Protein 5LST (pdb70)

GO terms:
  GO:0005634 nucleus (C, EXP)
  GO:0005737 cytoplasm (C, EXP)
  GO:0043138 3'-5' DNA helicase activity (F, EXP)
  GO:0006281 DNA repair (P, TAS)
  GO:0005515 protein binding (F, IPI)
  GO:0061821 telomeric D-loop binding (F, IDA)
  GO:0032357 oxidized purine DNA binding (F, IDA)
  GO:0061820 telomeric D-loop disassembly (P, IDA)
  GO:0004386 helicase activity (F, TAS)
  GO:0061820 telomeric D-loop disassembly (P, IGI)
  GO:0000781 chromosome, telomeric region (C, IMP)
  GO:0006260 DNA replication (P, IMP)
  GO:0000723 telomere maintenance (P, IMP)
  GO:0005654 nucleoplasm (C, IDA)
  GO:1990814 DNA/DNA annealing activity (F, IDA)
  GO:0000405 bubble DNA binding (F, IDA)
  GO:0016020 membrane (C, HDA)

Sequence (617 aa):
TVLPLYSLGPSGQLAETPAEVFQALEQLGHQAFRPGQERAVMRILSGISTLLVLPTGAGKSLCYQLPALLYSRRSPCLTLVVSPLLSLMDDQVSGLPPCLKAACIHSGMTRKQRESVLQKIRAAQVHVLMLTPEALVGAGGLPPAAQLPPVAFACIDEAHCLSQWSHNFRPCYLRVCKVLRERMGVHCFLGLTATATRRTASDVAQHLAVAEEPDAPVPTNLHLSVSMDRDTDQALLTLLQGKRFQNLDSIIIYCNRREDTERIAALLRTCLHARAPKTTAEAYHAGMCSRERRRVQRAFMQGQLRVVVATVAFGMGLDRPDVRAVLHLGLPPSFESYVQAVGRAGRDGQPAHCHLFLQPQGEDLRELRRHVHADSTDFLAVKRLVQRVFPACTCTCEQLSHQAAPGPRRVCMGHERALPIQLTVQALDMPEEAIETLLCYLELHPHHWLELLATTYTHCRLNCPGGPAQLQALAHRCPPLAVCLAQQLSVEFDMVKLVDSMGWELASVRRALCQLQWDHEPRTGVRRGTGVLVEFSELAFHLRSPGDLTAEEKDQICDFLYGRVQARERQALARLRRTFQAFHSVAFPSCGPCLEQQDEERSTRLKDLLGRYFEEE

Structure (mmCIF, N/CA/C/O backbone):
data_5LST
#
_entry.id   5LST
#
_cell.length_a   131.001
_cell.length_b   131.001
_cell.length_c   96.344
_cell.angle_alpha   90.00
_cell.angle_beta   90.00
_cell.angle_gamma   120.00
#
_symmetry.space_group_name_H-M   'P 31 2 1'
#
loop_
_entity.id
_entity.type
_entity.pdbx_description
1 polymer 'ATP-dependent DNA helicase Q4'
2 non-polymer 'ZINC ION'
#
loop_
_atom_site.group_PDB
_atom_site.id
_atom_site.type_symbol
_atom_site.label_atom_id
_atom_site.label_alt_id
_atom_site.label_comp_id
_atom_site.label_asym_id
_atom_site.label_entity_id
_atom_site.label_seq_id
_atom_site.pdbx_PDB_ins_code
_atom_site.Cartn_x
_atom_site.Cartn_y
_atom_site.Cartn_z
_atom_site.occupancy
_atom_site.B_iso_or_equiv
_atom_site.auth_seq_id
_atom_site.auth_comp_id
_atom_site.auth_asym_id
_atom_site.auth_atom_id
_atom_site.pdbx_PDB_model_num
ATOM 1 N N . THR A 1 26 ? 65.995 -44.810 3.364 1.00 162.43 449 THR A N 1
ATOM 2 C CA . THR A 1 26 ? 65.394 -44.053 2.271 1.00 155.03 449 THR A CA 1
ATOM 3 C C . THR A 1 26 ? 63.994 -44.570 1.943 1.00 156.10 449 THR A C 1
ATOM 4 O O . THR A 1 26 ? 63.788 -45.776 1.800 1.00 141.47 449 THR A O 1
ATOM 6 N N . VAL A 1 27 ? 63.037 -43.651 1.826 1.00 167.93 450 VAL A N 1
ATOM 7 C CA . VAL A 1 27 ? 61.649 -43.979 1.516 1.00 169.14 450 VAL A CA 1
ATOM 8 C C . VAL A 1 27 ? 61.419 -43.761 0.026 1.00 174.73 450 VAL A C 1
ATOM 9 O O . VAL A 1 27 ? 61.680 -42.671 -0.499 1.00 183.35 450 VAL A O 1
ATOM 13 N N . LEU A 1 28 ? 60.935 -44.802 -0.657 1.00 165.50 451 LEU A N 1
ATOM 14 C CA . LEU A 1 28 ? 60.535 -44.697 -2.050 1.00 148.13 451 LEU A CA 1
ATOM 15 C C . LEU A 1 28 ? 59.127 -44.106 -2.147 1.00 143.07 451 LEU A C 1
ATOM 16 O O . LEU A 1 28 ? 58.338 -44.214 -1.204 1.00 145.19 451 LEU A O 1
ATOM 21 N N . PRO A 1 29 ? 58.791 -43.461 -3.267 1.00 132.48 452 PRO A N 1
ATOM 22 C CA . PRO A 1 29 ? 57.452 -42.873 -3.399 1.00 123.60 452 PRO A CA 1
ATOM 23 C C . PRO A 1 29 ? 56.364 -43.929 -3.276 1.00 139.02 452 PRO A C 1
ATOM 24 O O . PRO A 1 29 ? 56.533 -45.079 -3.687 1.00 151.10 452 PRO A O 1
ATOM 28 N N . LEU A 1 30 ? 55.235 -43.526 -2.690 1.00 129.68 453 LEU A N 1
ATOM 29 C CA . LEU A 1 30 ? 54.125 -44.457 -2.511 1.00 120.17 453 LEU A CA 1
ATOM 30 C C . LEU A 1 30 ? 53.478 -44.797 -3.847 1.00 124.54 453 LEU A C 1
ATOM 31 O O . LEU A 1 30 ? 53.224 -45.970 -4.146 1.00 136.15 453 LEU A O 1
ATOM 36 N N . TYR A 1 31 ? 53.199 -43.784 -4.662 1.00 122.05 454 TYR A N 1
ATOM 37 C CA . TYR A 1 31 ? 52.628 -43.972 -5.986 1.00 117.62 454 TYR A CA 1
ATOM 38 C C . TYR A 1 31 ? 53.656 -43.616 -7.050 1.00 112.06 454 TYR A C 1
ATOM 39 O O . TYR A 1 31 ? 54.511 -42.749 -6.852 1.00 108.55 454 TYR A O 1
ATOM 48 N N . SER A 1 32 ? 53.559 -44.297 -8.182 1.00 125.92 455 SER A N 1
ATOM 49 C CA . SER A 1 32 ? 54.441 -44.066 -9.312 1.00 133.66 455 SER A CA 1
ATOM 50 C C . SER A 1 32 ? 53.684 -43.342 -10.415 1.00 128.05 455 SER A C 1
ATOM 51 O O . SER A 1 32 ? 52.487 -43.557 -10.619 1.00 140.59 455 SER A O 1
ATOM 54 N N . LEU A 1 33 ? 54.396 -42.469 -11.116 1.00 118.60 456 LEU A N 1
ATOM 55 C CA . LEU A 1 33 ? 53.813 -41.754 -12.238 1.00 118.44 456 LEU A CA 1
ATOM 56 C C . LEU A 1 33 ? 53.458 -42.725 -13.359 1.00 123.61 456 LEU A C 1
ATOM 57 O O . LEU A 1 33 ? 54.128 -43.739 -13.569 1.00 137.66 456 LEU A O 1
ATOM 62 N 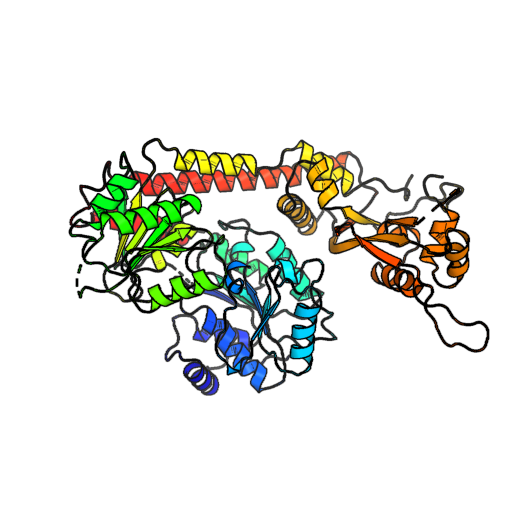N . GLY A 1 34 ? 52.383 -42.407 -14.082 1.00 118.73 457 GLY A N 1
ATOM 63 C CA . GLY A 1 34 ? 52.026 -43.162 -15.247 1.00 123.80 457 GLY A CA 1
ATOM 64 C C . GLY A 1 34 ? 52.943 -42.848 -16.415 1.00 139.98 457 GLY A C 1
ATOM 65 O O . GLY A 1 34 ? 53.915 -42.089 -16.289 1.00 142.55 457 GLY A O 1
ATOM 66 N N . PRO A 1 35 ? 52.645 -43.441 -17.570 1.00 151.73 458 PRO A N 1
ATOM 67 C CA . PRO A 1 35 ? 53.414 -43.113 -18.775 1.00 155.53 458 PRO A CA 1
ATOM 68 C C . PRO A 1 35 ? 53.282 -41.636 -19.113 1.00 169.06 458 PRO A C 1
ATOM 69 O O . PRO A 1 35 ? 52.300 -40.979 -18.758 1.00 175.75 458 PRO A O 1
ATOM 73 N N . SER A 1 36 ? 54.301 -41.112 -19.793 1.00 170.30 459 SER A N 1
ATOM 74 C CA . SER A 1 36 ? 54.426 -39.701 -20.154 1.00 173.40 459 SER A CA 1
ATOM 75 C C . SER A 1 36 ? 54.514 -38.783 -18.938 1.00 158.61 459 SER A C 1
ATOM 76 O O . SER A 1 36 ? 54.424 -37.558 -19.087 1.00 170.89 459 SER A O 1
ATOM 79 N N . GLY A 1 37 ? 54.682 -39.338 -17.739 1.00 137.33 460 GLY A N 1
ATOM 80 C CA . GLY A 1 37 ? 54.936 -38.551 -16.552 1.00 129.55 460 GLY A CA 1
ATOM 81 C C . GLY A 1 37 ? 53.730 -37.898 -15.914 1.00 130.87 460 GLY A C 1
ATOM 82 O O . GLY A 1 37 ? 53.899 -37.148 -14.944 1.00 135.65 460 GLY A O 1
ATOM 83 N N . GLN A 1 38 ? 52.524 -38.147 -16.416 1.00 137.64 461 GLN A N 1
ATOM 84 C CA . GLN A 1 38 ? 51.338 -37.566 -15.804 1.00 131.74 461 GLN A CA 1
ATOM 85 C C . 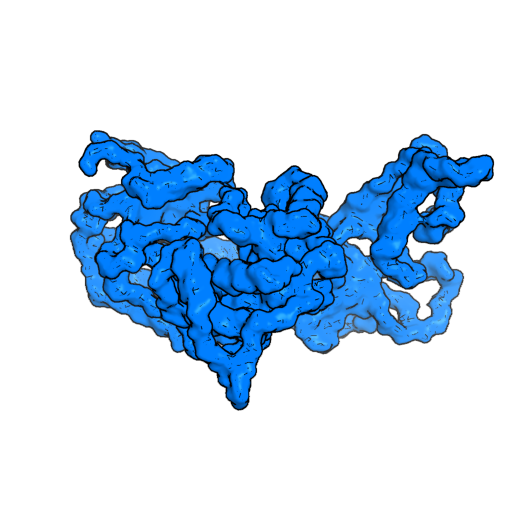GLN A 1 38 ? 51.048 -38.236 -14.464 1.00 117.63 461 GLN A C 1
ATOM 86 O O . GLN A 1 38 ? 51.409 -39.392 -14.230 1.00 111.52 461 GLN A O 1
ATOM 92 N N . LEU A 1 39 ? 50.407 -37.484 -13.570 1.00 117.43 462 LEU A N 1
ATOM 93 C CA . LEU A 1 39 ? 50.017 -38.028 -12.275 1.00 113.70 462 LEU A CA 1
ATOM 94 C C . LEU A 1 39 ? 49.068 -39.208 -12.449 1.00 132.99 462 LEU A C 1
ATOM 95 O O . LEU A 1 39 ? 48.190 -39.198 -13.318 1.00 141.93 462 LEU A O 1
ATOM 100 N N . ALA A 1 40 ? 49.252 -40.230 -11.618 1.00 127.14 463 ALA A N 1
ATOM 101 C CA . ALA A 1 40 ? 48.340 -41.364 -11.616 1.00 120.84 463 ALA A CA 1
ATOM 102 C C . ALA A 1 40 ? 46.974 -40.948 -11.080 1.00 128.20 463 ALA A C 1
ATOM 103 O O . ALA A 1 40 ? 46.863 -40.083 -10.207 1.00 122.06 463 ALA A O 1
ATOM 105 N N . GLU A 1 41 ? 45.927 -41.572 -11.619 1.00 142.30 464 GLU A N 1
ATOM 106 C CA . GLU A 1 41 ? 44.569 -41.261 -11.186 1.00 142.92 464 GLU A CA 1
ATOM 107 C C . GLU A 1 41 ? 44.392 -41.609 -9.713 1.00 136.46 464 GLU A C 1
ATOM 108 O O . GLU A 1 41 ? 44.873 -42.643 -9.242 1.00 140.80 464 GLU A O 1
ATOM 114 N N . THR A 1 42 ? 43.700 -40.736 -8.987 1.00 123.98 465 THR A N 1
ATOM 115 C CA . THR A 1 42 ? 43.573 -40.866 -7.539 1.00 112.01 465 THR A CA 1
ATOM 116 C C . THR A 1 42 ? 42.891 -42.180 -7.170 1.00 117.30 465 THR A C 1
ATOM 117 O O . THR A 1 42 ? 41.720 -42.385 -7.526 1.00 116.66 465 THR A O 1
ATOM 121 N N . PRO A 1 43 ? 43.572 -43.086 -6.469 1.00 126.45 466 PRO A N 1
ATOM 122 C CA . PRO A 1 43 ? 42.971 -44.384 -6.142 1.00 125.92 466 PRO A CA 1
ATOM 123 C C . PRO A 1 43 ? 41.928 -44.259 -5.042 1.00 129.35 466 PRO A C 1
ATOM 124 O O . PRO A 1 43 ? 41.808 -43.240 -4.358 1.00 130.17 466 PRO A O 1
ATOM 128 N N . ALA A 1 44 ? 41.225 -45.354 -4.806 1.00 130.05 467 ALA A N 1
ATOM 129 C CA . ALA A 1 44 ? 40.192 -45.460 -3.781 1.00 126.73 467 ALA A CA 1
ATOM 130 C C . ALA A 1 44 ? 40.726 -45.305 -2.365 1.00 133.22 467 ALA A C 1
ATOM 131 O O . ALA A 1 44 ? 40.065 -44.787 -1.462 1.00 143.60 467 ALA A O 1
ATOM 133 N N . GLU A 1 45 ? 41.954 -45.748 -2.181 1.00 125.94 468 GLU A N 1
ATOM 134 C CA . GLU A 1 45 ? 42.607 -45.732 -0.892 1.00 123.99 468 GLU A CA 1
ATOM 135 C C . GLU A 1 45 ? 42.709 -44.331 -0.319 1.00 129.32 468 GLU A C 1
ATOM 136 O O . GLU A 1 45 ? 42.482 -44.112 0.872 1.00 134.79 468 GLU A O 1
ATOM 142 N N . VAL A 1 46 ? 43.021 -43.366 -1.168 1.00 120.76 469 VAL A N 1
ATOM 143 C CA . VAL A 1 46 ? 43.118 -42.004 -0.715 1.00 111.36 469 VAL A CA 1
ATOM 144 C C . VAL A 1 46 ? 41.786 -41.541 -0.186 1.00 119.13 469 VAL A C 1
ATOM 145 O O . VAL A 1 46 ? 41.727 -40.941 0.859 1.00 123.45 469 VAL A O 1
ATOM 149 N N . PHE A 1 47 ? 40.705 -41.849 -0.883 1.00 120.90 470 PHE A N 1
ATOM 150 C CA . PHE A 1 47 ? 39.387 -41.444 -0.429 1.00 119.91 470 PHE A CA 1
ATOM 151 C C . PHE A 1 47 ? 39.022 -42.090 0.887 1.00 125.70 470 PHE A C 1
ATOM 152 O O . PHE A 1 47 ? 38.433 -41.460 1.759 1.00 125.75 470 PHE A O 1
ATOM 160 N N . GLN A 1 48 ? 39.396 -43.351 1.056 1.00 127.61 471 GLN A N 1
ATOM 161 C CA . GLN A 1 48 ? 39.100 -44.014 2.314 1.00 134.60 471 GLN A CA 1
ATOM 162 C C . GLN A 1 48 ? 39.809 -43.307 3.444 1.00 130.85 471 GLN A C 1
ATOM 163 O O . GLN A 1 48 ? 39.229 -43.026 4.487 1.00 118.70 471 GLN A O 1
ATOM 169 N N . ALA A 1 49 ? 41.073 -42.977 3.216 1.00 139.91 472 ALA A N 1
ATOM 170 C CA . ALA A 1 49 ? 41.869 -42.276 4.205 1.00 135.10 472 ALA A CA 1
ATOM 171 C C . ALA A 1 49 ? 41.291 -40.908 4.503 1.00 130.02 472 ALA A C 1
ATOM 172 O O . ALA A 1 49 ? 41.273 -40.467 5.636 1.00 131.87 472 ALA A O 1
ATOM 174 N N . LEU A 1 50 ? 40.811 -40.233 3.474 1.00 128.35 473 LEU A N 1
ATOM 175 C CA . LEU A 1 50 ? 40.239 -38.925 3.629 1.00 134.17 473 LEU A CA 1
ATOM 176 C C . LEU A 1 50 ? 39.047 -39.007 4.533 1.00 148.72 473 LEU A C 1
ATOM 177 O O . LEU A 1 50 ? 38.904 -38.208 5.440 1.00 155.04 473 LEU A O 1
ATOM 182 N N . GLU A 1 51 ? 38.191 -39.994 4.318 1.00 153.87 474 GLU A N 1
ATOM 183 C CA . GLU A 1 51 ? 37.034 -40.134 5.183 1.00 150.33 474 GLU A CA 1
ATOM 184 C C . GLU A 1 51 ? 37.437 -40.475 6.603 1.00 143.13 474 GLU A C 1
ATOM 185 O O . GLU A 1 51 ? 36.879 -39.970 7.560 1.00 141.90 474 GLU A O 1
ATOM 191 N N . GLN A 1 52 ? 38.447 -41.311 6.732 1.00 138.96 475 GLN A N 1
ATOM 192 C CA . GLN A 1 52 ? 38.894 -41.727 8.032 1.00 138.41 475 GLN A CA 1
ATOM 193 C C . GLN A 1 52 ? 39.346 -40.563 8.888 1.00 127.14 475 GLN A C 1
ATOM 194 O O . GLN A 1 52 ? 39.097 -40.545 10.078 1.00 134.86 475 GLN A O 1
ATOM 200 N N . LEU A 1 53 ? 40.016 -39.590 8.300 1.00 119.12 476 LEU A N 1
ATOM 201 C CA . LEU A 1 53 ? 40.510 -38.462 9.081 1.00 124.36 476 LEU A CA 1
ATOM 202 C C . LEU A 1 53 ? 39.374 -37.566 9.564 1.00 133.25 476 LEU A C 1
ATOM 203 O O . LEU A 1 53 ? 39.523 -36.871 10.577 1.00 134.58 476 LEU A O 1
ATOM 208 N N . GLY A 1 54 ? 38.236 -37.573 8.871 1.00 130.79 477 GLY A N 1
ATOM 209 C CA . GLY A 1 54 ? 37.092 -36.793 9.303 1.00 126.52 477 GLY A CA 1
ATOM 210 C C . GLY A 1 54 ? 36.486 -35.931 8.215 1.00 129.00 477 GLY A C 1
ATOM 211 O O . GLY A 1 54 ? 35.268 -35.741 8.171 1.00 131.93 477 GLY A O 1
ATOM 212 N N . HIS A 1 55 ? 37.328 -35.392 7.338 1.00 130.42 478 HIS A N 1
ATOM 213 C CA . HIS A 1 55 ? 36.838 -34.582 6.232 1.00 137.17 478 HIS A CA 1
ATOM 214 C C . HIS A 1 55 ? 36.118 -35.472 5.230 1.00 147.65 478 HIS A C 1
ATOM 215 O O . HIS A 1 55 ? 36.601 -36.555 4.889 1.00 159.06 478 HIS A O 1
ATOM 222 N N . GLN A 1 56 ? 34.956 -35.023 4.766 1.00 148.10 479 GLN A N 1
ATOM 223 C CA . GLN A 1 56 ? 34.155 -35.799 3.829 1.00 148.08 479 GLN A CA 1
ATOM 224 C C . GLN A 1 56 ? 34.270 -35.311 2.392 1.00 144.56 479 GLN A C 1
ATOM 225 O O . GLN A 1 56 ? 33.577 -35.840 1.517 1.00 143.08 479 GLN A O 1
ATOM 231 N N . ALA A 1 57 ? 35.127 -34.329 2.121 1.00 139.39 480 ALA A N 1
ATOM 232 C CA . ALA A 1 57 ? 35.289 -33.832 0.763 1.00 132.93 480 ALA A CA 1
ATOM 233 C C . ALA A 1 57 ? 36.624 -33.113 0.644 1.00 135.19 480 ALA A C 1
ATOM 234 O O . ALA A 1 57 ? 37.143 -32.566 1.621 1.00 132.99 480 ALA A O 1
ATOM 236 N N . PHE A 1 58 ? 37.172 -33.125 -0.569 1.00 138.39 481 PHE A N 1
ATOM 237 C CA . PHE A 1 58 ? 38.420 -32.437 -0.868 1.00 135.88 481 PHE A CA 1
ATOM 238 C C . PHE A 1 58 ? 38.139 -30.979 -1.204 1.00 139.18 481 PHE A C 1
ATOM 239 O O . PHE A 1 58 ? 37.336 -30.684 -2.096 1.00 146.32 481 PHE A O 1
ATOM 247 N N . ARG A 1 59 ? 38.794 -30.072 -0.487 1.00 139.67 482 ARG A N 1
ATOM 248 C CA . ARG A 1 59 ? 38.743 -28.670 -0.847 1.00 142.26 482 ARG A CA 1
ATOM 249 C C . ARG A 1 59 ? 39.510 -28.453 -2.152 1.00 136.93 482 ARG A C 1
ATOM 250 O O . ARG A 1 59 ? 40.341 -29.280 -2.536 1.00 138.49 482 ARG A O 1
ATOM 258 N N . PRO A 1 60 ? 39.233 -27.360 -2.863 1.00 130.91 483 PRO A N 1
ATOM 259 C CA . PRO A 1 60 ? 39.883 -27.143 -4.165 1.00 129.92 483 PRO A CA 1
ATOM 260 C C . PRO A 1 60 ? 41.401 -27.129 -4.052 1.00 126.50 483 PRO A C 1
ATOM 261 O O . PRO A 1 60 ? 41.978 -26.399 -3.243 1.00 128.43 483 PRO A O 1
ATOM 265 N N . GLY A 1 61 ? 42.046 -27.949 -4.882 1.00 123.31 484 GLY A N 1
ATOM 266 C CA . GLY A 1 61 ? 43.489 -28.033 -4.918 1.00 125.12 484 GLY A CA 1
ATOM 267 C C . GLY A 1 61 ? 44.098 -29.024 -3.952 1.00 118.86 484 GLY A C 1
ATOM 268 O O . GLY A 1 61 ? 45.318 -29.227 -3.989 1.00 104.71 484 GLY A O 1
ATOM 269 N N . GLN A 1 62 ? 43.289 -29.648 -3.092 1.00 120.55 485 GLN A N 1
ATOM 270 C CA . GLN A 1 62 ? 43.818 -30.597 -2.118 1.00 120.03 485 GLN A CA 1
ATOM 271 C C . GLN A 1 62 ? 44.085 -31.962 -2.741 1.00 123.29 485 GLN A C 1
ATOM 272 O O . GLN A 1 62 ? 45.103 -32.595 -2.437 1.00 110.47 485 GLN A O 1
ATOM 278 N N . GLU A 1 63 ? 43.179 -32.436 -3.602 1.00 130.07 486 GLU A N 1
ATOM 279 C CA . GLU A 1 63 ? 43.354 -33.752 -4.208 1.00 117.71 486 GLU A CA 1
ATOM 280 C C . GLU A 1 63 ? 44.626 -33.809 -5.047 1.00 120.98 486 GLU A C 1
ATOM 281 O O . GLU A 1 63 ? 45.406 -34.763 -4.940 1.00 120.65 486 GLU A O 1
ATOM 287 N N . ARG A 1 64 ? 44.862 -32.788 -5.874 1.00 120.36 487 ARG A N 1
ATOM 288 C CA . ARG A 1 64 ? 46.067 -32.766 -6.699 1.00 111.29 487 ARG A CA 1
ATOM 289 C C . ARG A 1 64 ? 47.327 -32.703 -5.843 1.00 116.36 487 ARG A C 1
ATOM 290 O O . ARG A 1 64 ? 48.296 -33.422 -6.107 1.00 119.36 487 ARG A O 1
ATOM 298 N N . ALA A 1 65 ? 47.332 -31.860 -4.808 1.00 120.89 488 ALA A N 1
ATOM 299 C CA . ALA A 1 65 ? 48.539 -31.694 -4.002 1.00 115.34 488 ALA A CA 1
ATOM 300 C C . ALA A 1 65 ? 48.867 -32.958 -3.220 1.00 106.75 488 ALA A C 1
ATOM 301 O O . ALA A 1 65 ? 50.043 -33.316 -3.072 1.00 98.42 488 ALA A O 1
ATOM 303 N N . VAL A 1 66 ? 47.844 -33.643 -2.708 1.00 101.80 489 VAL A N 1
ATOM 304 C CA . VAL A 1 66 ? 48.079 -34.872 -1.959 1.00 99.81 489 VAL A CA 1
ATOM 305 C C . VAL A 1 66 ? 48.651 -35.953 -2.870 1.00 100.40 489 VAL A C 1
ATOM 306 O O . VAL A 1 66 ? 49.567 -36.690 -2.482 1.00 83.18 489 VAL A O 1
ATOM 310 N N . MET A 1 67 ? 48.137 -36.052 -4.100 1.00 106.63 490 MET A N 1
ATOM 311 C CA . MET A 1 67 ? 48.665 -37.025 -5.052 1.00 97.32 490 MET A CA 1
ATOM 312 C C . MET A 1 67 ? 50.096 -36.704 -5.457 1.00 102.20 490 MET A C 1
ATOM 313 O O . MET A 1 67 ? 50.855 -37.615 -5.810 1.00 111.92 490 MET A O 1
ATOM 318 N N . ARG A 1 68 ? 50.479 -35.425 -5.429 1.00 101.29 491 ARG A N 1
ATOM 319 C CA . ARG A 1 68 ? 51.857 -35.059 -5.737 1.00 109.19 491 ARG A CA 1
ATOM 320 C C . ARG A 1 68 ? 52.814 -35.618 -4.691 1.00 99.44 491 ARG A C 1
ATOM 321 O O . ARG A 1 68 ? 53.828 -36.239 -5.030 1.00 90.20 491 ARG A O 1
ATOM 329 N N . ILE A 1 69 ? 52.498 -35.416 -3.411 1.00 98.56 492 ILE A N 1
ATOM 330 C CA . ILE A 1 69 ? 53.371 -35.879 -2.337 1.00 83.37 492 ILE A CA 1
ATOM 331 C C . ILE A 1 69 ? 53.438 -37.400 -2.314 1.00 90.47 492 ILE A C 1
ATOM 332 O O . ILE A 1 69 ? 54.507 -37.984 -2.102 1.00 93.93 492 ILE A O 1
ATOM 337 N N . LEU A 1 70 ? 52.304 -38.069 -2.537 1.00 103.14 493 LEU A N 1
ATOM 338 C CA . LEU A 1 70 ? 52.301 -39.526 -2.607 1.00 99.75 493 LEU A CA 1
ATOM 339 C C . LEU A 1 70 ? 53.111 -40.055 -3.781 1.00 96.85 493 LEU A C 1
ATOM 340 O O . LEU A 1 70 ? 53.393 -41.257 -3.827 1.00 115.91 493 LEU A O 1
ATOM 345 N N . SER A 1 71 ? 53.490 -39.195 -4.722 1.00 96.43 494 SER A N 1
ATOM 346 C CA . SER A 1 71 ? 54.327 -39.575 -5.849 1.00 109.32 494 SER A CA 1
ATOM 347 C C . SER A 1 71 ? 55.758 -39.068 -5.722 1.00 116.36 494 SER A C 1
ATOM 348 O O . SER A 1 71 ? 56.566 -39.298 -6.628 1.00 125.26 494 SER A O 1
ATOM 351 N N . GLY A 1 72 ? 56.092 -38.388 -4.627 1.00 108.51 495 GLY A N 1
ATOM 352 C CA . GLY A 1 72 ? 57.433 -37.871 -4.441 1.00 113.64 495 GLY A CA 1
ATOM 353 C C . GLY A 1 72 ? 57.709 -36.539 -5.102 1.00 109.68 495 GLY A C 1
ATOM 354 O O . GLY A 1 72 ? 58.878 -36.169 -5.258 1.00 106.15 495 GLY A O 1
ATOM 355 N N . ILE A 1 73 ? 56.673 -35.803 -5.491 1.00 103.40 496 ILE A N 1
ATOM 356 C CA . ILE A 1 73 ? 56.818 -34.534 -6.197 1.00 103.57 496 ILE A CA 1
ATOM 357 C C . ILE A 1 73 ? 56.562 -33.402 -5.214 1.00 101.71 496 ILE A C 1
ATOM 358 O O . ILE A 1 73 ? 55.486 -33.330 -4.607 1.00 104.73 496 ILE A O 1
ATOM 363 N N . SER A 1 74 ? 57.538 -32.511 -5.066 1.00 100.94 497 SER A N 1
ATOM 364 C CA . SER A 1 74 ? 57.350 -31.343 -4.217 1.00 94.68 497 SER A CA 1
ATOM 365 C C . SER A 1 74 ? 56.278 -30.432 -4.801 1.00 94.14 497 SER A C 1
ATOM 366 O O . SER A 1 74 ? 56.124 -30.328 -6.021 1.00 94.16 497 SER A O 1
ATOM 369 N N . THR A 1 75 ? 55.525 -29.775 -3.923 1.00 90.21 498 THR A N 1
ATOM 370 C CA . THR A 1 75 ? 54.442 -28.921 -4.381 1.00 96.55 498 THR A CA 1
ATOM 371 C C . THR A 1 75 ? 54.190 -27.815 -3.366 1.00 91.71 498 THR A C 1
ATOM 372 O O . THR A 1 75 ? 54.384 -27.992 -2.161 1.00 87.57 498 THR A O 1
ATOM 376 N N . LEU A 1 76 ? 53.770 -26.665 -3.878 1.00 92.10 499 LEU A N 1
ATOM 377 C CA . LEU A 1 76 ? 53.382 -25.521 -3.068 1.00 82.61 499 LEU A CA 1
ATOM 378 C C . LEU A 1 76 ? 51.879 -25.322 -3.191 1.00 89.35 499 LEU A C 1
ATOM 379 O O . LEU A 1 76 ? 51.340 -25.296 -4.302 1.00 92.17 499 LEU A O 1
ATOM 384 N N . LEU A 1 77 ? 51.208 -25.184 -2.054 1.00 89.23 500 LEU A N 1
ATOM 385 C CA . LEU A 1 77 ? 49.761 -25.035 -2.009 1.00 88.18 500 LEU A CA 1
ATOM 386 C C . LEU A 1 77 ? 49.430 -23.751 -1.264 1.00 91.36 500 LEU A C 1
ATOM 387 O O . LEU A 1 77 ? 49.802 -23.598 -0.094 1.00 86.50 500 LEU A O 1
ATOM 392 N N . VAL A 1 78 ? 48.745 -22.834 -1.941 1.00 99.61 501 VAL A N 1
ATOM 393 C CA . VAL A 1 78 ? 48.335 -21.564 -1.355 1.00 97.59 501 VAL A CA 1
ATOM 394 C C . VAL A 1 78 ? 46.845 -21.640 -1.066 1.00 96.90 501 VAL A C 1
ATOM 395 O O . VAL A 1 78 ? 46.033 -21.790 -1.986 1.00 110.66 501 VAL A O 1
ATOM 399 N N . LEU A 1 79 ? 46.482 -21.544 0.211 1.00 96.50 502 LEU A N 1
ATOM 400 C CA . LEU A 1 79 ? 45.094 -21.664 0.628 1.00 118.04 502 LEU A CA 1
ATOM 401 C C . LEU A 1 79 ? 44.546 -20.307 1.037 1.00 126.16 502 LEU A C 1
ATOM 402 O O . LEU A 1 79 ? 45.225 -19.567 1.761 1.00 135.79 502 LEU A O 1
ATOM 407 N N . PRO A 1 80 ? 43.336 -19.941 0.604 1.00 124.42 503 PRO A N 1
ATOM 408 C CA . PRO A 1 80 ? 42.790 -18.640 1.028 1.00 130.10 503 PRO A CA 1
ATOM 409 C C . PRO A 1 80 ? 42.529 -18.569 2.521 1.00 130.58 503 PRO A C 1
ATOM 410 O O . PRO A 1 80 ? 42.878 -17.567 3.159 1.00 130.23 503 PRO A O 1
ATOM 414 N N . THR A 1 81 ? 41.934 -19.608 3.099 1.00 134.31 504 THR A N 1
ATOM 415 C CA . THR A 1 81 ? 41.711 -19.703 4.533 1.00 131.02 504 THR A CA 1
ATOM 416 C C . THR A 1 81 ? 42.575 -20.813 5.114 1.00 135.96 504 THR A C 1
ATOM 417 O O . THR A 1 81 ? 43.037 -21.709 4.404 1.00 144.44 504 THR A O 1
ATOM 421 N N . GLY A 1 82 ? 42.779 -20.750 6.431 1.00 141.06 505 GLY A N 1
ATOM 422 C CA . GLY A 1 82 ? 43.591 -21.747 7.103 1.00 133.06 505 GLY A CA 1
ATOM 423 C C . GLY A 1 82 ? 42.955 -23.118 7.177 1.00 137.60 505 GLY A C 1
ATOM 424 O O . GLY A 1 82 ? 43.651 -24.096 7.472 1.00 122.48 505 GLY A O 1
ATOM 425 N N . ALA A 1 83 ? 41.653 -23.214 6.918 1.00 168.95 506 ALA A N 1
ATOM 426 C CA . ALA A 1 83 ? 40.971 -24.500 6.967 1.00 169.16 506 ALA A CA 1
ATOM 427 C C . ALA A 1 83 ? 41.475 -25.414 5.859 1.00 153.05 506 ALA A C 1
ATOM 428 O O . ALA A 1 83 ? 41.692 -24.983 4.723 1.00 152.05 506 ALA A O 1
ATOM 430 N N . GLY A 1 84 ? 41.658 -26.687 6.195 1.00 131.61 507 GLY A N 1
ATOM 431 C CA . GLY A 1 84 ? 42.156 -27.656 5.247 1.00 123.44 507 GLY A CA 1
ATOM 432 C C . GLY A 1 84 ? 43.661 -27.724 5.135 1.00 124.49 507 GLY A C 1
ATOM 433 O O . GLY A 1 84 ? 44.171 -28.518 4.336 1.00 135.73 507 GLY A O 1
ATOM 434 N N . LYS A 1 85 ? 44.390 -26.913 5.903 1.00 111.77 508 LYS A N 1
ATOM 435 C CA . LYS A 1 85 ? 45.845 -26.979 5.877 1.00 102.14 508 LYS A CA 1
ATOM 436 C C . LYS A 1 85 ? 46.365 -28.254 6.538 1.00 105.85 508 LYS A C 1
ATOM 437 O O . LYS A 1 85 ? 47.364 -28.820 6.084 1.00 101.95 508 LYS A O 1
ATOM 443 N N . SER A 1 86 ? 45.696 -28.736 7.589 1.00 114.49 509 SER A N 1
ATOM 444 C CA . SER A 1 86 ? 46.187 -29.918 8.296 1.00 112.24 509 SER A CA 1
ATOM 445 C C . SER A 1 86 ? 46.041 -31.181 7.452 1.00 115.58 509 SER A C 1
ATOM 446 O O . SER A 1 86 ? 46.900 -32.070 7.501 1.00 112.84 509 SER A O 1
ATOM 449 N N . LEU A 1 87 ? 44.958 -31.281 6.678 1.00 108.29 510 LEU A N 1
ATOM 450 C CA . LEU A 1 87 ? 44.705 -32.485 5.893 1.00 94.03 510 LEU A CA 1
ATOM 451 C C . LEU A 1 87 ? 45.796 -32.734 4.856 1.00 100.14 510 LEU A C 1
ATOM 452 O O . LEU A 1 87 ? 46.053 -33.887 4.489 1.00 111.03 510 LEU A O 1
ATOM 457 N N . CYS A 1 88 ? 46.460 -31.674 4.388 1.00 96.69 511 CYS A N 1
ATOM 458 C CA . CYS A 1 88 ? 47.402 -31.811 3.282 1.00 89.25 511 CYS A CA 1
ATOM 459 C C . CYS A 1 88 ? 48.613 -32.657 3.653 1.00 92.24 511 CYS A C 1
ATOM 460 O O . CYS A 1 88 ? 49.180 -33.326 2.784 1.00 98.35 511 CYS A O 1
ATOM 463 N N . TYR A 1 89 ? 49.033 -32.640 4.918 1.00 89.82 512 TYR A N 1
ATOM 464 C CA . TYR A 1 89 ? 50.115 -33.514 5.351 1.00 91.30 512 TYR A CA 1
ATOM 465 C C . TYR A 1 89 ? 49.624 -34.736 6.117 1.00 100.78 512 TYR A C 1
ATOM 466 O O . TYR A 1 89 ? 50.365 -35.720 6.215 1.00 103.57 512 TYR A O 1
ATOM 475 N N . GLN A 1 90 ? 48.399 -34.702 6.653 1.00 93.47 513 GLN A N 1
ATOM 476 C CA . GLN A 1 90 ? 47.903 -35.827 7.443 1.00 88.42 513 GLN A CA 1
ATOM 477 C C . GLN A 1 90 ? 47.567 -37.025 6.563 1.00 94.87 513 GLN A C 1
ATOM 478 O O . GLN A 1 90 ? 47.858 -38.170 6.928 1.00 87.82 513 GLN A O 1
ATOM 484 N N . LEU A 1 91 ? 46.938 -36.785 5.410 1.00 107.23 514 LEU A N 1
ATOM 485 C CA . LEU A 1 91 ? 46.586 -37.900 4.533 1.00 104.38 514 LEU A CA 1
ATOM 486 C C . LEU A 1 91 ? 47.823 -38.585 3.964 1.00 93.47 514 LEU A C 1
ATOM 487 O O . LEU A 1 91 ? 47.887 -39.826 4.010 1.00 99.96 514 LEU A O 1
ATOM 492 N N . PRO A 1 92 ? 48.826 -37.877 3.425 1.00 98.93 515 PRO A N 1
ATOM 493 C CA . PRO A 1 92 ? 50.031 -38.591 2.964 1.00 98.77 515 PRO A CA 1
ATOM 494 C C . PRO A 1 92 ? 50.802 -39.266 4.086 1.00 97.70 515 PRO A C 1
ATOM 495 O O . PRO A 1 92 ? 51.333 -40.367 3.887 1.00 103.64 515 PRO A O 1
ATOM 499 N N . ALA A 1 93 ? 50.882 -38.639 5.263 1.00 87.23 516 ALA A N 1
ATOM 500 C CA . ALA A 1 93 ? 51.578 -39.264 6.384 1.00 81.70 516 ALA A CA 1
ATOM 501 C C . ALA A 1 93 ? 50.894 -40.556 6.807 1.00 86.37 516 ALA A C 1
ATOM 502 O O . ALA A 1 93 ? 51.563 -41.545 7.128 1.00 104.14 516 ALA A O 1
ATOM 504 N N . LEU A 1 94 ? 49.558 -40.569 6.816 1.00 90.90 517 LEU A N 1
ATOM 505 C CA . LEU A 1 94 ? 48.840 -41.787 7.175 1.00 97.81 517 LEU A CA 1
ATOM 506 C C . LEU A 1 94 ? 49.127 -42.905 6.179 1.00 101.97 517 LEU A C 1
ATOM 507 O O . LEU A 1 94 ? 49.376 -44.051 6.576 1.00 101.17 517 LEU A O 1
ATOM 512 N N . LEU A 1 95 ? 49.125 -42.584 4.882 1.00 100.95 518 LEU A N 1
ATOM 513 C CA . LEU A 1 95 ? 49.339 -43.604 3.861 1.00 98.87 518 LEU A CA 1
ATOM 514 C C . LEU A 1 95 ? 50.810 -44.000 3.752 1.00 96.80 518 LEU A C 1
ATOM 515 O O . LEU A 1 95 ? 51.117 -45.170 3.501 1.00 103.22 518 LEU A O 1
ATOM 520 N N . TYR A 1 96 ? 51.734 -43.051 3.933 1.00 98.75 519 TYR A N 1
ATOM 521 C CA . TYR A 1 96 ? 53.151 -43.409 3.911 1.00 105.92 519 TYR A CA 1
ATOM 522 C C . TYR A 1 96 ? 53.507 -44.306 5.088 1.00 109.10 519 TYR A C 1
ATOM 523 O O . TYR A 1 96 ? 54.343 -45.210 4.960 1.00 110.23 519 TYR A O 1
ATOM 532 N N . SER A 1 97 ? 52.875 -44.076 6.239 1.00 106.49 520 SER A N 1
ATOM 533 C CA . SER A 1 97 ? 53.153 -44.866 7.429 1.00 116.74 520 SER A CA 1
ATOM 534 C C . SER A 1 97 ? 52.500 -46.247 7.391 1.00 130.83 520 SER A C 1
ATOM 535 O O . SER A 1 97 ? 52.970 -47.159 8.083 1.00 128.47 520 SER A O 1
ATOM 538 N N . ARG A 1 98 ? 51.440 -46.432 6.598 1.00 126.92 521 ARG A N 1
ATOM 539 C CA . ARG A 1 98 ? 50.815 -47.750 6.518 1.00 133.99 521 ARG A CA 1
ATOM 540 C C . ARG A 1 98 ? 51.647 -48.728 5.696 1.00 133.24 521 ARG A C 1
ATOM 541 O O . ARG A 1 98 ? 51.619 -49.933 5.966 1.00 159.49 521 ARG A O 1
ATOM 549 N N . ARG A 1 99 ? 52.390 -48.242 4.699 1.00 116.33 522 ARG A N 1
ATOM 550 C CA . ARG A 1 99 ? 53.178 -49.141 3.859 1.00 128.50 522 ARG A CA 1
ATOM 551 C C . ARG A 1 99 ? 54.432 -49.626 4.577 1.00 118.87 522 ARG A C 1
ATOM 552 O O . ARG A 1 99 ? 54.748 -50.822 4.554 1.00 120.51 522 ARG A O 1
ATOM 560 N N . SER A 1 100 ? 55.161 -48.710 5.208 1.00 112.15 523 SER A N 1
ATOM 561 C CA . SER A 1 100 ? 56.436 -49.010 5.839 1.00 124.91 523 SER A CA 1
ATOM 562 C C . SER A 1 100 ? 56.670 -48.014 6.960 1.00 115.04 523 SER A C 1
ATOM 563 O O . SER A 1 100 ? 56.353 -46.829 6.806 1.00 109.97 523 SER A O 1
ATOM 566 N N . PRO A 1 101 ? 57.244 -48.451 8.082 1.00 119.43 524 PRO A N 1
ATOM 567 C CA . PRO A 1 101 ? 57.495 -47.527 9.197 1.00 124.11 524 PRO A CA 1
ATOM 568 C C . PRO A 1 101 ? 58.421 -46.387 8.805 1.00 122.47 524 PRO A C 1
ATOM 569 O O . PRO A 1 101 ? 59.608 -46.598 8.542 1.00 133.30 524 PRO A O 1
ATOM 573 N N . CYS A 1 102 ? 57.883 -45.173 8.758 1.00 124.59 525 CYS A N 1
ATOM 574 C CA . CYS A 1 102 ? 58.648 -44.004 8.356 1.00 121.81 525 CYS A CA 1
ATOM 575 C C . CYS A 1 102 ? 58.227 -42.835 9.237 1.00 115.54 525 CYS A C 1
ATOM 576 O O . CYS A 1 102 ? 57.505 -43.001 10.225 1.00 122.61 525 CYS A O 1
ATOM 579 N N . LEU A 1 103 ? 58.671 -41.640 8.864 1.00 101.90 526 LEU A N 1
ATOM 580 C CA . LEU A 1 103 ? 58.441 -40.446 9.659 1.00 103.25 526 LEU A CA 1
ATOM 581 C C . LEU A 1 103 ? 58.227 -39.256 8.737 1.00 106.86 526 LEU A C 1
ATOM 582 O O . LEU A 1 103 ? 58.936 -39.103 7.739 1.00 112.97 526 LEU A O 1
ATOM 587 N N . THR A 1 104 ? 57.247 -38.417 9.071 1.00 91.01 527 THR A N 1
ATOM 588 C CA . THR A 1 104 ? 56.983 -37.188 8.333 1.00 96.00 527 THR A CA 1
ATOM 589 C C . THR A 1 104 ? 57.234 -35.989 9.236 1.00 98.32 527 THR A C 1
ATOM 590 O O . THR A 1 104 ? 56.733 -35.937 10.366 1.00 97.99 527 THR A O 1
ATOM 594 N N . LEU A 1 105 ? 58.007 -35.031 8.734 1.00 87.29 528 LEU A N 1
ATOM 595 C CA . LEU A 1 105 ? 58.370 -33.833 9.478 1.00 73.89 528 LEU A CA 1
ATOM 596 C C . LEU A 1 105 ? 57.450 -32.684 9.090 1.00 75.32 528 LEU A C 1
ATOM 597 O O . LEU A 1 105 ? 57.323 -32.360 7.905 1.00 86.31 528 LEU A O 1
ATOM 602 N N . VAL A 1 106 ? 56.807 -32.076 10.085 1.00 71.45 529 VAL A N 1
ATOM 603 C CA . VAL A 1 106 ? 56.021 -30.860 9.891 1.00 79.49 529 VAL A CA 1
ATOM 604 C C . VAL A 1 106 ? 56.714 -29.740 10.654 1.00 75.99 529 VAL A C 1
ATOM 605 O O . VAL A 1 106 ? 56.754 -29.758 11.891 1.00 86.13 529 VAL A O 1
ATOM 609 N N . VAL A 1 107 ? 57.258 -28.765 9.927 1.00 74.58 530 VAL A N 1
ATOM 610 C CA . VAL A 1 107 ? 57.898 -27.594 10.524 1.00 80.98 530 VAL A CA 1
ATOM 611 C C . VAL A 1 107 ? 56.890 -26.457 10.582 1.00 84.96 530 VAL A C 1
ATOM 612 O O . VAL A 1 107 ? 56.324 -26.072 9.552 1.00 92.42 530 VAL A O 1
ATOM 616 N N . SER A 1 108 ? 56.687 -25.899 11.774 1.00 92.78 531 SER A N 1
ATOM 617 C CA . SER A 1 108 ? 55.728 -24.821 11.975 1.00 100.72 531 SER A CA 1
ATOM 618 C C . SER A 1 108 ? 56.170 -23.995 13.177 1.00 99.45 531 SER A C 1
ATOM 619 O O . SER A 1 108 ? 56.901 -24.494 14.040 1.00 103.41 531 SER A O 1
ATOM 622 N N . PRO A 1 109 ? 55.730 -22.738 13.271 1.00 100.97 532 PRO A N 1
ATOM 623 C CA . PRO A 1 109 ? 56.218 -21.850 14.336 1.00 97.44 532 PRO A CA 1
ATOM 624 C C . PRO A 1 109 ? 55.845 -22.341 15.726 1.00 104.33 532 PRO A C 1
ATOM 625 O O . PRO A 1 109 ? 54.975 -23.193 15.918 1.00 103.71 532 PRO A O 1
ATOM 629 N N . LEU A 1 110 ? 56.525 -21.757 16.717 1.00 107.70 533 LEU A N 1
ATOM 630 C CA . LEU A 1 110 ? 56.330 -22.157 18.107 1.00 105.04 533 LEU A CA 1
ATOM 631 C C . LEU A 1 110 ? 54.895 -21.941 18.565 1.00 119.03 533 LEU A C 1
ATOM 632 O O . LEU A 1 110 ? 54.404 -22.676 19.430 1.00 128.52 533 LEU A O 1
ATOM 637 N N . LEU A 1 111 ? 54.204 -20.951 17.996 1.00 131.12 534 LEU A N 1
ATOM 638 C CA . LEU A 1 111 ? 52.836 -20.662 18.418 1.00 135.73 534 LEU A CA 1
ATOM 639 C C . LEU A 1 111 ? 51.898 -21.817 18.085 1.00 128.54 534 LEU A C 1
ATOM 640 O O . LEU A 1 111 ? 50.982 -22.128 18.857 1.00 116.56 534 LEU A O 1
ATOM 645 N N . SER A 1 112 ? 52.160 -22.438 16.953 1.00 122.67 535 SER A N 1
ATOM 646 C CA . SER A 1 112 ? 51.398 -23.567 16.505 1.00 109.67 535 SER A CA 1
ATOM 647 C C . SER A 1 112 ? 51.544 -24.760 17.420 1.00 119.87 535 SER A C 1
ATOM 648 O O . SER A 1 112 ? 50.615 -25.506 17.581 1.00 135.71 535 SER A O 1
ATOM 651 N N . LEU A 1 113 ? 52.705 -24.963 18.012 1.00 117.48 536 LEU A N 1
ATOM 652 C CA . LEU A 1 113 ? 52.872 -26.117 18.884 1.00 125.87 536 LEU A CA 1
ATOM 653 C C . LEU A 1 113 ? 53.000 -25.786 20.358 1.00 144.66 536 LEU A C 1
ATOM 654 O O . LEU A 1 113 ? 53.227 -26.659 21.181 1.00 152.91 536 LEU A O 1
ATOM 659 N N . MET A 1 114 ? 52.840 -24.523 20.694 1.00 156.39 537 MET A N 1
ATOM 660 C CA . MET A 1 114 ? 53.020 -24.063 22.064 1.00 157.61 537 MET A CA 1
ATOM 661 C C . MET A 1 114 ? 52.090 -24.691 23.088 1.00 156.52 537 MET A C 1
ATOM 662 O O . MET A 1 114 ? 52.470 -24.927 24.227 1.00 151.25 537 MET A O 1
ATOM 667 N N . ASP A 1 115 ? 50.861 -24.937 22.670 1.00 156.01 538 ASP A N 1
ATOM 668 C CA . ASP A 1 115 ? 49.814 -25.449 23.536 1.00 159.99 538 ASP A CA 1
ATOM 669 C C . ASP A 1 115 ? 49.487 -26.937 23.438 1.00 161.47 538 ASP A C 1
ATOM 670 O O . ASP A 1 115 ? 48.359 -27.330 23.693 1.00 156.34 538 ASP A O 1
ATOM 675 N N . ASP A 1 116 ? 50.475 -27.748 23.095 1.00 167.26 539 ASP A N 1
ATOM 676 C CA . ASP A 1 116 ? 50.287 -29.187 23.004 1.00 172.60 539 ASP A CA 1
ATOM 677 C C . ASP A 1 116 ? 49.184 -29.659 22.062 1.00 178.52 539 ASP A C 1
ATOM 678 O O . ASP A 1 116 ? 48.410 -30.542 22.409 1.00 180.01 539 ASP A O 1
ATOM 683 N N . GLN A 1 117 ? 49.107 -29.088 20.868 1.00 176.27 540 GLN A N 1
ATOM 684 C CA . GLN A 1 117 ? 48.068 -29.507 19.941 1.00 159.83 540 GLN A CA 1
ATOM 685 C C . GLN A 1 117 ? 48.189 -30.980 19.566 1.00 151.57 540 GLN A C 1
ATOM 686 O O . GLN A 1 117 ? 49.260 -31.473 19.227 1.00 129.56 540 GLN A O 1
ATOM 692 N N . VAL A 1 118 ? 47.056 -31.668 19.622 1.00 172.91 541 VAL A N 1
ATOM 693 C CA . VAL A 1 118 ? 46.974 -33.079 19.286 1.00 170.16 541 VAL A CA 1
ATOM 694 C C . VAL A 1 118 ? 45.947 -33.271 18.181 1.00 170.03 541 VAL A C 1
ATOM 695 O O . VAL A 1 118 ? 44.783 -32.901 18.313 1.00 160.12 541 VAL A O 1
ATOM 699 N N . SER A 1 119 ? 46.403 -33.878 17.101 1.00 162.56 542 SER A N 1
ATOM 700 C CA . SER A 1 119 ? 45.602 -34.146 15.926 1.00 142.40 542 SER A CA 1
ATOM 701 C C . SER A 1 119 ? 45.023 -35.536 15.984 1.00 138.60 542 SER A C 1
ATOM 702 O O . SER A 1 119 ? 44.910 -36.121 17.052 1.00 152.67 542 SER A O 1
ATOM 705 N N . GLY A 1 120 ? 44.678 -36.078 14.824 1.00 125.41 543 GLY A N 1
ATOM 706 C CA . GLY A 1 120 ? 44.109 -37.405 14.757 1.00 124.94 543 GLY A CA 1
ATOM 707 C C . GLY A 1 120 ? 45.038 -38.421 15.395 1.00 149.38 543 GLY A C 1
ATOM 708 O O . GLY A 1 120 ? 46.247 -38.409 15.222 1.00 164.36 543 GLY A O 1
ATOM 709 N N . LEU A 1 121 ? 44.429 -39.317 16.147 1.00 149.99 544 LEU A N 1
ATOM 710 C CA . LEU A 1 121 ? 45.094 -40.357 16.919 1.00 145.59 544 LEU A CA 1
ATOM 711 C C . LEU A 1 121 ? 45.899 -41.397 16.168 1.00 154.21 544 LEU A C 1
ATOM 712 O O . LEU A 1 121 ? 46.918 -41.866 16.656 1.00 146.27 544 LEU A O 1
ATOM 717 N N . PRO A 1 122 ? 45.441 -41.774 14.990 1.00 167.67 545 PRO A N 1
ATOM 718 C CA . PRO A 1 122 ? 46.116 -42.819 14.224 1.00 171.97 545 PRO A CA 1
ATOM 719 C C . PRO A 1 122 ? 47.557 -42.484 13.892 1.00 171.67 545 PRO A C 1
ATOM 720 O O . PRO A 1 122 ? 48.389 -43.374 13.914 1.00 180.95 545 PRO A O 1
ATOM 724 N N . PRO A 1 123 ? 47.840 -41.234 13.567 1.00 160.41 546 PRO A N 1
ATOM 725 C CA . PRO A 1 123 ? 49.189 -40.804 13.212 1.00 150.37 546 PRO A CA 1
ATOM 726 C C . PRO A 1 123 ? 50.197 -40.952 14.331 1.00 151.86 546 PRO A C 1
ATOM 727 O O . PRO A 1 123 ? 51.344 -41.295 14.089 1.00 144.95 546 PRO A O 1
ATOM 731 N N . CYS A 1 124 ? 49.779 -40.665 15.549 1.00 166.07 547 CYS A N 1
ATOM 732 C CA . CYS A 1 124 ? 50.695 -40.749 16.685 1.00 181.86 547 CYS A CA 1
ATOM 733 C C . CYS A 1 124 ? 51.803 -39.699 16.554 1.00 161.35 547 CYS A C 1
ATOM 734 O O . CYS A 1 124 ? 52.976 -40.001 16.340 1.00 161.04 547 CYS A O 1
ATOM 737 N N . LEU A 1 125 ? 51.382 -38.444 16.681 1.00 139.30 548 LEU A N 1
ATOM 738 C CA . LEU A 1 125 ? 52.259 -37.300 16.487 1.00 122.26 548 LEU A CA 1
ATOM 739 C C . LEU A 1 125 ? 52.960 -36.915 17.784 1.00 122.07 548 LEU A C 1
ATOM 740 O O . LEU A 1 125 ? 52.467 -37.179 18.885 1.00 120.39 548 LEU A O 1
ATOM 745 N N . LYS A 1 126 ? 54.125 -36.280 17.638 1.00 120.89 549 LYS A N 1
ATOM 746 C CA . LYS A 1 126 ? 54.863 -35.730 18.767 1.00 113.78 549 LYS A CA 1
ATOM 747 C C . LYS A 1 126 ? 55.457 -34.391 18.364 1.00 100.94 549 LYS A C 1
ATOM 748 O O . LYS A 1 126 ? 55.634 -34.102 17.179 1.00 102.30 549 LYS A O 1
ATOM 754 N N . ALA A 1 127 ? 55.779 -33.579 19.368 1.00 112.33 550 ALA A N 1
ATOM 755 C CA . ALA A 1 127 ? 56.327 -32.249 19.145 1.00 109.99 550 ALA A CA 1
ATOM 756 C C . ALA A 1 127 ? 57.616 -32.084 19.933 1.00 111.52 550 ALA A C 1
ATOM 757 O O . ALA A 1 127 ? 57.658 -32.367 21.134 1.00 123.10 550 ALA A O 1
ATOM 759 N N . ALA A 1 128 ? 58.663 -31.633 19.251 1.00 111.57 551 ALA A N 1
ATOM 760 C CA . ALA A 1 128 ? 59.904 -31.206 19.885 1.00 107.29 551 ALA A CA 1
ATOM 761 C C . ALA A 1 128 ? 60.096 -29.732 19.567 1.00 98.88 551 ALA A C 1
ATOM 762 O O . ALA A 1 128 ? 60.210 -29.357 18.395 1.00 92.43 551 ALA A O 1
ATOM 764 N N . CYS A 1 129 ? 60.110 -28.894 20.602 1.00 102.33 552 CYS A N 1
ATOM 765 C CA . CYS A 1 129 ? 60.135 -27.451 20.415 1.00 107.55 552 CYS A CA 1
ATOM 766 C C . CYS A 1 129 ? 60.993 -26.805 21.494 1.00 123.57 552 CYS A C 1
ATOM 767 O O . CYS A 1 129 ? 61.449 -27.455 22.437 1.00 120.76 552 CYS A O 1
ATOM 770 N N . ILE A 1 130 ? 61.213 -25.498 21.332 1.00 143.08 553 ILE A N 1
ATOM 771 C CA . ILE A 1 130 ? 62.007 -24.736 22.293 1.00 151.79 553 ILE A CA 1
ATOM 772 C C . ILE A 1 130 ? 61.313 -24.704 23.647 1.00 170.99 553 ILE A C 1
ATOM 773 O O . ILE A 1 130 ? 61.959 -24.791 24.699 1.00 167.68 553 ILE A O 1
ATOM 778 N N . HIS A 1 131 ? 59.983 -24.576 23.637 1.00 188.13 554 HIS A N 1
ATOM 779 C CA . HIS A 1 131 ? 59.202 -24.476 24.864 1.00 197.00 554 HIS A CA 1
ATOM 780 C C . HIS A 1 131 ? 59.262 -25.743 25.706 1.00 198.59 554 HIS A C 1
ATOM 781 O O . HIS A 1 131 ? 59.038 -25.674 26.920 1.00 204.18 554 HIS A O 1
ATOM 783 N N . SER A 1 132 ? 59.543 -26.896 25.096 1.00 187.64 555 SER A N 1
ATOM 784 C CA . SER A 1 132 ? 59.733 -28.125 25.858 1.00 173.94 555 SER A CA 1
ATOM 785 C C . SER A 1 132 ? 60.906 -27.951 26.812 1.00 183.90 555 SER A C 1
ATOM 786 O O . SER A 1 132 ? 62.064 -27.929 26.382 1.00 179.92 555 SER A O 1
ATOM 789 N N . GLY A 1 133 ? 60.618 -27.822 28.104 1.00 200.59 556 GLY A N 1
ATOM 790 C CA . GLY A 1 133 ? 61.649 -27.527 29.078 1.00 215.29 556 GLY A CA 1
ATOM 791 C C . GLY A 1 133 ? 62.278 -28.751 29.709 1.00 224.49 556 GLY A C 1
ATOM 792 O O . GLY A 1 133 ? 62.811 -28.677 30.820 1.00 246.01 556 GLY A O 1
ATOM 793 N N . MET A 1 134 ? 62.228 -29.883 29.012 1.00 205.83 557 MET A N 1
ATOM 794 C CA . MET A 1 134 ? 62.819 -31.117 29.506 1.00 197.82 557 MET A CA 1
ATOM 795 C C . MET A 1 134 ? 64.167 -31.416 28.865 1.00 198.84 557 MET A C 1
ATOM 796 O O . MET A 1 134 ? 64.759 -32.459 29.160 1.00 215.28 557 MET A O 1
ATOM 801 N N . THR A 1 135 ? 64.659 -30.527 28.003 1.00 180.00 558 THR A N 1
ATOM 802 C CA . THR A 1 135 ? 66.006 -30.589 27.412 1.00 173.15 558 THR A CA 1
ATOM 803 C C . THR A 1 135 ? 66.146 -31.927 26.688 1.00 177.74 558 THR A C 1
ATOM 804 O O . THR A 1 135 ? 65.258 -32.280 25.896 1.00 171.73 558 THR A O 1
ATOM 808 N N . ARG A 1 136 ? 67.220 -32.688 26.916 1.00 191.79 559 ARG A N 1
ATOM 809 C CA . ARG A 1 136 ? 67.392 -33.960 26.224 1.00 198.29 559 ARG A CA 1
ATOM 810 C C . ARG A 1 136 ? 66.310 -34.959 26.609 1.00 200.77 559 ARG A C 1
ATOM 811 O O . ARG A 1 136 ? 65.925 -35.798 25.787 1.00 200.69 559 ARG A O 1
ATOM 813 N N . LYS A 1 137 ? 65.801 -34.880 27.842 1.00 194.25 560 LYS A N 1
ATOM 814 C CA . LYS A 1 137 ? 64.761 -35.808 28.277 1.00 176.89 560 LYS A CA 1
ATOM 815 C C . LYS A 1 137 ? 63.534 -35.727 27.374 1.00 162.93 560 LYS A C 1
ATOM 816 O O . LYS A 1 137 ? 62.979 -36.757 26.980 1.00 162.01 560 LYS A O 1
ATOM 818 N N . GLN A 1 138 ? 63.100 -34.512 27.027 1.00 149.61 561 GLN A N 1
ATOM 819 C CA . GLN A 1 138 ? 61.993 -34.369 26.084 1.00 131.08 561 GLN A CA 1
ATOM 820 C C . GLN A 1 138 ? 62.365 -34.933 24.720 1.00 136.61 561 GLN A C 1
ATOM 821 O O . GLN A 1 138 ? 61.653 -35.781 24.168 1.00 134.73 561 GLN A O 1
ATOM 823 N N . ARG A 1 139 ? 63.490 -34.474 24.165 1.00 143.10 562 ARG A N 1
ATOM 824 C CA . ARG A 1 139 ? 63.884 -34.889 22.823 1.00 147.80 562 ARG A CA 1
ATOM 825 C C . ARG A 1 139 ? 64.220 -36.376 22.770 1.00 155.63 562 ARG A C 1
ATOM 826 O O . ARG A 1 139 ? 63.916 -37.047 21.776 1.00 149.41 562 ARG A O 1
ATOM 834 N N . GLU A 1 140 ? 64.843 -36.913 23.825 1.00 160.34 563 GLU A N 1
ATOM 835 C CA . GLU A 1 140 ? 65.155 -38.340 23.827 1.00 161.48 563 GLU A CA 1
ATOM 836 C C . GLU A 1 140 ? 63.902 -39.180 24.036 1.00 173.10 563 GLU A C 1
ATOM 837 O O . GLU A 1 140 ? 63.751 -40.238 23.414 1.00 185.19 563 GLU A O 1
ATOM 839 N N . SER A 1 141 ? 62.997 -38.736 24.915 1.00 170.00 564 SER A N 1
ATOM 840 C CA . SER A 1 141 ? 61.727 -39.440 25.072 1.00 168.35 564 SER A CA 1
ATOM 841 C C . SER A 1 141 ? 60.972 -39.492 23.754 1.00 157.74 564 SER A C 1
ATOM 842 O O . SER A 1 141 ? 60.406 -40.530 23.393 1.00 166.51 564 SER A O 1
ATOM 845 N N . VAL A 1 142 ? 60.953 -38.377 23.020 1.00 139.02 565 VAL A N 1
ATOM 846 C CA . VAL A 1 142 ? 60.402 -38.397 21.670 1.00 125.91 565 VAL A CA 1
ATOM 847 C C . VAL A 1 142 ? 61.253 -39.282 20.769 1.00 141.62 565 VAL A C 1
ATOM 848 O O . VAL A 1 142 ? 60.727 -40.085 19.989 1.00 141.23 565 VAL A O 1
ATOM 852 N N . LEU A 1 143 ? 62.581 -39.168 20.879 1.00 156.51 566 LEU A N 1
ATOM 853 C CA . LEU A 1 143 ? 63.472 -40.046 20.125 1.00 170.84 566 LEU A CA 1
ATOM 854 C C . LEU A 1 143 ? 63.234 -41.509 20.486 1.00 165.82 566 LEU A C 1
ATOM 855 O O . LEU A 1 143 ? 63.133 -42.370 19.604 1.00 161.35 566 LEU A O 1
ATOM 860 N N . GLN A 1 144 ? 63.155 -41.810 21.785 1.00 161.17 567 GLN A N 1
ATOM 861 C CA . GLN A 1 144 ? 62.861 -43.177 22.203 1.00 169.22 567 GLN A CA 1
ATOM 862 C C . GLN A 1 144 ? 61.465 -43.597 21.768 1.00 182.57 567 GLN A C 1
ATOM 863 O O . GLN A 1 144 ? 61.234 -44.776 21.475 1.00 204.86 567 GLN A O 1
ATOM 865 N N . LYS A 1 145 ? 60.524 -42.652 21.716 1.00 162.12 568 LYS A N 1
ATOM 866 C CA . LYS A 1 145 ? 59.199 -42.965 21.192 1.00 142.78 568 LYS A CA 1
ATOM 867 C C . LYS A 1 145 ? 59.251 -43.204 19.689 1.00 149.44 568 LYS A C 1
ATOM 868 O O . LYS A 1 145 ? 58.550 -44.082 19.172 1.00 162.36 568 LYS A O 1
ATOM 870 N N . ILE A 1 146 ? 60.076 -42.436 18.969 1.00 134.19 569 ILE A N 1
ATOM 871 C CA . ILE A 1 146 ? 60.281 -42.707 17.549 1.00 128.26 569 ILE A CA 1
ATOM 872 C C . ILE A 1 146 ? 60.879 -44.097 17.354 1.00 151.91 569 ILE A C 1
ATOM 873 O O . ILE A 1 146 ? 60.441 -44.861 16.484 1.00 156.30 569 ILE A O 1
ATOM 878 N N . ARG A 1 147 ? 61.883 -44.449 18.169 1.00 156.00 570 ARG A N 1
ATOM 879 C CA . ARG A 1 147 ? 62.553 -45.740 18.029 1.00 145.82 570 ARG A CA 1
ATOM 880 C C . ARG A 1 147 ? 61.592 -46.897 18.257 1.00 164.59 570 ARG A C 1
ATOM 881 O O . ARG A 1 147 ? 61.751 -47.967 17.655 1.00 175.88 570 ARG A O 1
ATOM 883 N N . ALA A 1 148 ? 60.598 -46.704 19.121 1.00 170.31 571 ALA A N 1
ATOM 884 C CA . ALA A 1 148 ? 59.553 -47.684 19.359 1.00 177.55 571 ALA A CA 1
ATOM 885 C C . ALA A 1 148 ? 58.443 -47.602 18.346 1.00 180.32 571 ALA A C 1
ATOM 886 O O . ALA A 1 148 ? 57.376 -48.192 18.568 1.00 188.07 571 ALA A O 1
ATOM 888 N N . ALA A 1 149 ? 58.651 -46.864 17.252 1.00 173.78 572 ALA A N 1
ATOM 889 C CA . ALA A 1 149 ? 57.674 -46.728 16.181 1.00 168.17 572 ALA A CA 1
ATOM 890 C C . ALA A 1 149 ? 56.397 -46.077 16.682 1.00 169.17 572 ALA A C 1
ATOM 891 O O . ALA A 1 149 ? 55.365 -46.098 15.998 1.00 172.71 572 ALA A O 1
ATOM 893 N N . GLN A 1 150 ? 56.446 -45.509 17.882 1.00 167.08 573 GLN A N 1
ATOM 894 C CA . GLN A 1 150 ? 55.311 -44.820 18.467 1.00 158.20 573 GLN A CA 1
ATOM 895 C C . GLN A 1 150 ? 55.232 -43.365 18.031 1.00 145.69 573 GLN A C 1
ATOM 896 O O . GLN A 1 150 ? 54.569 -42.564 18.699 1.00 140.08 573 GLN A O 1
ATOM 902 N N . VAL A 1 151 ? 55.910 -43.006 16.940 1.00 143.22 574 VAL A N 1
ATOM 903 C CA . VAL A 1 151 ? 55.826 -41.677 16.340 1.00 120.65 574 VAL A CA 1
ATOM 904 C C . VAL A 1 151 ? 55.888 -41.825 14.826 1.00 116.90 574 VAL A C 1
ATOM 905 O O . VAL A 1 151 ? 56.830 -42.419 14.291 1.00 127.99 574 VAL A O 1
ATOM 909 N N . HIS A 1 152 ? 54.894 -41.269 14.131 1.00 110.76 575 HIS A N 1
ATOM 910 C CA . HIS A 1 152 ? 54.903 -41.226 12.676 1.00 122.15 575 HIS A CA 1
ATOM 911 C C . HIS A 1 152 ? 54.838 -39.816 12.105 1.00 117.47 575 HIS A C 1
ATOM 912 O O . HIS A 1 152 ? 55.157 -39.632 10.924 1.00 109.94 575 HIS A O 1
ATOM 919 N N . VAL A 1 153 ? 54.440 -38.824 12.898 1.00 107.76 576 VAL A N 1
ATOM 920 C CA . VAL A 1 153 ? 54.486 -37.422 12.504 1.00 90.82 576 VAL A CA 1
ATOM 921 C C . VAL A 1 153 ? 55.223 -36.665 13.598 1.00 97.02 576 VAL A C 1
ATOM 922 O O . VAL A 1 153 ? 54.855 -36.757 14.776 1.00 94.71 576 VAL A O 1
ATOM 926 N N . LEU A 1 154 ? 56.273 -35.944 13.219 1.00 87.26 577 LEU A N 1
ATOM 927 C CA . LEU A 1 154 ? 57.049 -35.137 14.149 1.00 91.33 577 LEU A CA 1
ATOM 928 C C . LEU A 1 154 ? 56.889 -33.671 13.775 1.00 90.91 577 LEU A C 1
ATOM 929 O O . LEU A 1 154 ? 57.106 -33.292 12.619 1.00 83.58 577 LEU A O 1
ATOM 934 N N . MET A 1 155 ? 56.498 -32.854 14.746 1.00 85.27 578 MET A N 1
ATOM 935 C CA . MET A 1 155 ? 56.293 -31.430 14.526 1.00 97.53 578 MET A CA 1
ATOM 936 C C . MET A 1 155 ? 57.404 -30.664 15.224 1.00 107.29 578 MET A C 1
ATOM 937 O O . MET A 1 155 ? 57.528 -30.721 16.453 1.00 121.66 578 MET A O 1
ATOM 942 N N . LEU A 1 156 ? 58.205 -29.958 14.434 1.00 97.09 579 LEU A N 1
ATOM 943 C CA . LEU A 1 156 ? 59.382 -29.249 14.908 1.00 86.54 579 LEU A CA 1
ATOM 944 C C . LEU A 1 156 ? 59.241 -27.770 14.601 1.00 80.32 579 LEU A C 1
ATOM 945 O O . LEU A 1 156 ? 58.941 -27.396 13.464 1.00 76.52 579 LEU A O 1
ATOM 950 N N . THR A 1 157 ? 59.476 -26.937 15.602 1.00 88.29 580 THR A N 1
ATOM 951 C CA . THR A 1 157 ? 59.676 -25.529 15.331 1.00 77.33 580 THR A CA 1
ATOM 952 C C . THR A 1 157 ? 60.988 -25.353 14.560 1.00 82.12 580 THR A C 1
ATOM 953 O O . THR A 1 157 ? 61.922 -26.141 14.728 1.00 79.33 580 THR A O 1
ATOM 957 N N . PRO A 1 158 ? 61.067 -24.356 13.670 1.00 96.23 581 PRO A N 1
ATOM 958 C CA . PRO A 1 158 ? 62.313 -24.156 12.907 1.00 85.30 581 PRO A CA 1
ATOM 959 C C . PRO A 1 158 ? 63.549 -24.039 13.780 1.00 91.22 581 PRO A C 1
ATOM 960 O O . PRO A 1 158 ? 64.608 -24.568 13.424 1.00 93.40 581 PRO A O 1
ATOM 964 N N . GLU A 1 159 ? 63.437 -23.367 14.927 1.00 97.72 582 GLU A N 1
ATOM 965 C CA . GLU A 1 159 ? 64.588 -23.200 15.807 1.00 92.78 582 GLU A CA 1
ATOM 966 C C . GLU A 1 159 ? 65.062 -24.531 16.381 1.00 106.38 582 GLU A C 1
ATOM 967 O O . GLU A 1 159 ? 66.250 -24.682 16.683 1.00 129.66 582 GLU A O 1
ATOM 973 N N . ALA A 1 160 ? 64.160 -25.504 16.541 1.00 102.78 583 ALA A N 1
ATOM 974 C CA . ALA A 1 160 ? 64.570 -26.798 17.079 1.00 99.28 583 ALA A CA 1
ATOM 975 C C . ALA A 1 160 ? 65.344 -27.617 16.058 1.00 107.58 583 ALA A C 1
ATOM 976 O O . ALA A 1 160 ? 66.247 -28.372 16.430 1.00 117.79 583 ALA A O 1
ATOM 978 N N . LEU A 1 161 ? 65.008 -27.481 14.776 1.00 106.13 584 LEU A N 1
ATOM 979 C CA . LEU A 1 161 ? 65.679 -28.247 13.734 1.00 104.42 584 LEU A CA 1
ATOM 980 C C . LEU A 1 161 ? 67.098 -27.756 13.473 1.00 108.68 584 LEU A C 1
ATOM 981 O O . LEU A 1 161 ? 67.981 -28.566 13.171 1.00 117.42 584 LEU A O 1
ATOM 986 N N . VAL A 1 162 ? 67.343 -26.453 13.582 1.00 97.48 585 VAL A N 1
ATOM 987 C CA . VAL A 1 162 ? 68.647 -25.897 13.254 1.00 94.56 585 VAL A CA 1
ATOM 988 C C . VAL A 1 162 ? 69.315 -25.265 14.474 1.00 103.07 585 VAL A C 1
ATOM 989 O O . VAL A 1 162 ? 70.277 -24.518 14.335 1.00 93.24 585 VAL A O 1
ATOM 993 N N . GLY A 1 163 ? 68.825 -25.571 15.671 1.00 119.09 586 GLY A N 1
ATOM 994 C CA . GLY A 1 163 ? 69.365 -25.020 16.895 1.00 118.50 586 GLY A CA 1
ATOM 995 C C . GLY A 1 163 ? 70.459 -25.881 17.490 1.00 123.33 586 GLY A C 1
ATOM 996 O O . GLY A 1 163 ? 71.052 -26.733 16.825 1.00 127.86 586 GLY A O 1
ATOM 997 N N . ALA A 1 164 ? 70.722 -25.647 18.777 1.00 130.52 587 ALA A N 1
ATOM 998 C CA . ALA A 1 164 ? 71.802 -26.353 19.460 1.00 148.59 587 ALA A CA 1
ATOM 999 C C . ALA A 1 164 ? 71.503 -27.842 19.572 1.00 151.38 587 ALA A C 1
ATOM 1000 O O . ALA A 1 164 ? 72.280 -28.682 19.100 1.00 160.36 587 ALA A O 1
ATOM 1002 N N . GLY A 1 165 ? 70.380 -28.190 20.203 1.00 147.06 588 GLY A N 1
ATOM 1003 C CA . GLY A 1 165 ? 70.007 -29.592 20.300 1.00 149.31 588 GLY A CA 1
ATOM 1004 C C . GLY A 1 165 ? 69.825 -30.228 18.937 1.00 140.47 588 GLY A C 1
ATOM 1005 O O . GLY A 1 165 ? 70.347 -31.312 18.666 1.00 147.46 588 GLY A O 1
ATOM 1006 N N . GLY A 1 166 ? 69.095 -29.551 18.056 1.00 134.09 589 GLY A N 1
ATOM 1007 C CA . GLY A 1 166 ? 68.924 -30.037 16.702 1.00 141.21 589 GLY A CA 1
ATOM 1008 C C . GLY A 1 166 ? 68.214 -31.373 16.668 1.00 142.59 589 GLY A C 1
ATOM 1009 O O . GLY A 1 166 ? 67.324 -31.662 17.478 1.00 135.12 589 GLY A O 1
ATOM 1010 N N . LEU A 1 167 ? 68.621 -32.207 15.720 1.00 141.92 590 LEU A N 1
ATOM 1011 C CA . LEU A 1 167 ? 68.069 -33.532 15.515 1.00 130.47 590 LEU A CA 1
ATOM 1012 C C . LEU A 1 167 ? 69.205 -34.532 15.375 1.00 143.33 590 LEU A C 1
ATOM 1013 O O . LEU A 1 167 ? 70.275 -34.194 14.855 1.00 154.77 590 LEU A O 1
ATOM 1018 N N . PRO A 1 168 ? 69.010 -35.762 15.840 1.00 138.53 591 PRO A N 1
ATOM 1019 C CA . PRO A 1 168 ? 70.038 -36.797 15.675 1.00 138.42 591 PRO A CA 1
ATOM 1020 C C . PRO A 1 168 ? 70.286 -37.081 14.205 1.00 133.14 591 PRO A C 1
ATOM 1021 O O . PRO A 1 168 ? 69.508 -36.643 13.343 1.00 127.55 591 PRO A O 1
ATOM 1025 N N . PRO A 1 169 ? 71.362 -37.795 13.868 1.00 137.77 592 PRO A N 1
ATOM 1026 C CA . PRO A 1 169 ? 71.630 -38.085 12.455 1.00 139.58 592 PRO A CA 1
ATOM 1027 C C . PRO A 1 169 ? 70.509 -38.901 11.828 1.00 138.68 592 PRO A C 1
ATOM 1028 O O . PRO A 1 169 ? 69.811 -39.662 12.502 1.00 142.95 592 PRO A O 1
ATOM 1032 N N . ALA A 1 170 ? 70.343 -38.727 10.513 1.00 129.51 593 ALA A N 1
ATOM 1033 C CA . ALA A 1 170 ? 69.308 -39.448 9.780 1.00 119.13 593 ALA A CA 1
ATOM 1034 C C . ALA A 1 170 ? 69.469 -40.957 9.880 1.00 134.46 593 ALA A C 1
ATOM 1035 O O . ALA A 1 170 ? 68.496 -41.688 9.661 1.00 145.56 593 ALA A O 1
ATOM 1037 N N . ALA A 1 171 ? 70.672 -41.439 10.202 1.00 138.20 594 ALA A N 1
ATOM 1038 C CA . ALA A 1 171 ? 70.884 -42.876 10.326 1.00 142.42 594 ALA A CA 1
ATOM 1039 C C . ALA A 1 171 ? 70.156 -43.441 11.540 1.00 148.15 594 ALA A C 1
ATOM 1040 O O . ALA A 1 171 ? 69.590 -44.539 11.474 1.00 155.48 594 ALA A O 1
ATOM 1042 N N . GLN A 1 172 ? 70.153 -42.707 12.655 1.00 150.11 595 GLN A N 1
ATOM 1043 C CA . GLN A 1 172 ? 69.466 -43.187 13.849 1.00 154.14 595 GLN A CA 1
ATOM 1044 C C . GLN A 1 172 ? 67.954 -43.134 13.689 1.00 156.77 595 GLN A C 1
ATOM 1045 O O . GLN A 1 172 ? 67.235 -43.890 14.353 1.00 175.36 595 GLN A O 1
ATOM 1051 N N . LEU A 1 173 ? 67.458 -42.265 12.820 1.00 146.22 596 LEU A N 1
ATOM 1052 C CA . LEU A 1 173 ? 66.034 -42.035 12.652 1.00 133.56 596 LEU A CA 1
ATOM 1053 C C . LEU A 1 173 ? 65.461 -42.918 11.554 1.00 139.90 596 LEU A C 1
ATOM 1054 O O . LEU A 1 173 ? 66.186 -43.386 10.669 1.00 143.49 596 LEU A O 1
ATOM 1059 N N . PRO A 1 174 ? 64.156 -43.180 11.601 1.00 130.68 597 PRO A N 1
ATOM 1060 C CA . PRO A 1 174 ? 63.484 -43.843 10.484 1.00 119.45 597 PRO A CA 1
ATOM 1061 C C . PRO A 1 174 ? 63.576 -42.995 9.230 1.00 122.96 597 PRO A C 1
ATOM 1062 O O . PRO A 1 174 ? 63.797 -41.776 9.309 1.00 121.63 597 PRO A O 1
ATOM 1066 N N . PRO A 1 175 ? 63.412 -43.597 8.054 1.00 113.89 598 PRO A N 1
ATOM 1067 C CA . PRO A 1 175 ? 63.486 -42.812 6.818 1.00 117.97 598 PRO A CA 1
ATOM 1068 C C . PRO A 1 175 ? 62.315 -41.848 6.714 1.00 116.69 598 PRO A C 1
ATOM 1069 O O . PRO A 1 175 ? 61.191 -42.161 7.111 1.00 126.82 598 PRO A O 1
ATOM 1073 N N . VAL A 1 176 ? 62.594 -40.663 6.187 1.00 108.20 599 VAL A N 1
ATOM 1074 C CA . VAL A 1 176 ? 61.604 -39.598 6.100 1.00 99.42 599 VAL A CA 1
ATOM 1075 C C . VAL A 1 176 ? 60.936 -39.650 4.734 1.00 104.70 599 VAL A C 1
ATOM 1076 O O . VAL A 1 176 ? 61.614 -39.649 3.699 1.00 104.50 599 VAL A O 1
ATOM 1080 N N . ALA A 1 177 ? 59.602 -39.703 4.732 1.00 101.65 600 ALA A N 1
ATOM 1081 C CA . ALA A 1 177 ? 58.866 -39.752 3.473 1.00 99.91 600 ALA A CA 1
ATOM 1082 C C . ALA A 1 177 ? 58.856 -38.390 2.799 1.00 94.81 600 ALA A C 1
ATOM 1083 O O . ALA A 1 177 ? 59.128 -38.277 1.598 1.00 113.80 600 ALA A O 1
ATOM 1085 N N . PHE A 1 178 ? 58.547 -37.345 3.560 1.00 88.75 601 PHE A N 1
ATOM 1086 C CA . PHE A 1 178 ? 58.531 -35.981 3.055 1.00 92.32 601 PHE A CA 1
ATOM 1087 C C . PHE A 1 178 ? 58.501 -35.041 4.250 1.00 93.51 601 PHE A C 1
ATOM 1088 O O . PHE A 1 178 ? 58.301 -35.462 5.392 1.00 92.76 601 PHE A O 1
ATOM 1096 N N . ALA A 1 179 ? 58.702 -33.756 3.971 1.00 83.66 602 ALA A N 1
ATOM 1097 C CA . ALA A 1 179 ? 58.669 -32.721 4.993 1.00 79.69 602 ALA A CA 1
ATOM 1098 C C . ALA A 1 179 ? 57.665 -31.655 4.589 1.00 91.02 602 ALA A C 1
ATOM 1099 O O . ALA A 1 179 ? 57.712 -31.147 3.464 1.00 91.15 602 ALA A O 1
ATOM 1101 N N . CYS A 1 180 ? 56.757 -31.325 5.503 1.00 83.31 603 CYS A N 1
ATOM 1102 C CA . CYS A 1 180 ? 55.801 -30.246 5.300 1.00 82.45 603 CYS A CA 1
ATOM 1103 C C . CYS A 1 180 ? 56.343 -28.964 5.916 1.00 79.87 603 CYS A C 1
ATOM 1104 O O . CYS A 1 180 ? 56.718 -28.947 7.094 1.00 78.84 603 CYS A O 1
ATOM 1107 N N . ILE A 1 181 ? 56.374 -27.895 5.125 1.00 73.53 604 ILE A N 1
ATOM 1108 C CA . ILE A 1 181 ? 56.838 -26.591 5.583 1.00 74.90 604 ILE A CA 1
ATOM 1109 C C . ILE A 1 181 ? 55.613 -25.701 5.740 1.00 73.36 604 ILE A C 1
ATOM 1110 O O . ILE A 1 181 ? 55.097 -25.151 4.760 1.00 72.30 604 ILE A O 1
ATOM 1115 N N . ASP A 1 182 ? 55.141 -25.562 6.975 1.00 69.63 605 ASP A N 1
ATOM 1116 C CA . ASP A 1 182 ? 54.065 -24.632 7.274 1.00 73.20 605 ASP A CA 1
ATOM 1117 C C . ASP A 1 182 ? 54.598 -23.201 7.257 1.00 91.92 605 ASP A C 1
ATOM 1118 O O . ASP A 1 182 ? 55.769 -22.948 7.557 1.00 98.10 605 ASP A O 1
ATOM 1123 N N . GLU A 1 183 ? 53.724 -22.261 6.890 1.00 80.66 606 GLU A N 1
ATOM 1124 C CA . GLU A 1 183 ? 54.090 -20.850 6.746 1.00 84.00 606 GLU A CA 1
ATOM 1125 C C . GLU A 1 183 ? 55.229 -20.682 5.741 1.00 89.91 606 GLU A C 1
ATOM 1126 O O . GLU A 1 183 ? 56.198 -19.960 5.983 1.00 100.92 606 GLU A O 1
ATOM 1132 N N . ALA A 1 184 ? 55.090 -21.350 4.590 1.00 73.98 607 ALA A N 1
ATOM 1133 C CA . ALA A 1 184 ? 56.156 -21.372 3.592 1.00 83.78 607 ALA A CA 1
ATOM 1134 C C . ALA A 1 184 ? 56.537 -19.983 3.085 1.00 83.37 607 ALA A C 1
ATOM 1135 O O . ALA A 1 184 ? 57.633 -19.819 2.535 1.00 86.47 607 ALA A O 1
ATOM 1137 N N . HIS A 1 185 ? 55.669 -18.983 3.248 1.00 71.76 608 HIS A N 1
ATOM 1138 C CA . HIS A 1 185 ? 55.997 -17.640 2.779 1.00 83.86 608 HIS A CA 1
ATOM 1139 C C . HIS A 1 185 ? 57.244 -17.076 3.450 1.00 88.57 608 HIS A C 1
ATOM 1140 O O . HIS A 1 185 ? 57.896 -16.198 2.876 1.00 80.87 608 HIS A O 1
ATOM 1147 N N . CYS A 1 186 ? 57.600 -17.565 4.642 1.00 78.24 609 CYS A N 1
ATOM 1148 C CA . CYS A 1 186 ? 58.782 -17.060 5.330 1.00 77.85 609 CYS A CA 1
ATOM 1149 C C . CYS A 1 186 ? 60.072 -17.298 4.553 1.00 84.82 609 CYS A C 1
ATOM 1150 O O . CYS A 1 186 ? 61.097 -16.701 4.897 1.00 100.31 609 CYS A O 1
ATOM 1153 N N . LEU A 1 187 ? 60.051 -18.139 3.518 1.00 81.96 610 LEU A N 1
ATOM 1154 C CA . LEU A 1 187 ? 61.263 -18.371 2.739 1.00 83.21 610 LEU A CA 1
ATOM 1155 C C . LEU A 1 187 ? 61.607 -17.184 1.851 1.00 86.51 610 LEU A C 1
ATOM 1156 O O . LEU A 1 187 ? 62.779 -16.993 1.507 1.00 106.61 610 LEU A O 1
ATOM 1161 N N . SER A 1 188 ? 60.616 -16.384 1.468 1.00 78.32 611 SER A N 1
ATOM 1162 C CA . SER A 1 188 ? 60.792 -15.366 0.442 1.00 88.18 611 SER A CA 1
ATOM 1163 C C . SER A 1 188 ? 61.073 -13.999 1.050 1.00 93.60 611 SER A C 1
ATOM 1164 O O . SER A 1 188 ? 60.446 -13.600 2.036 1.00 102.85 611 SER A O 1
ATOM 1167 N N . GLN A 1 189 ? 62.007 -13.273 0.438 1.00 100.73 612 GLN A N 1
ATOM 1168 C CA . GLN A 1 189 ? 62.297 -11.911 0.864 1.00 102.66 612 GLN A CA 1
ATOM 1169 C C . GLN A 1 189 ? 61.175 -10.939 0.527 1.00 106.11 612 GLN A C 1
ATOM 1170 O O . GLN A 1 189 ? 61.220 -9.790 0.980 1.00 111.71 612 GLN A O 1
ATOM 1176 N N . TRP A 1 190 ? 60.183 -11.365 -0.255 1.00 101.39 613 TRP A N 1
ATOM 1177 C CA . TRP A 1 190 ? 59.060 -10.513 -0.618 1.00 102.66 613 TRP A CA 1
ATOM 1178 C C . TRP A 1 190 ? 57.893 -10.610 0.354 1.00 107.86 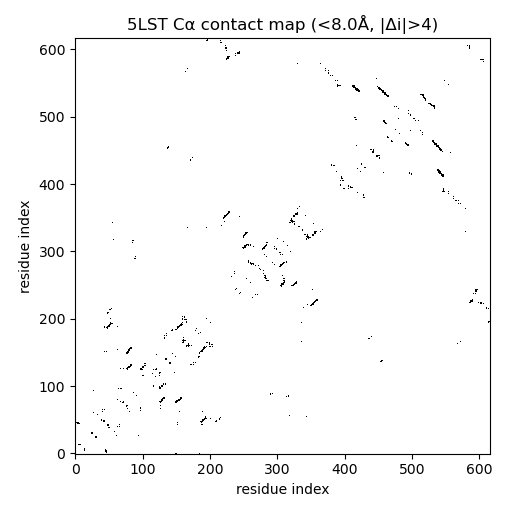613 TRP A C 1
ATOM 1179 O O . TRP A 1 190 ? 56.998 -9.759 0.304 1.00 122.64 613 TRP A O 1
ATOM 1190 N N . SER A 1 191 ? 57.871 -11.615 1.223 1.00 102.19 614 SER A N 1
ATOM 1191 C CA . SER A 1 191 ? 56.743 -11.783 2.121 1.00 101.12 614 SER A CA 1
ATOM 1192 C C . SER A 1 191 ? 56.796 -10.764 3.256 1.00 108.20 614 SER A C 1
ATOM 1193 O O . SER A 1 191 ? 57.783 -10.050 3.457 1.00 108.59 614 SER A O 1
ATOM 1196 N N . HIS A 1 192 ? 55.701 -10.716 4.014 1.00 105.95 615 HIS A N 1
ATOM 1197 C CA . HIS A 1 192 ? 55.589 -9.806 5.144 1.00 97.40 615 HIS A CA 1
ATOM 1198 C C . HIS A 1 192 ? 56.399 -10.273 6.345 1.00 95.30 615 HIS A C 1
ATOM 1199 O O . HIS A 1 192 ? 56.697 -9.462 7.229 1.00 92.37 615 HIS A O 1
ATOM 1206 N N . ASN A 1 193 ? 56.762 -11.561 6.396 1.00 88.04 616 ASN A N 1
ATOM 1207 C CA . ASN A 1 193 ? 57.404 -12.164 7.564 1.00 85.38 616 ASN A CA 1
ATOM 1208 C C . ASN A 1 193 ? 58.542 -13.080 7.102 1.00 87.61 616 ASN A C 1
ATOM 1209 O O . ASN A 1 193 ? 58.514 -14.292 7.320 1.00 90.63 616 ASN A O 1
ATOM 1214 N N . PHE A 1 194 ? 59.558 -12.499 6.474 1.00 90.31 617 PHE A N 1
ATOM 1215 C CA . PHE A 1 194 ? 60.710 -13.289 6.058 1.00 88.23 617 PHE A CA 1
ATOM 1216 C C . PHE A 1 194 ? 61.569 -13.663 7.264 1.00 94.85 617 PHE A C 1
ATOM 1217 O O . PHE A 1 194 ? 61.997 -12.792 8.029 1.00 95.29 617 PHE A O 1
ATOM 1225 N N . ARG A 1 195 ? 61.832 -14.960 7.421 1.00 88.48 618 ARG A N 1
ATOM 1226 C CA . ARG A 1 195 ? 62.673 -15.473 8.495 1.00 99.98 618 ARG A CA 1
ATOM 1227 C C . ARG A 1 195 ? 63.841 -16.257 7.914 1.00 105.78 618 ARG A C 1
ATOM 1228 O O . ARG A 1 195 ? 63.624 -17.307 7.284 1.00 87.27 618 ARG A O 1
ATOM 1236 N N . PRO A 1 196 ? 65.086 -15.825 8.133 1.00 110.13 619 PRO A N 1
ATOM 1237 C CA . PRO A 1 196 ? 66.219 -16.509 7.487 1.00 100.91 619 PRO A CA 1
ATOM 1238 C C . PRO A 1 196 ? 66.406 -17.942 7.948 1.00 92.77 619 PRO A C 1
ATOM 1239 O O . PRO A 1 196 ? 66.945 -18.752 7.187 1.00 97.13 619 PRO A O 1
ATOM 1243 N N . CYS A 1 197 ? 65.974 -18.289 9.164 1.00 76.69 620 CYS A N 1
ATOM 1244 C CA . CYS A 1 197 ? 66.139 -19.662 9.625 1.00 85.61 620 CYS A CA 1
ATOM 1245 C C . CYS A 1 197 ? 65.345 -20.655 8.786 1.00 88.26 620 CYS A C 1
ATOM 1246 O O . CYS A 1 197 ? 65.627 -21.855 8.838 1.00 91.48 620 CYS A O 1
ATOM 1249 N N . TYR A 1 198 ? 64.360 -20.190 8.014 1.00 95.80 621 TYR A N 1
ATOM 1250 C CA . TYR A 1 198 ? 63.678 -21.095 7.098 1.00 81.86 621 TYR A CA 1
ATOM 1251 C C . TYR A 1 198 ? 64.583 -21.505 5.948 1.00 81.64 621 TYR A C 1
ATOM 1252 O O . TYR A 1 198 ? 64.438 -22.609 5.412 1.00 87.31 621 TYR A O 1
ATOM 1261 N N . LEU A 1 199 ? 65.516 -20.638 5.554 1.00 84.77 622 LEU A N 1
ATOM 1262 C CA . LEU A 1 199 ? 66.508 -21.031 4.560 1.00 82.16 622 LEU A CA 1
ATOM 1263 C C . LEU A 1 199 ? 67.440 -22.095 5.121 1.00 95.05 622 LEU A C 1
ATOM 1264 O O . LEU A 1 199 ? 67.860 -23.008 4.399 1.00 91.39 622 LEU A O 1
ATOM 1269 N N . ARG A 1 200 ? 67.766 -21.994 6.411 1.00 92.34 623 ARG A N 1
ATOM 1270 C CA . ARG A 1 200 ? 68.580 -23.013 7.062 1.00 85.72 623 ARG A CA 1
ATOM 1271 C C . ARG A 1 200 ? 67.821 -24.324 7.217 1.00 90.31 623 ARG A C 1
ATOM 1272 O O . ARG A 1 200 ? 68.424 -25.400 7.134 1.00 103.76 623 ARG A O 1
ATOM 1280 N N . VAL A 1 201 ? 66.508 -24.255 7.445 1.00 98.57 624 VAL A N 1
ATOM 1281 C CA . VAL A 1 201 ? 65.715 -25.470 7.617 1.00 91.95 624 VAL A CA 1
ATOM 1282 C C . VAL A 1 201 ? 65.772 -26.326 6.358 1.00 93.61 624 VAL A C 1
ATOM 1283 O O . VAL A 1 201 ? 66.085 -27.522 6.412 1.00 92.42 624 VAL A O 1
ATOM 1287 N N . CYS A 1 202 ? 65.486 -25.721 5.201 1.00 91.15 625 CYS A N 1
ATOM 1288 C CA . CYS A 1 202 ? 65.508 -26.480 3.955 1.00 96.10 625 CYS A CA 1
ATOM 1289 C C . CYS A 1 202 ? 66.899 -27.014 3.647 1.00 94.28 625 CYS A C 1
ATOM 1290 O O . CYS A 1 202 ? 67.034 -28.113 3.098 1.00 101.34 625 CYS A O 1
ATOM 1293 N N . LYS A 1 203 ? 67.941 -26.262 4.001 1.00 96.78 626 LYS A N 1
ATOM 1294 C CA . LYS A 1 203 ? 69.306 -26.723 3.772 1.00 93.12 626 LYS A CA 1
ATOM 1295 C C . LYS A 1 203 ? 69.624 -27.943 4.625 1.00 97.02 626 LYS A C 1
ATOM 1296 O O . LYS A 1 203 ? 70.191 -28.925 4.132 1.00 100.96 626 LYS A O 1
ATOM 1302 N N . VAL A 1 204 ? 69.264 -27.902 5.909 1.00 96.26 627 VAL A N 1
ATOM 1303 C CA . VAL A 1 204 ? 69.527 -29.040 6.783 1.00 93.37 627 VAL A CA 1
ATOM 1304 C C . VAL A 1 204 ? 68.691 -30.240 6.361 1.00 93.56 627 VAL A C 1
ATOM 1305 O O . VAL A 1 204 ? 69.162 -31.382 6.390 1.00 105.06 627 VAL A O 1
ATOM 1309 N N . LEU A 1 205 ? 67.446 -30.002 5.943 1.00 97.91 628 LEU A N 1
ATOM 1310 C CA . LEU A 1 205 ? 66.577 -31.109 5.556 1.00 91.66 628 LEU A CA 1
ATOM 1311 C C . LEU A 1 205 ? 67.076 -31.817 4.301 1.00 101.62 628 LEU A C 1
ATOM 1312 O O . LEU A 1 205 ? 66.854 -33.022 4.147 1.00 102.07 628 LEU A O 1
ATOM 1317 N N . ARG A 1 206 ? 67.751 -31.098 3.405 1.00 104.32 629 ARG A N 1
ATOM 1318 C CA . ARG A 1 206 ? 68.318 -31.698 2.203 1.00 93.21 629 ARG A CA 1
ATOM 1319 C C . ARG A 1 206 ? 69.673 -32.347 2.457 1.00 101.75 629 ARG A C 1
ATOM 1320 O O . ARG A 1 206 ? 69.922 -33.456 1.975 1.00 117.27 629 ARG A O 1
ATOM 1328 N N . GLU A 1 207 ? 70.552 -31.684 3.207 1.00 116.20 630 GLU A N 1
ATOM 1329 C CA . GLU A 1 207 ? 71.927 -32.147 3.389 1.00 118.83 630 GLU A CA 1
ATOM 1330 C C . GLU A 1 207 ? 72.067 -33.100 4.577 1.00 120.87 630 GLU A C 1
ATOM 1331 O O . GLU A 1 207 ? 72.570 -34.218 4.425 1.00 131.94 630 GLU A O 1
ATOM 1337 N N . ARG A 1 208 ? 71.633 -32.672 5.767 1.00 127.66 631 ARG A N 1
ATOM 1338 C CA . ARG A 1 208 ? 71.688 -33.550 6.933 1.00 119.93 631 ARG A CA 1
ATOM 1339 C C . ARG A 1 208 ? 70.713 -34.713 6.788 1.00 137.95 631 ARG A C 1
ATOM 1340 O O . ARG A 1 208 ? 71.103 -35.880 6.906 1.00 159.15 631 ARG A O 1
ATOM 1342 N N . MET A 1 209 ? 69.439 -34.416 6.534 1.00 128.31 632 MET A N 1
ATOM 1343 C CA . MET A 1 209 ? 68.451 -35.452 6.283 1.00 121.59 632 MET A CA 1
ATOM 1344 C C . MET A 1 209 ? 68.498 -35.850 4.810 1.00 109.89 632 MET A C 1
ATOM 1345 O O . MET A 1 209 ? 69.349 -35.396 4.043 1.00 119.62 632 MET A O 1
ATOM 1350 N N . GLY A 1 210 ? 67.570 -36.705 4.400 1.00 97.30 633 GLY A N 1
ATOM 1351 C CA . GLY A 1 210 ? 67.491 -37.077 3.003 1.00 112.12 633 GLY A CA 1
ATOM 1352 C C . GLY A 1 210 ? 66.248 -36.538 2.330 1.00 120.09 633 GLY A C 1
ATOM 1353 O O . GLY A 1 210 ? 65.752 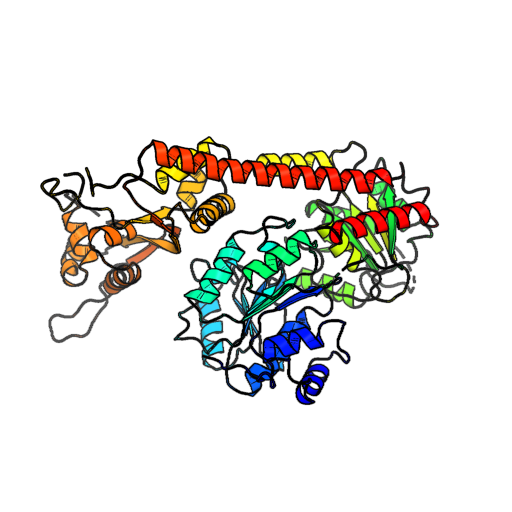-37.121 1.362 1.00 132.61 633 GLY A O 1
ATOM 1354 N N . VAL A 1 211 ? 65.740 -35.417 2.832 1.00 114.08 634 VAL A N 1
ATOM 1355 C CA . VAL A 1 211 ? 64.459 -34.889 2.377 1.00 101.56 634 VAL A CA 1
ATOM 1356 C C . VAL A 1 211 ? 64.667 -34.092 1.096 1.00 104.44 634 VAL A C 1
ATOM 1357 O O . VAL A 1 211 ? 65.371 -33.077 1.087 1.00 117.10 634 VAL A O 1
ATOM 1361 N N . HIS A 1 212 ? 64.051 -34.555 0.009 1.00 109.77 635 HIS A N 1
ATOM 1362 C CA . HIS A 1 212 ? 64.021 -33.814 -1.244 1.00 114.86 635 HIS A CA 1
ATOM 1363 C C . HIS A 1 212 ? 62.603 -33.667 -1.781 1.00 109.64 635 HIS A C 1
ATOM 1364 O O . HIS A 1 212 ? 62.425 -33.206 -2.915 1.00 111.35 635 HIS A O 1
ATOM 1371 N N . CYS A 1 213 ? 61.594 -34.046 -0.999 1.00 103.29 636 CYS A N 1
ATOM 1372 C CA . CYS A 1 213 ? 60.192 -33.876 -1.360 1.00 104.73 636 CYS A CA 1
ATOM 1373 C C . CYS A 1 213 ? 59.532 -33.020 -0.289 1.00 100.63 636 CYS A C 1
ATOM 1374 O O . CYS A 1 213 ? 59.327 -33.478 0.841 1.00 90.45 636 CYS A O 1
ATOM 1377 N N . PHE A 1 214 ? 59.190 -31.788 -0.649 1.00 98.18 637 PHE A N 1
ATOM 1378 C CA . PHE A 1 214 ? 58.650 -30.819 0.288 1.00 90.44 637 PHE A CA 1
ATOM 1379 C C . PHE A 1 214 ? 57.202 -30.504 -0.050 1.00 85.21 637 PHE A C 1
ATOM 1380 O O . PHE A 1 214 ? 56.821 -30.459 -1.223 1.00 94.08 637 PHE A O 1
ATOM 1388 N N . LEU A 1 215 ? 56.400 -30.293 0.989 1.00 86.17 638 LEU A N 1
ATOM 1389 C CA . LEU A 1 215 ? 55.052 -29.753 0.858 1.00 83.18 638 LEU A CA 1
ATOM 1390 C C . LEU A 1 215 ? 55.048 -28.372 1.497 1.00 77.56 638 LEU A C 1
ATOM 1391 O O . LEU A 1 215 ? 55.156 -28.253 2.723 1.00 89.15 638 LEU A O 1
ATOM 1396 N N . GLY A 1 216 ? 54.935 -27.331 0.675 1.00 77.97 639 GLY A N 1
ATOM 1397 C CA . GLY A 1 216 ? 54.858 -25.981 1.197 1.00 69.60 639 GLY A CA 1
ATOM 1398 C C . GLY A 1 216 ? 53.435 -25.500 1.388 1.00 80.67 639 GLY A C 1
ATOM 1399 O O . GLY A 1 216 ? 52.667 -25.432 0.425 1.00 95.43 639 GLY A O 1
ATOM 1400 N N . LEU A 1 217 ? 53.068 -25.159 2.622 1.00 88.54 640 LEU A N 1
ATOM 1401 C CA . LEU A 1 217 ? 51.725 -24.687 2.947 1.00 83.49 640 LEU A CA 1
ATOM 1402 C C . LEU A 1 217 ? 51.791 -23.242 3.415 1.00 76.97 640 LEU A C 1
ATOM 1403 O O . LEU A 1 217 ? 52.492 -22.931 4.383 1.00 94.10 640 LEU A O 1
ATOM 1408 N N . THR A 1 218 ? 51.050 -22.366 2.748 1.00 81.89 641 THR A N 1
ATOM 1409 C CA . THR A 1 218 ? 50.929 -20.985 3.188 1.00 86.05 641 THR A CA 1
ATOM 1410 C C . THR A 1 218 ? 49.507 -20.510 2.933 1.00 91.19 641 THR A C 1
ATOM 1411 O O . THR A 1 218 ? 48.833 -20.979 2.011 1.00 84.21 641 THR A O 1
ATOM 1415 N N . ALA A 1 219 ? 49.047 -19.589 3.779 1.00 108.78 642 ALA A N 1
ATOM 1416 C CA . ALA A 1 219 ? 47.714 -19.020 3.651 1.00 106.09 642 ALA A CA 1
ATOM 1417 C C . ALA A 1 219 ? 47.718 -17.594 3.128 1.00 90.72 642 ALA A C 1
ATOM 1418 O O . ALA A 1 219 ? 46.660 -17.094 2.734 1.00 106.31 642 ALA A O 1
ATOM 1420 N N . THR A 1 220 ? 48.872 -16.932 3.107 1.00 99.05 643 THR A N 1
ATOM 1421 C CA . THR A 1 220 ? 48.972 -15.535 2.703 1.00 96.04 643 THR A CA 1
ATOM 1422 C C . THR A 1 220 ? 50.221 -15.366 1.858 1.00 93.74 643 THR A C 1
ATOM 1423 O O . THR A 1 220 ? 51.337 -15.532 2.362 1.00 95.95 643 THR A O 1
ATOM 1427 N N . ALA A 1 221 ? 50.036 -15.034 0.582 1.00 83.21 644 ALA A N 1
ATOM 1428 C CA . ALA A 1 221 ? 51.167 -14.798 -0.303 1.00 85.44 644 ALA A CA 1
ATOM 1429 C C . ALA A 1 221 ? 50.672 -14.132 -1.574 1.00 87.56 644 ALA A C 1
ATOM 1430 O O . ALA A 1 221 ? 49.611 -14.485 -2.093 1.00 95.81 644 ALA A O 1
ATOM 1432 N N . THR A 1 222 ? 51.445 -13.171 -2.064 1.00 90.75 645 THR A N 1
ATOM 1433 C CA . THR A 1 222 ? 51.192 -12.591 -3.368 1.00 104.74 645 THR A CA 1
ATOM 1434 C C . THR A 1 222 ? 51.657 -13.559 -4.453 1.00 107.64 645 THR A C 1
ATOM 1435 O O . THR A 1 222 ? 52.229 -14.615 -4.176 1.00 117.73 645 THR A O 1
ATOM 1439 N N . ARG A 1 223 ? 51.402 -13.202 -5.712 1.00 110.92 646 ARG A N 1
ATOM 1440 C CA . ARG A 1 223 ? 51.946 -13.996 -6.807 1.00 100.78 646 ARG A CA 1
ATOM 1441 C C . ARG A 1 223 ? 53.460 -13.854 -6.883 1.00 107.96 646 ARG A C 1
ATOM 1442 O O . ARG A 1 223 ? 54.146 -14.764 -7.361 1.00 125.43 646 ARG A O 1
ATOM 1444 N N . ARG A 1 224 ? 53.995 -12.729 -6.403 1.00 107.39 647 ARG A N 1
ATOM 1445 C CA . ARG A 1 224 ? 55.441 -12.537 -6.376 1.00 107.26 647 ARG A CA 1
ATOM 1446 C C . ARG A 1 224 ? 56.089 -13.376 -5.278 1.00 105.51 647 ARG A C 1
ATOM 1447 O O . ARG A 1 224 ? 57.193 -13.905 -5.461 1.00 105.35 647 ARG A O 1
ATOM 1455 N N . THR A 1 225 ? 55.421 -13.503 -4.130 1.00 93.98 648 THR A N 1
ATOM 1456 C CA . THR A 1 225 ? 55.959 -14.294 -3.028 1.00 88.38 648 THR A CA 1
ATOM 1457 C C . THR A 1 225 ? 55.795 -15.787 -3.285 1.00 102.13 648 THR A C 1
ATOM 1458 O O . THR A 1 225 ? 56.736 -16.563 -3.079 1.00 94.56 648 THR A O 1
ATOM 1462 N N . ALA A 1 226 ? 54.608 -16.201 -3.736 1.00 102.94 649 ALA A N 1
ATOM 1463 C CA . ALA A 1 226 ? 54.352 -17.618 -3.970 1.00 83.46 649 ALA A CA 1
ATOM 1464 C C . ALA A 1 226 ? 55.267 -18.178 -5.051 1.00 96.31 649 ALA A C 1
ATOM 1465 O O . ALA A 1 226 ? 55.723 -19.323 -4.957 1.00 111.09 649 ALA A O 1
ATOM 1467 N N . SER A 1 227 ? 55.545 -17.387 -6.088 1.00 100.44 650 SER A N 1
ATOM 1468 C CA . SER A 1 227 ? 56.457 -17.842 -7.130 1.00 97.40 650 SER A CA 1
ATOM 1469 C C . SER A 1 227 ? 57.883 -17.955 -6.612 1.00 98.39 650 SER A C 1
ATOM 1470 O O . SER A 1 227 ? 58.647 -18.806 -7.083 1.00 104.99 650 SER A O 1
ATOM 1473 N N . ASP A 1 228 ? 58.259 -17.116 -5.646 1.00 97.65 651 ASP A N 1
ATOM 1474 C CA . ASP A 1 228 ? 59.608 -17.196 -5.097 1.00 101.06 651 ASP A CA 1
ATOM 1475 C C . ASP A 1 228 ? 59.759 -18.405 -4.180 1.00 96.69 651 ASP A C 1
ATOM 1476 O O . ASP A 1 228 ? 60.824 -19.030 -4.145 1.00 97.09 651 ASP A O 1
ATOM 1481 N N . VAL A 1 229 ? 58.707 -18.749 -3.433 1.00 97.48 652 VAL A N 1
ATOM 1482 C CA . VAL A 1 229 ? 58.741 -19.950 -2.601 1.00 94.65 652 VAL A CA 1
ATOM 1483 C C . VAL A 1 229 ? 58.887 -21.192 -3.468 1.00 96.47 652 VAL A C 1
ATOM 1484 O O . VAL A 1 229 ? 59.640 -22.114 -3.136 1.00 104.61 652 VAL A O 1
ATOM 1488 N N . ALA A 1 230 ? 58.168 -21.236 -4.594 1.00 100.17 653 ALA A N 1
ATOM 1489 C CA . ALA A 1 230 ? 58.267 -22.375 -5.500 1.00 106.91 653 ALA A CA 1
ATOM 1490 C C . ALA A 1 230 ? 59.686 -22.558 -6.025 1.00 112.14 653 ALA A C 1
ATOM 1491 O O . ALA A 1 230 ? 60.103 -23.688 -6.301 1.00 135.94 653 ALA A O 1
ATOM 1493 N N . GLN A 1 231 ? 60.440 -21.466 -6.169 1.00 102.74 654 GLN A N 1
ATOM 1494 C CA . GLN A 1 231 ? 61.837 -21.582 -6.576 1.00 109.43 654 GLN A CA 1
ATOM 1495 C C . GLN A 1 231 ? 62.663 -22.292 -5.512 1.00 105.04 654 GLN A C 1
ATOM 1496 O O . GLN A 1 231 ? 63.517 -23.127 -5.833 1.00 113.86 654 GLN A O 1
ATOM 1502 N N . HIS A 1 232 ? 62.416 -21.984 -4.237 1.00 94.38 655 HIS A N 1
ATOM 1503 C CA . HIS A 1 232 ? 63.217 -22.570 -3.168 1.00 97.78 655 HIS A CA 1
ATOM 1504 C C . HIS A 1 232 ? 62.880 -24.036 -2.943 1.00 96.92 655 HIS A C 1
ATOM 1505 O O . HIS A 1 232 ? 63.752 -24.816 -2.545 1.00 117.80 655 HIS A O 1
ATOM 1512 N N . LEU A 1 233 ? 61.634 -24.427 -3.183 1.00 88.38 656 LEU A N 1
ATOM 1513 C CA . LEU A 1 233 ? 61.197 -25.800 -2.987 1.00 85.66 656 LEU A CA 1
ATOM 1514 C C . LEU A 1 233 ? 61.266 -26.630 -4.270 1.00 97.17 656 LEU A C 1
ATOM 1515 O O . LEU A 1 233 ? 60.798 -27.774 -4.279 1.00 111.69 656 LEU A O 1
ATOM 1520 N N . ALA A 1 234 ? 61.847 -26.081 -5.342 1.00 93.55 657 ALA A N 1
ATOM 1521 C CA . ALA A 1 234 ? 62.007 -26.783 -6.621 1.00 100.22 657 ALA A CA 1
ATOM 1522 C C . ALA A 1 234 ? 60.668 -27.287 -7.157 1.00 105.36 657 ALA A C 1
ATOM 1523 O O . ALA A 1 234 ? 60.563 -28.403 -7.671 1.00 117.27 657 ALA A O 1
ATOM 1525 N N . VAL A 1 235 ? 59.642 -26.449 -7.046 1.00 96.68 658 VAL A N 1
ATOM 1526 C CA . VAL A 1 235 ? 58.287 -26.770 -7.479 1.00 93.72 658 VAL A CA 1
ATOM 1527 C C . VAL A 1 235 ? 58.019 -26.091 -8.816 1.00 111.58 658 VAL A C 1
ATOM 1528 O O . VAL A 1 235 ? 58.417 -24.937 -9.029 1.00 119.04 658 VAL A O 1
ATOM 1532 N N . ALA A 1 236 ? 57.356 -26.808 -9.723 1.00 112.61 659 ALA A N 1
ATOM 1533 C CA . ALA A 1 236 ? 56.907 -26.209 -10.973 1.00 117.92 659 ALA A CA 1
ATOM 1534 C C . ALA A 1 236 ? 55.865 -25.128 -10.704 1.00 131.56 659 ALA A C 1
ATOM 1535 O O . ALA A 1 236 ? 54.957 -25.310 -9.888 1.00 126.00 659 ALA A O 1
ATOM 1537 N N . GLU A 1 237 ? 55.997 -23.999 -11.398 1.00 140.37 660 GLU A N 1
ATOM 1538 C CA . GLU A 1 237 ? 55.065 -22.894 -11.212 1.00 147.26 660 GLU A CA 1
ATOM 1539 C C . GLU A 1 237 ? 53.684 -23.251 -11.753 1.00 153.85 660 GLU A C 1
ATOM 1540 O O . GLU A 1 237 ? 53.554 -23.858 -12.820 1.00 154.86 660 GLU A O 1
ATOM 1542 N N . GLU A 1 238 ? 52.648 -22.864 -11.009 1.00 159.45 661 GLU A N 1
ATOM 1543 C CA . GLU A 1 238 ? 51.270 -23.160 -11.377 1.00 170.23 661 GLU A CA 1
ATOM 1544 C C . GLU A 1 238 ? 50.355 -22.173 -10.670 1.00 177.85 661 GLU A C 1
ATOM 1545 O O . GLU A 1 238 ? 50.657 -21.752 -9.547 1.00 173.97 661 GLU A O 1
ATOM 1547 N N . PRO A 1 239 ? 49.236 -21.788 -11.289 1.00 181.21 662 PRO A N 1
ATOM 1548 C CA . PRO A 1 239 ? 48.324 -20.835 -10.639 1.00 175.37 662 PRO A CA 1
ATOM 1549 C C . PRO A 1 239 ? 47.573 -21.485 -9.484 1.00 174.31 662 PRO A C 1
ATOM 1550 O O . PRO A 1 239 ? 47.006 -22.571 -9.625 1.00 173.33 662 PRO A O 1
ATOM 1554 N N . ASP A 1 240 ? 47.572 -20.807 -8.339 1.00 168.02 663 ASP A N 1
ATOM 1555 C CA . ASP A 1 240 ? 46.865 -21.283 -7.153 1.00 153.31 663 ASP A CA 1
ATOM 1556 C C . ASP A 1 240 ? 46.580 -20.132 -6.191 1.00 154.22 663 ASP A C 1
ATOM 1557 O O . ASP A 1 240 ? 45.449 -19.950 -5.740 1.00 151.27 663 ASP A O 1
ATOM 1559 N N . ALA A 1 245 ? 43.686 -15.610 -3.811 1.00 162.85 668 ALA A N 1
ATOM 1560 C CA . ALA A 1 245 ? 42.825 -15.660 -2.633 1.00 156.94 668 ALA A CA 1
ATOM 1561 C C . ALA A 1 245 ? 41.924 -14.429 -2.544 1.00 152.65 668 ALA A C 1
ATOM 1562 O O . ALA A 1 245 ? 42.166 -13.537 -1.729 1.00 149.29 668 ALA A O 1
ATOM 1564 N N . PRO A 1 246 ? 40.886 -14.380 -3.381 1.00 141.97 669 PRO A N 1
ATOM 1565 C CA . PRO A 1 246 ? 39.967 -13.235 -3.339 1.00 137.05 669 PRO A CA 1
ATOM 1566 C C . PRO A 1 246 ? 39.154 -13.223 -2.052 1.00 146.90 669 PRO A C 1
ATOM 1567 O O . PRO A 1 246 ? 38.633 -14.251 -1.615 1.00 164.56 669 PRO A O 1
ATOM 1571 N N . VAL A 1 247 ? 39.055 -12.043 -1.444 1.00 131.77 670 VAL A N 1
ATOM 1572 C CA . VAL A 1 247 ? 38.263 -11.897 -0.216 1.00 116.79 670 VAL A CA 1
ATOM 1573 C C . VAL A 1 247 ? 36.800 -12.200 -0.525 1.00 114.89 670 VAL A C 1
ATOM 1574 O O . VAL A 1 247 ? 36.263 -11.698 -1.533 1.00 119.84 670 VAL A O 1
ATOM 1578 N N . PRO A 1 248 ? 36.115 -13.010 0.284 1.00 107.99 671 PRO A N 1
ATOM 1579 C CA . PRO A 1 248 ? 34.776 -13.482 -0.095 1.00 106.95 671 PRO A CA 1
ATOM 1580 C C . PRO A 1 248 ? 33.761 -12.353 -0.205 1.00 101.86 671 PRO A C 1
ATOM 1581 O O . PRO A 1 248 ? 33.903 -11.284 0.389 1.00 118.20 671 PRO A O 1
ATOM 1585 N N . THR A 1 249 ? 32.711 -12.614 -0.986 1.00 99.81 672 THR A N 1
ATOM 1586 C CA . THR A 1 249 ? 31.681 -11.608 -1.212 1.00 108.69 672 THR A CA 1
ATOM 1587 C C . THR A 1 249 ? 30.821 -11.366 0.022 1.00 104.93 672 THR A C 1
ATOM 1588 O O . THR A 1 249 ? 30.219 -10.294 0.136 1.00 117.70 672 THR A O 1
ATOM 1592 N N . ASN A 1 250 ? 30.749 -12.326 0.944 1.00 98.82 673 ASN A N 1
ATOM 1593 C CA . ASN A 1 250 ? 29.896 -12.170 2.116 1.00 104.27 673 ASN A CA 1
ATOM 1594 C C . ASN A 1 250 ? 30.570 -11.409 3.252 1.00 101.52 673 ASN A C 1
ATOM 1595 O O . ASN A 1 250 ? 29.921 -11.158 4.275 1.00 112.11 673 ASN A O 1
ATOM 1600 N N . LEU A 1 251 ? 31.838 -11.035 3.104 1.00 86.56 674 LEU A N 1
ATOM 1601 C CA . LEU A 1 251 ? 32.507 -10.174 4.072 1.00 94.87 674 LEU A CA 1
ATOM 1602 C C . LEU A 1 251 ? 32.250 -8.715 3.719 1.00 100.84 674 LEU A C 1
ATOM 1603 O O . LEU A 1 251 ? 32.426 -8.307 2.566 1.00 108.21 674 LEU A O 1
ATOM 1608 N N . HIS A 1 252 ? 31.831 -7.935 4.712 1.00 99.81 675 HIS A N 1
ATOM 1609 C CA . HIS A 1 252 ? 31.551 -6.515 4.541 1.00 108.10 675 HIS A CA 1
ATOM 1610 C C . HIS A 1 252 ? 32.488 -5.722 5.439 1.00 99.34 675 HIS A C 1
ATOM 1611 O O . HIS A 1 252 ? 32.439 -5.858 6.666 1.00 93.67 675 HIS A O 1
ATOM 1618 N N . LEU A 1 253 ? 33.330 -4.894 4.829 1.00 98.22 676 LEU A N 1
ATOM 1619 C CA . LEU A 1 253 ? 34.401 -4.196 5.524 1.00 81.17 676 LEU A CA 1
ATOM 1620 C C . LEU A 1 253 ? 34.043 -2.731 5.737 1.00 80.40 676 LEU A C 1
ATOM 1621 O O . LEU A 1 253 ? 33.296 -2.139 4.954 1.00 93.7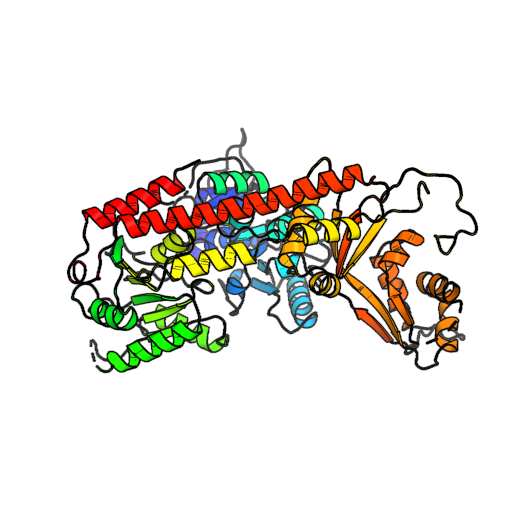6 676 LEU A O 1
ATOM 1626 N N . SER A 1 254 ? 34.588 -2.151 6.806 1.00 89.07 677 SER A N 1
ATOM 1627 C CA . SER A 1 254 ? 34.447 -0.724 7.073 1.00 93.73 677 SER A CA 1
ATOM 1628 C C . SER A 1 254 ? 35.667 -0.232 7.841 1.00 79.38 677 SER A C 1
ATOM 1629 O O . SER A 1 254 ? 36.366 -1.013 8.489 1.00 88.39 677 SER A O 1
ATOM 1632 N N . VAL A 1 255 ? 35.917 1.074 7.760 1.00 85.71 678 VAL A N 1
ATOM 1633 C CA . VAL A 1 255 ? 37.074 1.710 8.388 1.00 78.80 678 VAL A CA 1
ATOM 1634 C C . VAL A 1 255 ? 36.644 3.062 8.950 1.00 79.11 678 VAL A C 1
ATOM 1635 O O . VAL A 1 255 ? 35.891 3.798 8.305 1.00 92.03 678 VAL A O 1
ATOM 1639 N N . SER A 1 256 ? 37.129 3.400 10.146 1.00 71.19 679 SER A N 1
ATOM 1640 C CA . SER A 1 256 ? 36.830 4.701 10.737 1.00 74.78 679 SER A CA 1
ATOM 1641 C C . SER A 1 256 ? 38.008 5.186 11.577 1.00 84.03 679 SER A C 1
ATOM 1642 O O . SER A 1 256 ? 38.894 4.410 11.947 1.00 72.72 679 SER A O 1
ATOM 1645 N N . MET A 1 257 ? 37.997 6.490 11.888 1.00 84.29 680 MET A N 1
ATOM 1646 C CA . MET A 1 257 ? 39.081 7.155 12.627 1.00 82.62 680 MET A CA 1
ATOM 1647 C C . MET A 1 257 ? 38.526 7.852 13.876 1.00 80.87 680 MET A C 1
ATOM 1648 O O . MET A 1 257 ? 38.675 9.060 14.048 1.00 92.52 680 MET A O 1
ATOM 1653 N N . ASP A 1 258 ? 37.906 7.082 14.767 1.00 75.01 681 ASP A N 1
ATOM 1654 C CA . ASP A 1 258 ? 37.249 7.663 15.931 1.00 74.64 681 ASP A CA 1
ATOM 1655 C C . ASP A 1 258 ? 38.243 8.345 16.872 1.00 75.87 681 ASP A C 1
ATOM 1656 O O . ASP A 1 258 ? 39.425 8.000 16.928 1.00 86.30 681 ASP A O 1
ATOM 1661 N N . ARG A 1 259 ? 37.751 9.342 17.587 1.00 81.05 682 ARG A N 1
ATOM 1662 C CA . ARG A 1 259 ? 38.512 10.096 18.563 1.00 76.58 682 ARG A CA 1
ATOM 1663 C C . ARG A 1 259 ? 38.919 9.288 19.775 1.00 86.97 682 ARG A C 1
ATOM 1664 O O . ARG A 1 259 ? 40.014 9.429 20.281 1.00 88.73 682 ARG A O 1
ATOM 1672 N N . ASP A 1 260 ? 38.007 8.454 20.251 1.00 92.66 683 ASP A N 1
ATOM 1673 C CA . ASP A 1 260 ? 38.235 7.596 21.408 1.00 84.62 683 ASP A CA 1
ATOM 1674 C C . ASP A 1 260 ? 37.904 6.169 20.994 1.00 96.08 683 ASP A C 1
ATOM 1675 O O . ASP A 1 260 ? 36.731 5.830 20.806 1.00 102.59 683 ASP A O 1
ATOM 1680 N N . THR A 1 261 ? 38.935 5.333 20.858 1.00 89.45 684 THR A N 1
ATOM 1681 C CA . THR A 1 261 ? 38.729 3.995 20.314 1.00 79.81 684 THR A CA 1
ATOM 1682 C C . THR A 1 261 ? 37.958 3.111 21.288 1.00 80.74 684 THR A C 1
ATOM 1683 O O . THR A 1 261 ? 37.124 2.301 20.868 1.00 74.14 684 THR A O 1
ATOM 1687 N N . ASP A 1 262 ? 38.205 3.263 22.592 1.00 85.23 685 ASP A N 1
ATOM 1688 C CA . ASP A 1 262 ? 37.459 2.489 23.581 1.00 79.23 685 ASP A CA 1
ATOM 1689 C C . ASP A 1 262 ? 35.981 2.859 23.569 1.00 95.86 685 ASP A C 1
ATOM 1690 O O . ASP A 1 262 ? 35.109 1.982 23.574 1.00 98.30 685 ASP A O 1
ATOM 1695 N N . GLN A 1 263 ? 35.678 4.159 23.565 1.00 103.44 686 GLN A N 1
ATOM 1696 C CA . GLN A 1 263 ? 34.284 4.584 23.499 1.00 92.64 686 GLN A CA 1
ATOM 1697 C C . GLN A 1 263 ? 33.639 4.149 22.192 1.00 89.58 686 GLN A C 1
ATOM 1698 O O . GLN A 1 263 ? 32.480 3.721 22.176 1.00 97.74 686 GLN A O 1
ATOM 1704 N N . ALA A 1 264 ? 34.376 4.245 21.085 1.00 79.55 687 ALA A N 1
ATOM 1705 C CA . ALA A 1 264 ? 33.809 3.885 19.791 1.00 84.68 687 ALA A CA 1
ATOM 1706 C C . ALA A 1 264 ? 33.511 2.395 19.709 1.00 87.06 687 ALA A C 1
ATOM 1707 O O . ALA A 1 264 ? 32.523 1.989 19.088 1.00 94.45 687 ALA A O 1
ATOM 1709 N N . LEU A 1 265 ? 34.358 1.568 20.324 1.00 84.45 688 LEU A N 1
ATOM 1710 C CA . LEU A 1 265 ? 34.141 0.126 20.292 1.00 78.55 688 LEU A CA 1
ATOM 1711 C C . LEU A 1 265 ? 32.826 -0.247 20.961 1.00 80.25 688 LEU A C 1
ATOM 1712 O O . LEU A 1 265 ? 32.061 -1.064 20.433 1.00 93.33 688 LEU A O 1
ATOM 1717 N N . LEU A 1 266 ? 32.542 0.348 22.122 1.00 75.58 689 LEU A N 1
ATOM 1718 C CA . LEU A 1 266 ? 31.254 0.128 22.772 1.00 85.09 689 LEU A CA 1
ATOM 1719 C C . LEU A 1 266 ? 30.099 0.632 21.911 1.00 96.82 689 LEU A C 1
ATOM 1720 O O . LEU A 1 266 ? 29.037 0.001 21.858 1.00 99.88 689 LEU A O 1
ATOM 1725 N N . THR A 1 267 ? 30.279 1.767 21.232 1.00 90.73 690 THR A N 1
ATOM 1726 C CA . THR A 1 267 ? 29.199 2.284 20.399 1.00 91.44 690 THR A CA 1
ATOM 1727 C C . THR A 1 267 ? 28.948 1.378 19.201 1.00 88.49 690 THR A C 1
ATOM 1728 O O . THR A 1 267 ? 27.796 1.162 18.811 1.00 117.10 690 THR A O 1
ATOM 1732 N N . LEU A 1 268 ? 30.010 0.817 18.623 1.00 82.00 691 LEU A N 1
ATOM 1733 C CA . LEU A 1 268 ? 29.854 -0.036 17.449 1.00 81.46 691 LEU A CA 1
ATOM 1734 C C . LEU A 1 268 ? 29.203 -1.368 17.806 1.00 95.96 691 LEU A C 1
ATOM 1735 O O . LEU A 1 268 ? 28.309 -1.838 17.093 1.00 104.42 691 LEU A O 1
ATOM 1740 N N . LEU A 1 269 ? 29.643 -1.995 18.900 1.00 89.40 692 LEU A N 1
ATOM 1741 C CA . LEU A 1 269 ? 29.105 -3.297 19.281 1.00 77.67 692 LEU A CA 1
ATOM 1742 C C . LEU A 1 269 ? 27.645 -3.223 19.699 1.00 91.62 692 LEU A C 1
ATOM 1743 O O . LEU A 1 269 ? 26.957 -4.250 19.685 1.00 107.78 692 LEU A O 1
ATOM 1748 N N . GLN A 1 270 ? 27.156 -2.045 20.073 1.00 91.27 693 GLN A N 1
ATOM 1749 C CA . GLN A 1 270 ? 25.762 -1.890 20.462 1.00 91.66 693 GLN A CA 1
ATOM 1750 C C . GLN A 1 270 ? 24.869 -1.431 19.316 1.00 93.54 693 GLN A C 1
ATOM 1751 O O . GLN A 1 270 ? 23.645 -1.444 19.464 1.00 98.12 693 GLN A O 1
ATOM 1757 N N . GLY A 1 271 ? 25.440 -1.042 18.183 1.00 99.42 694 GLY A N 1
ATOM 1758 C CA . GLY A 1 271 ? 24.644 -0.707 17.022 1.00 88.29 694 GLY A CA 1
ATOM 1759 C C . GLY A 1 271 ? 23.976 -1.931 16.426 1.00 99.47 694 GLY A C 1
ATOM 1760 O O . GLY A 1 271 ? 24.317 -3.078 16.717 1.00 118.95 694 GLY A O 1
ATOM 1761 N N . LYS A 1 272 ? 22.996 -1.672 15.556 1.00 110.75 695 LYS A N 1
ATOM 1762 C CA . LYS A 1 272 ? 22.217 -2.753 14.959 1.00 113.75 695 LYS A CA 1
ATOM 1763 C C . LYS A 1 272 ? 23.067 -3.683 14.105 1.00 107.30 695 LYS A C 1
ATOM 1764 O O . LYS A 1 272 ? 22.727 -4.863 13.966 1.00 112.67 695 LYS A O 1
ATOM 1770 N N . ARG A 1 273 ? 24.172 -3.186 13.555 1.00 102.38 696 ARG A N 1
ATOM 1771 C CA . ARG A 1 273 ? 25.004 -4.016 12.691 1.00 98.90 696 ARG A CA 1
ATOM 1772 C C . ARG A 1 273 ? 25.725 -5.109 13.471 1.00 97.38 696 ARG A C 1
ATOM 1773 O O . ARG A 1 273 ? 26.019 -6.172 12.912 1.00 103.11 696 ARG A O 1
ATOM 1781 N N . PHE A 1 274 ? 26.002 -4.882 14.759 1.00 89.04 697 PHE A N 1
ATOM 1782 C CA . PHE A 1 274 ? 26.818 -5.795 15.547 1.00 91.80 697 PHE A CA 1
ATOM 1783 C C . PHE A 1 274 ? 26.129 -6.362 16.780 1.00 103.36 697 PHE A C 1
ATOM 1784 O O . PHE A 1 274 ? 26.622 -7.354 17.333 1.00 100.21 697 PHE A O 1
ATOM 1792 N N . GLN A 1 275 ? 25.011 -5.779 17.223 1.00 102.33 698 GLN A N 1
ATOM 1793 C CA . GLN A 1 275 ? 24.460 -6.114 18.533 1.00 97.10 698 GLN A CA 1
ATOM 1794 C C . GLN A 1 275 ? 23.945 -7.546 18.623 1.00 98.37 698 GLN A C 1
ATOM 1795 O O . GLN A 1 275 ? 23.750 -8.048 19.736 1.00 106.02 698 GLN A O 1
ATOM 1801 N N . ASN A 1 276 ? 23.712 -8.217 17.494 1.00 93.10 699 ASN A N 1
ATOM 1802 C CA . ASN A 1 276 ? 23.204 -9.584 17.512 1.00 97.92 699 ASN A CA 1
ATOM 1803 C C . ASN A 1 276 ? 24.195 -10.576 16.913 1.00 100.91 699 ASN A C 1
ATOM 1804 O O . ASN A 1 276 ? 23.808 -11.688 16.538 1.00 109.41 699 ASN A O 1
ATOM 1809 N N . LEU A 1 277 ? 25.465 -10.199 16.816 1.00 97.44 700 LEU A N 1
ATOM 1810 C CA . LEU A 1 277 ? 26.520 -11.111 16.399 1.00 96.57 700 LEU A CA 1
ATOM 1811 C C . LEU A 1 277 ? 27.185 -11.684 17.644 1.00 103.12 700 LEU A C 1
ATOM 1812 O O . LEU A 1 277 ? 27.589 -10.932 18.537 1.00 97.18 700 LEU A O 1
ATOM 1817 N N . ASP A 1 278 ? 27.281 -13.013 17.710 1.00 116.81 701 ASP A N 1
ATOM 1818 C CA . ASP A 1 278 ? 27.702 -13.702 18.924 1.00 124.24 701 ASP A CA 1
ATOM 1819 C C . ASP A 1 278 ? 29.055 -14.385 18.794 1.00 115.11 701 ASP A C 1
ATOM 1820 O O . ASP A 1 278 ? 29.417 -15.186 19.661 1.00 133.97 701 ASP A O 1
ATOM 1825 N N . SER A 1 279 ? 29.810 -14.096 17.740 1.00 94.51 702 SER A N 1
ATOM 1826 C CA . SER A 1 279 ? 31.162 -14.632 17.589 1.00 98.70 702 SER A CA 1
ATOM 1827 C C . SER A 1 279 ? 32.018 -13.518 16.999 1.00 90.41 702 SER A C 1
ATOM 1828 O O . SER A 1 279 ? 31.981 -13.272 15.790 1.00 103.87 702 SER A O 1
ATOM 1831 N N . ILE A 1 280 ? 32.780 -12.844 17.857 1.00 84.03 703 ILE A N 1
ATOM 1832 C CA . ILE A 1 280 ? 33.583 -11.689 17.474 1.00 82.89 703 ILE A CA 1
ATOM 1833 C C . ILE A 1 280 ? 35.015 -11.916 17.932 1.00 66.50 703 ILE A C 1
ATOM 1834 O O . ILE A 1 280 ? 35.248 -12.405 19.044 1.00 81.44 703 ILE A O 1
ATOM 1839 N N . ILE A 1 281 ? 35.974 -11.567 17.077 1.00 67.24 704 ILE A N 1
ATOM 1840 C CA . ILE A 1 281 ? 37.388 -11.532 17.438 1.00 74.35 704 ILE A CA 1
ATOM 1841 C C . ILE A 1 281 ? 37.872 -10.095 17.305 1.00 76.79 704 ILE A C 1
ATOM 1842 O O . ILE A 1 281 ? 37.610 -9.443 16.288 1.00 92.14 704 ILE A O 1
ATOM 1847 N N . ILE A 1 282 ? 38.576 -9.606 18.326 1.00 69.59 705 ILE A N 1
ATOM 1848 C CA . ILE A 1 282 ? 39.138 -8.256 18.329 1.00 71.51 705 ILE A CA 1
ATOM 1849 C C . ILE A 1 282 ? 40.654 -8.369 18.446 1.00 67.22 705 ILE A C 1
ATOM 1850 O O . ILE A 1 282 ? 41.164 -8.903 19.440 1.00 73.51 705 ILE A O 1
ATOM 1855 N N . TYR A 1 283 ? 41.372 -7.847 17.448 1.00 65.97 706 TYR A N 1
ATOM 1856 C CA . TYR A 1 283 ? 42.831 -7.889 17.413 1.00 69.16 706 TYR A CA 1
ATOM 1857 C C . TYR A 1 283 ? 43.420 -6.585 17.937 1.00 74.08 706 TYR A C 1
ATOM 1858 O O . TYR A 1 283 ? 43.045 -5.501 17.476 1.00 85.23 706 TYR A O 1
ATOM 1867 N N . CYS A 1 284 ? 44.357 -6.698 18.882 1.00 76.15 707 CYS A N 1
ATOM 1868 C CA . CYS A 1 284 ? 45.037 -5.564 19.495 1.00 78.80 707 CYS A CA 1
ATOM 1869 C C . CYS A 1 284 ? 46.537 -5.634 19.234 1.00 87.53 707 CYS A C 1
ATOM 1870 O O . CYS A 1 284 ? 47.083 -6.690 18.906 1.00 91.68 707 CYS A O 1
ATOM 1873 N N . ASN A 1 285 ? 47.207 -4.490 19.402 1.00 94.74 708 ASN A N 1
ATOM 1874 C CA . ASN A 1 285 ? 48.655 -4.441 19.214 1.00 93.25 708 ASN A CA 1
ATOM 1875 C C . ASN A 1 285 ? 49.389 -5.086 20.384 1.00 92.41 708 ASN A C 1
ATOM 1876 O O . ASN A 1 285 ? 50.118 -6.066 20.208 1.00 86.46 708 ASN A O 1
ATOM 1881 N N . ARG A 1 286 ? 49.216 -4.543 21.585 1.00 106.52 709 ARG A N 1
ATOM 1882 C CA . ARG A 1 286 ? 49.886 -5.043 22.777 1.00 107.28 709 ARG A CA 1
ATOM 1883 C C . ARG A 1 286 ? 48.952 -5.959 23.558 1.00 110.99 709 ARG A C 1
ATOM 1884 O O . ARG A 1 286 ? 47.731 -5.789 23.542 1.00 125.22 709 ARG A O 1
ATOM 1886 N N . ARG A 1 287 ? 49.536 -6.941 24.246 1.00 108.43 710 ARG A N 1
ATOM 1887 C CA . ARG A 1 287 ? 48.711 -7.876 24.999 1.00 99.61 710 ARG A CA 1
ATOM 1888 C C . ARG A 1 287 ? 48.203 -7.291 26.306 1.00 101.57 710 ARG A C 1
ATOM 1889 O O . ARG A 1 287 ? 47.191 -7.768 26.830 1.00 104.86 710 ARG A O 1
ATOM 1897 N N . GLU A 1 288 ? 48.870 -6.266 26.836 1.00 102.36 711 GLU A N 1
ATOM 1898 C CA . GLU A 1 288 ? 48.298 -5.524 27.951 1.00 96.12 711 GLU A CA 1
ATOM 1899 C C . GLU A 1 288 ? 46.957 -4.916 27.567 1.00 100.22 711 GLU A C 1
ATOM 1900 O O . GLU A 1 288 ? 46.086 -4.733 28.425 1.00 111.23 711 GLU A O 1
ATOM 1906 N N . ASP A 1 289 ? 46.765 -4.627 26.276 1.00 103.84 712 ASP A N 1
ATOM 1907 C CA . ASP A 1 289 ? 45.514 -4.055 25.793 1.00 105.06 712 ASP A CA 1
ATOM 1908 C C . ASP A 1 289 ? 44.396 -5.090 25.713 1.00 100.42 712 ASP A C 1
ATOM 1909 O O . ASP A 1 289 ? 43.231 -4.748 25.945 1.00 97.40 712 ASP A O 1
ATOM 1914 N N . THR A 1 290 ? 44.720 -6.346 25.383 1.00 97.74 713 THR A N 1
ATOM 1915 C CA . THR A 1 290 ? 43.684 -7.376 25.316 1.00 83.48 713 THR A CA 1
ATOM 1916 C C . THR A 1 290 ? 43.008 -7.565 26.666 1.00 80.83 713 THR A C 1
ATOM 1917 O O . THR A 1 290 ? 41.778 -7.667 26.744 1.00 81.41 713 THR A O 1
ATOM 1921 N N . GLU A 1 291 ? 43.793 -7.614 27.743 1.00 78.46 714 GLU A N 1
ATOM 1922 C CA . GLU A 1 291 ? 43.196 -7.781 29.063 1.00 84.89 714 GLU A CA 1
ATOM 1923 C C . GLU A 1 291 ? 42.365 -6.569 29.455 1.00 91.28 714 GLU A C 1
ATOM 1924 O O . GLU A 1 291 ? 41.351 -6.713 30.147 1.00 98.33 714 GLU A O 1
ATOM 1930 N N . ARG A 1 292 ? 42.757 -5.378 29.000 1.00 92.97 715 ARG A N 1
ATOM 1931 C CA . ARG A 1 292 ? 41.993 -4.175 29.305 1.00 88.49 715 ARG A CA 1
ATOM 1932 C C . ARG A 1 292 ? 40.696 -4.109 28.506 1.00 92.02 715 ARG A C 1
ATOM 1933 O O . ARG A 1 292 ? 39.652 -3.722 29.046 1.00 105.96 715 ARG A O 1
ATOM 1941 N N . ILE A 1 293 ? 40.737 -4.474 27.222 1.00 82.73 716 ILE A N 1
ATOM 1942 C CA . ILE A 1 293 ? 39.524 -4.436 26.410 1.00 86.30 716 ILE A CA 1
ATOM 1943 C C . ILE A 1 293 ? 38.557 -5.530 26.841 1.00 88.29 716 ILE A C 1
ATOM 1944 O O . ILE A 1 293 ? 37.340 -5.315 26.901 1.00 93.13 716 ILE A O 1
ATOM 1949 N N . ALA A 1 294 ? 39.079 -6.719 27.143 1.00 91.03 717 ALA A N 1
ATOM 1950 C CA . ALA A 1 294 ? 38.218 -7.803 27.598 1.00 84.49 717 ALA A CA 1
ATOM 1951 C C . ALA A 1 294 ? 37.528 -7.435 28.905 1.00 94.23 717 ALA A C 1
ATOM 1952 O O . ALA A 1 294 ? 36.309 -7.596 29.044 1.00 94.36 717 ALA A O 1
ATOM 1954 N N . ALA A 1 295 ? 38.291 -6.918 29.871 1.00 92.73 718 ALA A N 1
ATOM 1955 C CA . ALA A 1 295 ? 37.686 -6.500 31.130 1.00 86.17 718 ALA A CA 1
ATOM 1956 C C . ALA A 1 295 ? 36.685 -5.370 30.925 1.00 89.65 718 ALA A C 1
ATOM 1957 O O . ALA A 1 295 ? 35.697 -5.278 31.664 1.00 86.55 718 ALA A O 1
ATOM 1959 N N . LEU A 1 296 ? 36.911 -4.513 29.924 1.00 89.62 719 LEU A N 1
ATOM 1960 C CA . LEU A 1 296 ? 35.987 -3.411 29.667 1.00 86.24 719 LEU A CA 1
ATOM 1961 C C . LEU A 1 296 ? 34.662 -3.924 29.121 1.00 86.51 719 LEU A C 1
ATOM 1962 O O . LEU A 1 296 ? 33.591 -3.569 29.628 1.00 93.02 719 LEU A O 1
ATOM 1967 N N . LEU A 1 297 ? 34.719 -4.766 28.085 1.00 81.12 720 LEU A N 1
ATOM 1968 C CA . LEU A 1 297 ? 33.504 -5.334 27.508 1.00 71.89 720 LEU A CA 1
ATOM 1969 C C . LEU A 1 297 ? 32.711 -6.146 28.527 1.00 84.44 720 LEU A C 1
ATOM 1970 O O . LEU A 1 297 ? 31.475 -6.137 28.495 1.00 87.86 720 LEU A O 1
ATOM 1975 N N . ARG A 1 298 ? 33.390 -6.858 29.433 1.00 80.37 721 ARG A N 1
ATOM 1976 C CA . ARG A 1 298 ? 32.663 -7.649 30.422 1.00 89.29 721 ARG A CA 1
ATOM 1977 C C . ARG A 1 298 ? 31.895 -6.756 31.385 1.00 93.78 721 ARG A C 1
ATOM 1978 O O . ARG A 1 298 ? 30.801 -7.116 31.834 1.00 92.57 721 ARG A O 1
ATOM 1986 N N . THR A 1 299 ? 32.454 -5.592 31.717 1.00 106.92 722 THR A N 1
ATOM 1987 C CA . THR A 1 299 ? 31.819 -4.715 32.693 1.00 111.45 722 THR A CA 1
ATOM 1988 C C . THR A 1 299 ? 30.740 -3.841 32.066 1.00 99.21 722 THR A C 1
ATOM 1989 O O . THR A 1 299 ? 29.733 -3.549 32.718 1.00 113.98 722 THR A O 1
ATOM 1993 N N . CYS A 1 300 ? 30.918 -3.427 30.814 1.00 98.04 723 CYS A N 1
ATOM 1994 C CA . CYS A 1 300 ? 29.969 -2.533 30.166 1.00 103.61 723 CYS A CA 1
ATOM 1995 C C . CYS A 1 300 ? 28.862 -3.260 29.415 1.00 115.03 723 CYS A C 1
ATOM 1996 O O . CYS A 1 300 ? 27.937 -2.604 28.924 1.00 124.22 723 CYS A O 1
ATOM 1999 N N . LEU A 1 301 ? 28.929 -4.586 29.307 1.00 127.98 724 LEU A N 1
ATOM 2000 C CA . LEU A 1 301 ? 27.869 -5.381 28.698 1.00 125.69 724 LEU A CA 1
ATOM 2001 C C . LEU A 1 301 ? 27.345 -6.428 29.679 1.00 142.19 724 LEU A C 1
ATOM 2002 O O . LEU A 1 301 ? 26.871 -7.493 29.276 1.00 143.51 724 LEU A O 1
ATOM 2007 N N . HIS A 1 302 ? 27.424 -6.121 30.974 1.00 154.91 725 HIS A N 1
ATOM 2008 C CA . HIS A 1 302 ? 26.977 -7.036 32.017 1.00 155.89 725 HIS A CA 1
ATOM 2009 C C . HIS A 1 302 ? 25.458 -7.160 31.997 1.00 163.57 725 HIS A C 1
ATOM 2010 O O . HIS A 1 302 ? 24.742 -6.154 32.042 1.00 170.12 725 HIS A O 1
ATOM 2017 N N . ALA A 1 303 ? 24.967 -8.395 31.927 1.00 156.52 726 ALA A N 1
ATOM 2018 C CA . ALA A 1 303 ? 23.530 -8.646 31.886 1.00 154.03 726 ALA A CA 1
ATOM 2019 C C . ALA A 1 303 ? 23.182 -9.999 32.503 1.00 144.31 726 ALA A C 1
ATOM 2020 O O . ALA A 1 303 ? 22.009 -10.362 32.609 1.00 134.17 726 ALA A O 1
ATOM 2022 N N . ARG A 1 312 ? 20.141 -17.243 24.453 1.00 130.24 735 ARG A N 1
ATOM 2023 C CA . ARG A 1 312 ? 19.326 -16.854 25.599 1.00 129.65 735 ARG A CA 1
ATOM 2024 C C . ARG A 1 312 ? 20.081 -15.908 26.533 1.00 164.28 735 ARG A C 1
ATOM 2025 O O . ARG A 1 312 ? 20.632 -14.895 26.098 1.00 164.01 735 ARG A O 1
ATOM 2027 N N . ALA A 1 313 ? 20.103 -16.251 27.820 1.00 185.67 736 ALA A N 1
ATOM 2028 C CA . ALA A 1 313 ? 20.718 -15.415 28.846 1.00 186.33 736 ALA A CA 1
ATOM 2029 C C . ALA A 1 313 ? 22.162 -15.805 29.175 1.00 190.24 736 ALA A C 1
ATOM 2030 O O . ALA A 1 313 ? 23.014 -14.913 29.277 1.00 198.57 736 ALA A O 1
ATOM 2032 N N . PRO A 1 314 ? 22.500 -17.110 29.366 1.00 177.25 737 PRO A N 1
ATOM 2033 C CA . PRO A 1 314 ? 23.844 -17.435 29.872 1.00 169.72 737 PRO A CA 1
ATOM 2034 C C . PRO A 1 314 ? 24.915 -17.653 28.808 1.00 152.78 737 PRO A C 1
ATOM 2035 O O . PRO A 1 314 ? 24.741 -18.467 27.895 1.00 159.05 737 PRO A O 1
ATOM 2039 N N . LYS A 1 315 ? 26.031 -16.932 28.942 1.00 128.08 738 LYS A N 1
ATOM 2040 C CA . LYS A 1 315 ? 27.273 -17.086 28.183 1.00 111.62 738 LYS A CA 1
ATOM 2041 C C . LYS A 1 315 ? 28.210 -15.950 28.582 1.00 99.77 738 LYS A C 1
ATOM 2042 O O . LYS A 1 315 ? 27.773 -14.925 29.112 1.00 108.54 738 LYS A O 1
ATOM 2048 N N . THR A 1 316 ? 29.502 -16.141 28.314 1.00 84.21 739 THR A N 1
ATOM 2049 C CA . THR A 1 316 ? 30.540 -15.207 28.740 1.00 78.12 739 THR A CA 1
ATOM 2050 C C . THR A 1 316 ? 30.796 -14.158 27.662 1.00 89.38 739 THR A C 1
ATOM 2051 O O . THR A 1 316 ? 30.857 -14.476 26.469 1.00 79.87 739 THR A O 1
ATOM 2055 N N . THR A 1 317 ? 30.963 -12.902 28.092 1.00 77.26 740 THR A N 1
ATOM 2056 C CA . THR A 1 317 ? 31.022 -11.799 27.136 1.00 76.31 740 THR A CA 1
ATOM 2057 C C . THR A 1 317 ? 32.361 -11.739 26.402 1.00 80.01 740 THR A C 1
ATOM 2058 O O . THR A 1 317 ? 32.399 -11.751 25.167 1.00 83.62 740 THR A O 1
ATOM 2062 N N . ALA A 1 318 ? 33.471 -11.651 27.138 1.00 77.89 741 ALA A N 1
ATOM 2063 C CA . ALA A 1 318 ? 34.765 -11.457 26.494 1.00 83.45 741 ALA A CA 1
ATOM 2064 C C . ALA A 1 318 ? 35.885 -12.018 27.360 1.00 82.61 741 ALA A C 1
ATOM 2065 O O . ALA A 1 318 ? 35.816 -11.986 28.592 1.00 78.05 741 ALA A O 1
ATOM 2067 N N . GLU A 1 319 ? 36.925 -12.526 26.694 1.00 65.03 742 GLU A N 1
ATOM 2068 C CA . GLU A 1 319 ? 38.114 -13.062 27.347 1.00 76.30 742 GLU A CA 1
ATOM 2069 C C . GLU A 1 319 ? 39.350 -12.675 26.545 1.00 78.81 742 GLU A C 1
ATOM 2070 O O . GLU A 1 319 ? 39.330 -12.703 25.311 1.00 75.02 742 GLU A O 1
ATOM 2076 N N . ALA A 1 320 ? 40.423 -12.317 27.247 1.00 68.37 743 ALA A N 1
ATOM 2077 C CA . ALA A 1 320 ? 41.696 -12.055 26.594 1.00 67.31 743 ALA A CA 1
ATOM 2078 C C . ALA A 1 320 ? 42.382 -13.364 26.215 1.00 72.19 743 ALA A C 1
ATOM 2079 O O . ALA A 1 320 ? 42.176 -14.404 26.847 1.00 79.34 743 ALA A O 1
ATOM 2081 N N . TYR A 1 321 ? 43.210 -13.301 25.169 1.00 72.89 744 TYR A N 1
ATOM 2082 C CA . TYR A 1 321 ? 43.909 -14.484 24.660 1.00 89.26 744 TYR A CA 1
ATOM 2083 C C . TYR A 1 321 ? 45.249 -14.024 24.086 1.00 91.79 744 TYR A C 1
ATOM 2084 O O . TYR A 1 321 ? 45.307 -13.576 22.939 1.00 89.61 744 TYR A O 1
ATOM 2093 N N . HIS A 1 322 ? 46.317 -14.146 24.874 1.00 95.59 745 HIS A N 1
ATOM 2094 C CA . HIS A 1 322 ? 47.642 -13.724 24.433 1.00 95.30 745 HIS A CA 1
ATOM 2095 C C . HIS A 1 322 ? 48.697 -14.706 24.933 1.00 101.16 745 HIS A C 1
ATOM 2096 O O . HIS A 1 322 ? 48.425 -15.579 25.760 1.00 116.05 745 HIS A O 1
ATOM 2103 N N . ALA A 1 323 ? 49.923 -14.542 24.426 1.00 108.18 746 ALA A N 1
ATOM 2104 C CA . ALA A 1 323 ? 50.986 -15.511 24.683 1.00 114.85 746 ALA A CA 1
ATOM 2105 C C . ALA A 1 323 ? 51.496 -15.488 26.120 1.00 111.39 746 ALA A C 1
ATOM 2106 O O . ALA A 1 323 ? 52.148 -16.449 26.540 1.00 117.49 746 ALA A O 1
ATOM 2108 N N . GLY A 1 324 ? 51.237 -14.417 26.873 1.00 88.78 747 GLY A N 1
ATOM 2109 C CA . GLY A 1 324 ? 51.661 -14.378 28.262 1.00 78.85 747 GLY A CA 1
ATOM 2110 C C . GLY A 1 324 ? 50.898 -15.338 29.154 1.00 92.35 747 GLY A C 1
ATOM 2111 O O . GLY A 1 324 ? 51.399 -15.744 30.206 1.00 100.64 747 GLY A O 1
ATOM 2112 N N . MET A 1 325 ? 49.685 -15.709 28.754 1.00 105.37 748 MET A N 1
ATOM 2113 C CA . MET A 1 325 ? 48.879 -16.635 29.530 1.00 105.34 748 MET A CA 1
ATOM 2114 C C . MET A 1 325 ? 49.477 -18.036 29.475 1.00 107.27 748 MET A C 1
ATOM 2115 O O . MET A 1 325 ? 50.180 -18.406 28.531 1.00 107.24 748 MET A O 1
ATOM 2120 N N . CYS A 1 326 ? 49.191 -18.822 30.510 1.00 97.77 749 CYS A N 1
ATOM 2121 C CA . CYS A 1 326 ? 49.695 -20.183 30.543 1.00 94.20 749 CYS A CA 1
ATOM 2122 C C . CYS A 1 326 ? 48.963 -21.035 29.507 1.00 84.28 749 CYS A C 1
ATOM 2123 O O . CYS A 1 326 ? 47.993 -20.606 28.879 1.00 92.18 749 CYS A O 1
ATOM 2126 N N . SER A 1 327 ? 49.457 -22.260 29.315 1.00 102.99 750 SER A N 1
ATOM 2127 C CA . SER A 1 327 ? 48.898 -23.121 28.278 1.00 106.73 750 SER A CA 1
ATOM 2128 C C . SER A 1 327 ? 47.481 -23.569 28.612 1.00 105.79 750 SER A C 1
ATOM 2129 O O . SER A 1 327 ? 46.676 -23.801 27.702 1.00 101.48 750 SER A O 1
ATOM 2132 N N . ARG A 1 328 ? 47.154 -23.685 29.902 1.00 106.38 751 ARG A N 1
ATOM 2133 C CA . ARG A 1 328 ? 45.828 -24.146 30.304 1.00 99.85 751 ARG A CA 1
ATOM 2134 C C . ARG A 1 328 ? 44.757 -23.110 29.982 1.00 103.78 751 ARG A C 1
ATOM 2135 O O . ARG A 1 328 ? 43.710 -23.439 29.412 1.00 97.38 751 ARG A O 1
ATOM 2143 N N . GLU A 1 329 ? 45.004 -21.848 30.335 1.00 98.66 752 GLU A N 1
ATOM 2144 C CA . GLU A 1 329 ? 43.991 -20.817 30.147 1.00 87.23 752 GLU A CA 1
ATOM 2145 C C . GLU A 1 329 ? 43.730 -20.535 28.673 1.00 86.44 752 GLU A C 1
ATOM 2146 O O . GLU A 1 329 ? 42.607 -20.170 28.306 1.00 93.41 752 GLU A O 1
ATOM 2152 N N . ARG A 1 330 ? 44.737 -20.697 27.815 1.00 74.34 753 ARG A N 1
ATOM 2153 C CA . ARG A 1 330 ? 44.514 -20.471 26.391 1.00 78.56 753 ARG A CA 1
ATOM 2154 C C . ARG A 1 330 ? 43.670 -21.582 25.789 1.00 78.02 753 ARG A C 1
ATOM 2155 O O . ARG A 1 330 ? 42.813 -21.326 24.933 1.00 82.70 753 ARG A O 1
ATOM 2163 N N . ARG A 1 331 ? 43.905 -22.823 26.218 1.00 83.04 754 ARG A N 1
ATOM 2164 C CA . ARG A 1 331 ? 43.086 -23.932 25.748 1.00 81.86 754 ARG A CA 1
ATOM 2165 C C . ARG A 1 331 ? 41.625 -23.735 26.136 1.00 79.38 754 ARG A C 1
ATOM 2166 O O . ARG A 1 331 ? 40.724 -23.898 25.304 1.00 80.60 754 ARG A O 1
ATOM 2174 N N . ARG A 1 332 ? 41.373 -23.350 27.390 1.00 80.03 755 ARG A N 1
ATOM 2175 C CA . ARG A 1 332 ? 40.001 -23.147 27.846 1.00 77.30 755 ARG A CA 1
ATOM 2176 C C . ARG A 1 332 ? 39.322 -22.004 27.097 1.00 82.36 755 ARG A C 1
ATOM 2177 O O . ARG A 1 332 ? 38.149 -22.117 26.721 1.00 100.78 755 ARG A O 1
ATOM 2185 N N . VAL A 1 333 ? 40.038 -20.898 26.874 1.00 80.15 756 VAL A N 1
ATOM 2186 C CA . VAL A 1 333 ? 39.448 -19.757 26.172 1.00 86.18 756 VAL A CA 1
ATOM 2187 C C . VAL A 1 333 ? 39.073 -20.147 24.751 1.00 87.37 756 VAL A C 1
ATOM 2188 O O . VAL A 1 333 ? 37.974 -19.843 24.272 1.00 94.18 756 VAL A O 1
ATOM 2192 N N . GLN A 1 334 ? 39.985 -20.827 24.054 1.00 82.33 757 GLN A N 1
ATOM 2193 C CA . GLN A 1 334 ? 39.708 -21.235 22.683 1.00 83.33 757 GLN A CA 1
ATOM 2194 C C . GLN A 1 334 ? 38.606 -22.291 22.632 1.00 91.58 757 GLN A C 1
ATOM 2195 O O . GLN A 1 334 ? 37.760 -22.273 21.729 1.00 87.95 757 GLN A O 1
ATOM 2201 N N . ARG A 1 335 ? 38.594 -23.211 23.602 1.00 81.52 758 ARG A N 1
ATOM 2202 C CA . ARG A 1 335 ? 37.524 -24.202 23.671 1.00 82.24 758 ARG A CA 1
ATOM 2203 C C . ARG A 1 335 ? 36.168 -23.535 23.872 1.00 98.27 758 ARG A C 1
ATOM 2204 O O . ARG A 1 335 ? 35.181 -23.915 23.230 1.00 94.42 758 ARG A O 1
ATOM 2212 N N . ALA A 1 336 ? 36.102 -22.533 24.755 1.00 99.33 759 ALA A N 1
ATOM 2213 C CA . ALA A 1 336 ? 34.837 -21.845 24.997 1.00 86.75 759 ALA A CA 1
ATOM 2214 C C . ALA A 1 336 ? 34.352 -21.124 23.746 1.00 86.40 759 ALA A C 1
ATOM 2215 O O . ALA A 1 336 ? 33.146 -21.079 23.469 1.00 83.32 759 ALA A O 1
ATOM 2217 N N . PHE A 1 337 ? 35.280 -20.550 22.980 1.00 78.76 760 PHE A N 1
ATOM 2218 C CA . PHE A 1 337 ? 34.906 -19.855 21.755 1.00 80.18 760 PHE A CA 1
ATOM 2219 C C . PHE A 1 337 ? 34.438 -20.831 20.686 1.00 97.47 760 PHE A C 1
ATOM 2220 O O . PHE A 1 337 ? 33.518 -20.517 19.922 1.00 110.16 760 PHE A O 1
ATOM 2228 N N . MET A 1 338 ? 35.052 -22.017 20.625 1.00 106.69 761 MET A N 1
ATOM 2229 C CA . MET A 1 338 ? 34.646 -23.039 19.666 1.00 100.33 761 MET A CA 1
ATOM 2230 C C . MET A 1 338 ? 33.251 -23.576 19.958 1.00 94.45 761 MET A C 1
ATOM 2231 O O . MET A 1 338 ? 32.532 -23.965 19.033 1.00 107.00 761 MET A O 1
ATOM 2236 N N . GLN A 1 339 ? 32.857 -23.615 21.229 1.00 91.49 762 GLN A N 1
ATOM 2237 C CA . GLN A 1 339 ? 31.571 -24.153 21.644 1.00 70.37 762 GLN A CA 1
ATOM 2238 C C . GLN A 1 339 ? 30.499 -23.084 21.813 1.00 78.66 762 GLN A C 1
ATOM 2239 O O . GLN A 1 339 ? 29.470 -23.350 22.442 1.00 87.31 762 GLN A O 1
ATOM 2245 N N . GLY A 1 340 ? 30.716 -21.884 21.284 1.00 82.03 763 GLY A N 1
ATOM 2246 C CA . GLY A 1 340 ? 29.721 -20.839 21.400 1.00 68.33 763 GLY A CA 1
ATOM 2247 C C . GLY A 1 340 ? 29.424 -20.399 22.814 1.00 83.20 763 GLY A C 1
ATOM 2248 O O . GLY A 1 340 ? 28.385 -19.779 23.051 1.00 94.27 763 GLY A O 1
ATOM 2249 N N . GLN A 1 341 ? 30.302 -20.701 23.771 1.00 85.68 764 GLN A N 1
ATOM 2250 C CA . GLN A 1 341 ? 30.093 -20.274 25.149 1.00 89.35 764 GLN A CA 1
ATOM 2251 C C . GLN A 1 341 ? 30.783 -18.956 25.473 1.00 88.42 764 GLN A C 1
ATOM 2252 O O . GLN A 1 341 ? 30.558 -18.402 26.555 1.00 87.48 764 GLN A O 1
ATOM 2258 N N . LEU A 1 342 ? 31.610 -18.447 24.564 1.00 89.71 765 LEU A N 1
ATOM 2259 C CA . LEU A 1 342 ? 32.293 -17.172 24.718 1.00 76.83 765 LEU A CA 1
ATOM 2260 C C . LEU A 1 342 ? 31.997 -16.332 23.487 1.00 85.91 765 LEU A C 1
ATOM 2261 O O . LEU A 1 342 ? 32.208 -16.788 22.359 1.00 95.24 765 LEU A O 1
ATOM 2266 N N . ARG A 1 343 ? 31.499 -15.114 23.700 1.00 80.84 766 ARG A N 1
ATOM 2267 C CA . ARG A 1 343 ? 31.070 -14.302 22.567 1.00 79.33 766 ARG A CA 1
ATOM 2268 C C . ARG A 1 343 ? 32.249 -13.612 21.889 1.00 87.23 766 ARG A C 1
ATOM 2269 O O . ARG A 1 343 ? 32.373 -13.648 20.659 1.00 91.18 766 ARG A O 1
ATOM 2277 N N . VAL A 1 344 ? 33.123 -12.981 22.673 1.00 87.95 767 VAL A N 1
ATOM 2278 C CA . VAL A 1 344 ? 34.215 -12.165 22.153 1.00 79.03 767 VAL A CA 1
ATOM 2279 C C . VAL A 1 344 ? 35.540 -12.730 22.648 1.00 69.94 767 VAL A C 1
ATOM 2280 O O . VAL A 1 344 ? 35.695 -13.007 23.842 1.00 81.81 767 VAL A O 1
ATOM 2284 N N . VAL A 1 345 ? 36.494 -12.885 21.736 1.00 66.06 768 VAL A N 1
ATOM 2285 C CA . VAL A 1 345 ? 37.881 -13.187 22.079 1.00 75.71 768 VAL A CA 1
ATOM 2286 C C . VAL A 1 345 ? 38.730 -11.978 21.706 1.00 74.01 768 VAL A C 1
ATOM 2287 O O . VAL A 1 345 ? 38.757 -11.567 20.538 1.00 74.08 768 VAL A O 1
ATOM 2291 N N . VAL A 1 346 ? 39.426 -11.419 22.689 1.00 73.04 769 VAL A N 1
ATOM 2292 C CA . VAL A 1 346 ? 40.310 -10.277 22.484 1.00 80.75 769 VAL A CA 1
ATOM 2293 C C . VAL A 1 346 ? 41.740 -10.803 22.489 1.00 77.33 769 VAL A C 1
ATOM 2294 O O . VAL A 1 346 ? 42.272 -11.173 23.542 1.00 83.58 769 VAL A O 1
ATOM 2298 N N . ALA A 1 347 ? 42.366 -10.839 21.315 1.00 73.59 770 ALA A N 1
ATOM 2299 C CA . ALA A 1 347 ? 43.662 -11.476 21.142 1.00 79.03 770 ALA A CA 1
ATOM 2300 C C . ALA A 1 347 ? 44.634 -10.541 20.437 1.00 83.24 770 ALA A C 1
ATOM 2301 O O . ALA A 1 347 ? 44.240 -9.564 19.796 1.00 88.61 770 ALA A O 1
ATOM 2303 N N . THR A 1 348 ? 45.919 -10.860 20.566 1.00 84.91 771 THR A N 1
ATOM 2304 C CA . THR A 1 348 ? 46.960 -10.150 19.842 1.00 90.32 771 THR A CA 1
ATOM 2305 C C . THR A 1 348 ? 47.075 -10.686 18.421 1.00 103.72 771 THR A C 1
ATOM 2306 O O . THR A 1 348 ? 46.692 -11.819 18.125 1.00 116.92 771 THR A O 1
ATOM 2310 N N . VAL A 1 349 ? 47.617 -9.849 17.534 1.00 119.37 772 VAL A N 1
ATOM 2311 C CA . VAL A 1 349 ? 47.799 -10.261 16.145 1.00 123.92 772 VAL A CA 1
ATOM 2312 C C . VAL A 1 349 ? 48.796 -11.407 16.059 1.00 133.04 772 VAL A C 1
ATOM 2313 O O . VAL A 1 349 ? 48.601 -12.364 15.300 1.00 140.26 772 VAL A O 1
ATOM 2317 N N . ALA A 1 350 ? 49.877 -11.327 16.838 1.00 143.05 773 ALA A N 1
ATOM 2318 C CA . ALA A 1 350 ? 50.892 -12.377 16.834 1.00 153.92 773 ALA A CA 1
ATOM 2319 C C . ALA A 1 350 ? 50.293 -13.722 17.229 1.00 159.99 773 ALA A C 1
ATOM 2320 O O . ALA A 1 350 ? 50.313 -14.680 16.446 1.00 166.02 773 ALA A O 1
ATOM 2322 N N . PHE A 1 351 ? 49.734 -13.838 18.428 1.00 153.95 774 PHE A N 1
ATOM 2323 C CA . PHE A 1 351 ? 49.140 -15.128 18.721 1.00 138.21 774 PHE A CA 1
ATOM 2324 C C . PHE A 1 351 ? 47.967 -15.377 17.809 1.00 142.78 774 PHE A C 1
ATOM 2325 O O . PHE A 1 351 ? 47.818 -16.459 17.276 1.00 153.65 774 PHE A O 1
ATOM 2327 N N . GLY A 1 352 ? 47.122 -14.380 17.624 1.00 134.32 775 GLY A N 1
ATOM 2328 C CA . GLY A 1 352 ? 46.068 -14.556 16.640 1.00 130.19 775 GLY A CA 1
ATOM 2329 C C . GLY A 1 352 ? 45.115 -15.658 17.041 1.00 129.97 775 GLY A C 1
ATOM 2330 O O . GLY A 1 352 ? 44.757 -15.815 18.214 1.00 119.11 775 GLY A O 1
ATOM 2331 N N . MET A 1 353 ? 44.708 -16.452 16.058 1.00 143.28 776 MET A N 1
ATOM 2332 C CA . MET A 1 353 ? 43.841 -17.600 16.309 1.00 168.22 776 MET A CA 1
ATOM 2333 C C . MET A 1 353 ? 44.356 -18.758 15.463 1.00 160.81 776 MET A C 1
ATOM 2334 O O . MET A 1 353 ? 44.079 -18.830 14.263 1.00 158.50 776 MET A O 1
ATOM 2339 N N . GLY A 1 354 ? 45.121 -19.651 16.089 1.00 160.00 777 GLY A N 1
ATOM 2340 C CA . GLY A 1 354 ? 45.446 -20.903 15.432 1.00 170.89 777 GLY A CA 1
ATOM 2341 C C . GLY A 1 354 ? 44.217 -21.756 15.200 1.00 188.89 777 GLY A C 1
ATOM 2342 O O . GLY A 1 354 ? 44.198 -22.601 14.300 1.00 190.15 777 GLY A O 1
ATOM 2343 N N . LEU A 1 355 ? 43.171 -21.536 15.991 1.00 203.18 778 LEU A N 1
ATOM 2344 C CA . LEU A 1 355 ? 41.938 -22.293 15.847 1.00 214.31 778 LEU A CA 1
ATOM 2345 C C . LEU A 1 355 ? 41.137 -21.809 14.647 1.00 208.32 778 LEU A C 1
ATOM 2346 O O . LEU A 1 355 ? 41.089 -20.612 14.349 1.00 185.49 778 LEU A O 1
ATOM 2351 N N . ASP A 1 356 ? 40.505 -22.755 13.963 1.00 225.41 779 ASP A N 1
ATOM 2352 C CA . ASP A 1 356 ? 39.583 -22.480 12.871 1.00 214.26 779 ASP A CA 1
ATOM 2353 C C . ASP A 1 356 ? 38.172 -22.811 13.330 1.00 180.40 779 ASP A C 1
ATOM 2354 O O . ASP A 1 356 ? 37.903 -23.939 13.757 1.00 180.27 779 ASP A O 1
ATOM 2359 N N . ARG A 1 357 ? 37.277 -21.831 13.250 1.00 153.62 780 ARG A N 1
ATOM 2360 C CA . ARG A 1 357 ? 35.891 -22.034 13.628 1.00 131.35 780 ARG A CA 1
ATOM 2361 C C . ARG A 1 357 ? 34.998 -21.502 12.514 1.00 128.50 780 ARG A C 1
ATOM 2362 O O . ARG A 1 357 ? 35.208 -20.372 12.039 1.00 127.01 780 ARG A O 1
ATOM 2370 N N . PRO A 1 358 ? 34.018 -22.275 12.058 1.00 138.66 781 PRO A N 1
ATOM 2371 C CA . PRO A 1 358 ? 33.029 -21.736 11.120 1.00 142.59 781 PRO A CA 1
ATOM 2372 C C . PRO A 1 358 ? 32.126 -20.719 11.804 1.00 143.70 781 PRO A C 1
ATOM 2373 O O . PRO A 1 358 ? 32.166 -20.521 13.018 1.00 156.95 781 PRO A O 1
ATOM 2377 N N . ASP A 1 359 ? 31.297 -20.075 10.984 1.00 131.42 782 ASP A N 1
ATOM 2378 C CA . ASP A 1 359 ? 30.305 -19.085 11.418 1.00 140.05 782 ASP A CA 1
ATOM 2379 C C . ASP A 1 359 ? 30.867 -18.111 12.460 1.00 137.60 782 ASP A C 1
ATOM 2380 O O . ASP A 1 359 ? 30.246 -17.816 13.483 1.00 132.87 782 ASP A O 1
ATOM 2385 N N . VAL A 1 360 ? 32.062 -17.598 12.181 1.00 127.28 783 VAL A N 1
ATOM 2386 C CA . VAL A 1 360 ? 32.577 -16.436 12.898 1.00 94.57 783 VAL A CA 1
ATOM 2387 C C . VAL A 1 360 ? 31.995 -15.185 12.250 1.00 93.07 783 VAL A C 1
ATOM 2388 O O . VAL A 1 360 ? 32.101 -14.998 11.031 1.00 90.91 783 VAL A O 1
ATOM 2392 N N . ARG A 1 361 ? 31.368 -14.330 13.060 1.00 96.26 784 ARG A N 1
ATOM 2393 C CA . ARG A 1 361 ? 30.546 -13.246 12.531 1.00 102.89 784 ARG A CA 1
ATOM 2394 C C . ARG A 1 361 ? 31.289 -11.925 12.344 1.00 98.68 784 ARG A C 1
ATOM 2395 O O . ARG A 1 361 ? 30.938 -11.160 11.438 1.00 89.22 784 ARG A O 1
ATOM 2403 N N . ALA A 1 362 ? 32.291 -11.619 13.168 1.00 104.54 785 ALA A N 1
ATOM 2404 C CA . ALA A 1 362 ? 32.927 -10.311 13.077 1.00 84.70 785 ALA A CA 1
ATOM 2405 C C . ALA A 1 362 ? 34.396 -10.384 13.466 1.00 81.97 785 ALA A C 1
ATOM 2406 O O . ALA A 1 362 ? 34.785 -11.142 14.358 1.00 89.18 785 ALA A O 1
ATOM 2408 N N . VAL A 1 363 ? 35.204 -9.562 12.799 1.00 82.12 786 VAL A N 1
ATOM 2409 C CA . VAL A 1 363 ? 36.612 -9.372 13.132 1.00 86.52 786 VAL A CA 1
ATOM 2410 C C . VAL A 1 363 ? 36.890 -7.871 13.164 1.00 81.71 786 VAL A C 1
ATOM 2411 O O . VAL A 1 363 ? 36.649 -7.170 12.172 1.00 85.26 786 VAL A O 1
ATOM 2415 N N . LEU A 1 364 ? 37.384 -7.376 14.300 1.00 88.79 787 LEU A N 1
ATOM 2416 C CA . LEU A 1 364 ? 37.699 -5.964 14.480 1.00 83.95 787 LEU A CA 1
ATOM 2417 C C . LEU A 1 364 ? 39.192 -5.777 14.714 1.00 84.74 787 LEU A C 1
ATOM 2418 O O . LEU A 1 364 ? 39.844 -6.599 15.361 1.00 91.27 787 LEU A O 1
ATOM 2423 N N . HIS A 1 365 ? 39.721 -4.667 14.203 1.00 80.48 788 HIS A N 1
ATOM 2424 C CA . HIS A 1 365 ? 41.137 -4.327 14.314 1.00 69.91 788 HIS A CA 1
ATOM 2425 C C . HIS A 1 365 ? 41.280 -3.001 15.048 1.00 69.00 788 HIS A C 1
ATOM 2426 O O . HIS A 1 365 ? 40.901 -1.952 14.519 1.00 74.85 788 HIS A O 1
ATOM 2433 N N . LEU A 1 366 ? 41.837 -3.044 16.254 1.00 62.56 789 LEU A N 1
ATOM 2434 C CA . LEU A 1 366 ? 42.186 -1.827 16.984 1.00 64.65 789 LEU A CA 1
ATOM 2435 C C . LEU A 1 366 ? 43.605 -1.444 16.580 1.00 71.96 789 LEU A C 1
ATOM 2436 O O . LEU A 1 366 ? 44.588 -1.882 17.183 1.00 85.23 789 LEU A O 1
ATOM 2441 N N . GLY A 1 367 ? 43.715 -0.631 15.534 1.00 60.87 790 GLY A N 1
ATOM 2442 C CA . GLY A 1 367 ? 45.014 -0.201 15.054 1.00 76.54 790 GLY A CA 1
ATOM 2443 C C . GLY A 1 367 ? 45.341 -0.670 13.651 1.00 82.38 790 GLY A C 1
ATOM 2444 O O . GLY A 1 367 ? 44.897 -1.739 13.226 1.00 109.42 790 GLY A O 1
ATOM 2445 N N . LEU A 1 368 ? 46.124 0.126 12.931 1.00 83.79 791 LEU A N 1
ATOM 2446 C CA . LEU A 1 368 ? 46.468 -0.189 11.551 1.00 74.63 791 LEU A CA 1
ATOM 2447 C C . LEU A 1 368 ? 47.174 -1.537 11.476 1.00 76.02 791 LEU A C 1
ATOM 2448 O O . LEU A 1 368 ? 48.149 -1.761 12.206 1.00 86.26 791 LEU A O 1
ATOM 2453 N N . PRO A 1 369 ? 46.715 -2.459 10.625 1.00 92.41 792 PRO A N 1
ATOM 2454 C CA . PRO A 1 369 ? 47.445 -3.712 10.447 1.00 94.02 792 PRO A CA 1
ATOM 2455 C C . PRO A 1 369 ? 48.779 -3.458 9.774 1.00 87.39 792 PRO A C 1
ATOM 2456 O O . PRO A 1 369 ? 48.913 -2.532 8.956 1.00 90.56 792 PRO A O 1
ATOM 2460 N N . PRO A 1 370 ? 49.801 -4.262 10.080 1.00 87.61 793 PRO A N 1
ATOM 2461 C CA . PRO A 1 370 ? 51.136 -4.011 9.514 1.00 77.92 793 PRO A CA 1
ATOM 2462 C C . PRO A 1 370 ? 51.280 -4.424 8.057 1.00 75.00 793 PRO A C 1
ATOM 2463 O O . PRO A 1 370 ? 52.282 -4.056 7.435 1.00 76.94 793 PRO A O 1
ATOM 2467 N N . SER A 1 371 ? 50.322 -5.158 7.492 1.00 80.54 794 SER A N 1
ATOM 2468 C CA . SER A 1 371 ? 50.408 -5.589 6.102 1.00 82.74 794 SER A CA 1
ATOM 2469 C C . SER A 1 371 ? 49.047 -6.077 5.631 1.00 80.69 794 SER A C 1
ATOM 2470 O O . SER A 1 371 ? 48.176 -6.423 6.435 1.00 79.29 794 SER A O 1
ATOM 2473 N N . PHE A 1 372 ? 48.888 -6.121 4.305 1.00 67.42 795 PHE A N 1
ATOM 2474 C CA . PHE A 1 372 ? 47.695 -6.725 3.720 1.00 80.33 795 PHE A CA 1
ATOM 2475 C C . PHE A 1 372 ? 47.603 -8.212 4.057 1.00 87.47 795 PHE A C 1
ATOM 2476 O O . PHE A 1 372 ? 46.513 -8.721 4.345 1.00 83.13 795 PHE A O 1
ATOM 2484 N N . GLU A 1 373 ? 48.732 -8.926 4.028 1.00 72.30 796 GLU A N 1
ATOM 2485 C CA . GLU A 1 373 ? 48.704 -10.351 4.342 1.00 82.53 796 GLU A CA 1
ATOM 2486 C C . GLU A 1 373 ? 48.171 -10.593 5.749 1.00 81.41 796 GLU A C 1
ATOM 2487 O O . GLU A 1 373 ? 47.315 -11.460 5.957 1.00 93.48 796 GLU A O 1
ATOM 2493 N N . SER A 1 374 ? 48.651 -9.820 6.724 1.00 69.16 797 SER A N 1
ATOM 2494 C CA . SER A 1 374 ? 48.189 -9.986 8.097 1.00 75.20 797 SER A CA 1
ATOM 2495 C C . SER A 1 374 ? 46.704 -9.665 8.236 1.00 87.08 797 SER A C 1
ATOM 2496 O O . SER A 1 374 ? 46.003 -10.303 9.028 1.00 84.97 797 SER A O 1
ATOM 2499 N N . TYR A 1 375 ? 46.205 -8.687 7.477 1.00 79.52 798 TYR A N 1
ATOM 2500 C CA . TYR A 1 375 ? 44.795 -8.327 7.574 1.00 76.47 798 TYR A CA 1
ATOM 2501 C C . TYR A 1 375 ? 43.908 -9.411 6.968 1.00 90.01 798 TYR A C 1
ATOM 2502 O O . TYR A 1 375 ? 42.954 -9.871 7.605 1.00 79.96 798 TYR A O 1
ATOM 2511 N N . VAL A 1 376 ? 44.220 -9.848 5.742 1.00 95.92 799 VAL A N 1
ATOM 2512 C CA . VAL A 1 376 ? 43.362 -10.809 5.049 1.00 91.84 799 VAL A CA 1
ATOM 2513 C C . VAL A 1 376 ? 43.327 -12.138 5.793 1.00 91.26 799 VAL A C 1
ATOM 2514 O O . VAL A 1 376 ? 42.292 -12.817 5.833 1.00 73.99 799 VAL A O 1
ATOM 2518 N N . GLN A 1 377 ? 44.452 -12.533 6.394 1.00 81.93 800 GLN A N 1
ATOM 2519 C CA . GLN A 1 377 ? 44.455 -13.742 7.211 1.00 88.13 800 GLN A CA 1
ATOM 2520 C C . GLN A 1 377 ? 43.489 -13.610 8.383 1.00 94.58 800 GLN A C 1
ATOM 2521 O O . GLN A 1 377 ? 42.678 -14.506 8.639 1.00 110.78 800 GLN A O 1
ATOM 2527 N N . ALA A 1 378 ? 43.556 -12.489 9.102 1.00 98.48 801 ALA A N 1
ATOM 2528 C CA . ALA A 1 378 ? 42.692 -12.307 10.263 1.00 84.07 801 ALA A CA 1
ATOM 2529 C C . ALA A 1 378 ? 41.230 -12.202 9.853 1.00 83.74 801 ALA A C 1
ATOM 2530 O O . ALA A 1 378 ? 40.350 -12.769 10.509 1.00 87.94 801 ALA A O 1
ATOM 2532 N N . VAL A 1 379 ? 40.955 -11.486 8.764 1.00 87.76 802 VAL A N 1
ATOM 2533 C CA . VAL A 1 379 ? 39.585 -11.303 8.303 1.00 82.78 802 VAL A CA 1
ATOM 2534 C C . VAL A 1 379 ? 39.046 -12.581 7.660 1.00 102.97 802 VAL A C 1
ATOM 2535 O O . VAL A 1 379 ? 37.842 -12.864 7.742 1.00 89.33 802 VAL A O 1
ATOM 2539 N N . GLY A 1 380 ? 39.918 -13.385 7.046 1.00 122.18 803 GLY A N 1
ATOM 2540 C CA . GLY A 1 380 ? 39.512 -14.637 6.422 1.00 125.50 803 GLY A CA 1
ATOM 2541 C C . GLY A 1 380 ? 38.953 -15.669 7.381 1.00 113.44 803 GLY A C 1
ATOM 2542 O O . GLY A 1 380 ? 38.426 -16.689 6.925 1.00 111.25 803 GLY A O 1
ATOM 2543 N N . ARG A 1 381 ? 39.048 -15.432 8.688 1.00 107.27 804 ARG A N 1
ATOM 2544 C CA . ARG A 1 381 ? 38.487 -16.351 9.668 1.00 103.27 804 ARG A CA 1
ATOM 2545 C C . ARG A 1 381 ? 36.990 -16.163 9.863 1.00 101.61 804 ARG A C 1
ATOM 2546 O O . ARG A 1 381 ? 36.329 -17.067 10.383 1.00 112.58 804 ARG A O 1
ATOM 2554 N N . ALA A 1 382 ? 36.443 -15.023 9.459 1.00 96.95 805 ALA A N 1
ATOM 2555 C CA . ALA A 1 382 ? 35.019 -14.764 9.601 1.00 94.85 805 ALA A CA 1
ATOM 2556 C C . ALA A 1 382 ? 34.277 -15.147 8.327 1.00 95.84 805 ALA A C 1
ATOM 2557 O O . ALA A 1 382 ? 34.821 -15.082 7.221 1.00 92.39 805 ALA A O 1
ATOM 2559 N N . GLY A 1 383 ? 33.024 -15.555 8.495 1.00 90.92 806 GLY A N 1
ATOM 2560 C CA . GLY A 1 383 ? 32.208 -15.948 7.361 1.00 91.35 806 GLY A CA 1
ATOM 2561 C C . GLY A 1 383 ? 32.685 -17.194 6.647 1.00 101.45 806 GLY A C 1
ATOM 2562 O O . GLY A 1 383 ? 32.680 -17.230 5.409 1.00 108.08 806 GLY A O 1
ATOM 2563 N N . ARG A 1 384 ? 33.115 -18.216 7.396 1.00 100.11 807 ARG A N 1
ATOM 2564 C CA . ARG A 1 384 ? 33.437 -19.498 6.774 1.00 109.08 807 ARG A CA 1
ATOM 2565 C C . ARG A 1 384 ? 32.201 -20.102 6.118 1.00 111.22 807 ARG A C 1
ATOM 2566 O O . ARG A 1 384 ? 32.270 -20.625 4.999 1.00 112.57 807 ARG A O 1
ATOM 2574 N N . ASP A 1 385 ? 31.069 -20.064 6.813 1.00 111.59 808 ASP A N 1
ATOM 2575 C CA . ASP A 1 385 ? 29.786 -20.254 6.163 1.00 119.16 808 ASP A CA 1
ATOM 2576 C C . ASP A 1 385 ? 29.470 -19.034 5.309 1.00 130.92 808 ASP A C 1
ATOM 2577 O O . ASP A 1 385 ? 29.934 -17.922 5.572 1.00 141.12 808 ASP A O 1
ATOM 2582 N N . GLY A 1 386 ? 28.674 -19.251 4.272 1.00 129.47 809 GLY A N 1
ATOM 2583 C CA . GLY A 1 386 ? 28.369 -18.174 3.350 1.00 117.69 809 GLY A CA 1
ATOM 2584 C C . GLY A 1 386 ? 27.639 -16.994 3.967 1.00 104.54 809 GLY A C 1
ATOM 2585 O O . GLY A 1 386 ? 27.414 -15.987 3.288 1.00 111.20 809 GLY A O 1
ATOM 2586 N N . GLN A 1 387 ? 27.268 -17.103 5.244 1.00 98.61 810 GLN A N 1
ATOM 2587 C CA . GLN A 1 387 ? 26.462 -16.074 5.879 1.00 115.58 810 GLN A CA 1
ATOM 2588 C C . GLN A 1 387 ? 27.265 -14.782 6.043 1.00 109.04 810 GLN A C 1
ATOM 2589 O O . GLN A 1 387 ? 28.492 -14.815 6.161 1.00 95.10 810 GLN A O 1
ATOM 2595 N N . PRO A 1 388 ? 26.594 -13.629 6.035 1.00 110.76 811 PRO A N 1
ATOM 2596 C CA . PRO A 1 388 ? 27.329 -12.356 6.039 1.00 117.12 811 PRO A CA 1
ATOM 2597 C C . PRO A 1 388 ? 28.139 -12.168 7.312 1.00 114.03 811 PRO A C 1
ATOM 2598 O O . PRO A 1 388 ? 27.727 -12.572 8.403 1.00 107.29 811 PRO A O 1
ATOM 2602 N N . ALA A 1 389 ? 29.312 -11.554 7.151 1.00 122.07 812 ALA A N 1
ATOM 2603 C CA . ALA A 1 389 ? 30.213 -11.236 8.249 1.00 116.67 812 ALA A CA 1
ATOM 2604 C C . ALA A 1 389 ? 30.684 -9.795 8.110 1.00 105.55 812 ALA A C 1
ATOM 2605 O O . ALA A 1 389 ? 30.884 -9.294 6.999 1.00 99.16 812 ALA A O 1
ATOM 2607 N N . HIS A 1 390 ? 30.872 -9.136 9.249 1.00 91.57 813 HIS A N 1
ATOM 2608 C CA . HIS A 1 390 ? 31.199 -7.718 9.284 1.00 94.33 813 HIS A CA 1
ATOM 2609 C C . HIS A 1 390 ? 32.558 -7.511 9.935 1.00 92.99 813 HIS A C 1
ATOM 2610 O O . HIS A 1 390 ? 32.836 -8.073 10.999 1.00 88.48 813 HIS A O 1
ATOM 2617 N N . CYS A 1 391 ? 33.399 -6.702 9.297 1.00 90.39 814 CYS A N 1
ATOM 2618 C CA . CYS A 1 391 ? 34.723 -6.391 9.813 1.00 93.78 814 CYS A CA 1
ATOM 2619 C C . CYS A 1 391 ? 34.928 -4.885 9.816 1.00 90.83 814 CYS A C 1
ATOM 2620 O O . CYS A 1 391 ? 34.605 -4.202 8.839 1.00 100.83 814 CYS A O 1
ATOM 2623 N N . HIS A 1 392 ? 35.474 -4.375 10.915 1.00 87.58 815 HIS A N 1
ATOM 2624 C CA . HIS A 1 392 ? 35.708 -2.945 11.058 1.00 69.89 815 HIS A CA 1
ATOM 2625 C C . HIS A 1 392 ? 37.094 -2.702 11.632 1.00 76.00 815 HIS A C 1
ATOM 2626 O O . HIS A 1 392 ? 37.476 -3.326 12.628 1.00 83.54 815 HIS A O 1
ATOM 2633 N N . LEU A 1 393 ? 37.837 -1.795 11.004 1.00 71.44 816 LEU A N 1
ATOM 2634 C CA . LEU A 1 393 ? 39.160 -1.384 11.457 1.00 65.93 816 LEU A CA 1
ATOM 2635 C C . LEU A 1 393 ? 39.095 0.025 12.033 1.00 72.58 816 LEU A C 1
ATOM 2636 O O . LEU A 1 393 ? 38.614 0.951 11.367 1.00 77.04 816 LEU A O 1
ATOM 2641 N N . PHE A 1 394 ? 39.590 0.184 13.264 1.00 68.38 817 PHE A N 1
ATOM 2642 C CA . PHE A 1 394 ? 39.700 1.486 13.927 1.00 74.23 817 PHE A CA 1
ATOM 2643 C C . PHE A 1 394 ? 41.117 2.025 13.740 1.00 70.97 817 PHE A C 1
ATOM 2644 O O . PHE A 1 394 ? 42.054 1.575 14.403 1.00 68.24 817 PHE A O 1
ATOM 2652 N N . LEU A 1 395 ? 41.271 3.003 12.849 1.00 79.75 818 LEU A N 1
ATOM 2653 C CA . LEU A 1 395 ? 42.536 3.717 12.708 1.00 71.87 818 LEU A CA 1
ATOM 2654 C C . LEU A 1 395 ? 42.735 4.702 13.853 1.00 69.66 818 LEU A C 1
ATOM 2655 O O . LEU A 1 395 ? 41.791 5.364 14.289 1.00 82.53 818 LEU A O 1
ATOM 2660 N N . GLN A 1 396 ? 43.970 4.803 14.329 1.00 76.00 819 GLN A N 1
ATOM 2661 C CA . GLN A 1 396 ? 44.301 5.785 15.359 1.00 78.98 819 GLN A CA 1
ATOM 2662 C C . GLN A 1 396 ? 44.159 7.192 14.784 1.00 84.05 819 GLN A C 1
ATOM 2663 O O . GLN A 1 396 ? 44.763 7.494 13.748 1.00 89.93 819 GLN A O 1
ATOM 2669 N N . PRO A 1 397 ? 43.393 8.080 15.430 1.00 81.06 820 PRO A N 1
ATOM 2670 C CA . PRO A 1 397 ? 43.036 9.357 14.775 1.00 81.35 820 PRO A CA 1
ATOM 2671 C C . PRO A 1 397 ? 44.223 10.249 14.448 1.00 83.57 820 PRO A C 1
ATOM 2672 O O . PRO A 1 397 ? 44.253 10.855 13.370 1.00 83.80 820 PRO A O 1
ATOM 2676 N N . GLN A 1 398 ? 45.207 10.349 15.339 1.00 80.81 821 GLN A N 1
ATOM 2677 C CA . GLN A 1 398 ? 46.370 11.197 15.110 1.00 80.84 821 GLN A CA 1
ATOM 2678 C C . GLN A 1 398 ? 47.486 10.496 14.347 1.00 75.34 821 GLN A C 1
ATOM 2679 O O . GLN A 1 398 ? 48.602 11.024 14.287 1.00 77.26 821 GLN A O 1
ATOM 2685 N N . GLY A 1 399 ? 47.220 9.330 13.767 1.00 72.01 822 GLY A N 1
ATOM 2686 C CA . GLY A 1 399 ? 48.238 8.651 12.991 1.00 70.54 822 GLY A CA 1
ATOM 2687 C C . GLY A 1 399 ? 49.344 8.024 13.802 1.00 75.91 822 GLY A C 1
ATOM 2688 O O . GLY A 1 399 ? 50.409 7.721 13.254 1.00 84.38 822 GLY A O 1
ATOM 2689 N N . GLU A 1 400 ? 49.122 7.812 15.101 1.00 81.80 823 GLU A N 1
ATOM 2690 C CA . GLU A 1 400 ? 50.159 7.280 15.978 1.00 85.16 823 GLU A CA 1
ATOM 2691 C C . GLU A 1 400 ? 50.423 5.797 15.759 1.00 84.43 823 GLU A C 1
ATOM 2692 O O . GLU A 1 400 ? 51.500 5.313 16.125 1.00 89.93 823 GLU A O 1
ATOM 2698 N N . ASP A 1 401 ? 49.475 5.064 15.172 1.00 79.14 824 ASP A N 1
ATOM 2699 C CA . ASP A 1 401 ? 49.702 3.643 14.926 1.00 79.56 824 ASP A CA 1
ATOM 2700 C C . ASP A 1 401 ? 50.688 3.430 13.783 1.00 72.25 824 ASP A C 1
ATOM 2701 O O . ASP A 1 401 ? 51.549 2.545 13.853 1.00 82.19 824 ASP A O 1
ATOM 2706 N N . LEU A 1 402 ? 50.583 4.233 12.725 1.00 85.24 825 LEU A N 1
ATOM 2707 C CA . LEU A 1 402 ? 51.538 4.137 11.628 1.00 74.95 825 LEU A CA 1
ATOM 2708 C C . LEU A 1 402 ? 52.921 4.612 12.059 1.00 85.92 825 LEU A C 1
ATOM 2709 O O . LEU A 1 402 ? 53.938 4.082 11.600 1.00 94.67 825 LEU A O 1
ATOM 2714 N N . ARG A 1 403 ? 52.977 5.606 12.947 1.00 84.51 826 ARG A N 1
ATOM 2715 C CA . ARG A 1 403 ? 54.259 6.111 13.425 1.00 78.10 826 ARG A CA 1
ATOM 2716 C C . ARG A 1 403 ? 54.983 5.081 14.278 1.00 73.76 826 ARG A C 1
ATOM 2717 O O . ARG A 1 403 ? 56.215 5.020 14.259 1.00 98.40 826 ARG A O 1
ATOM 2725 N N . GLU A 1 404 ? 54.241 4.267 15.029 1.00 80.44 827 GLU A N 1
ATOM 2726 C CA . GLU A 1 404 ? 54.874 3.230 15.837 1.00 79.30 827 GLU A CA 1
ATOM 2727 C C . GLU A 1 404 ? 55.406 2.103 14.963 1.00 78.27 827 GLU A C 1
ATOM 2728 O O . GLU A 1 404 ? 56.517 1.611 15.190 1.00 92.78 827 GLU A O 1
ATOM 2734 N N . LEU A 1 405 ? 54.632 1.684 13.959 1.00 69.57 828 LEU A N 1
ATOM 2735 C CA . LEU A 1 405 ? 55.122 0.675 13.027 1.00 75.51 828 LEU A CA 1
ATOM 2736 C C . LEU A 1 405 ? 56.380 1.150 12.310 1.00 86.51 828 LEU A C 1
ATOM 2737 O O . LEU A 1 405 ? 57.328 0.376 12.123 1.00 90.23 828 LEU A O 1
ATOM 2742 N N . ARG A 1 406 ? 56.415 2.424 11.908 1.00 88.80 829 ARG A N 1
ATOM 2743 C CA . ARG A 1 406 ? 57.607 2.950 11.253 1.00 75.16 829 ARG A CA 1
ATOM 2744 C C . ARG A 1 406 ? 58.785 3.010 12.215 1.00 82.09 829 ARG A C 1
ATOM 2745 O O . ARG A 1 406 ? 59.924 2.719 11.828 1.00 79.16 829 ARG A O 1
ATOM 2753 N N . ARG A 1 407 ? 58.531 3.387 13.471 1.00 77.37 830 ARG A N 1
ATOM 2754 C CA . ARG A 1 407 ? 59.604 3.433 14.458 1.00 81.05 830 ARG A CA 1
ATOM 2755 C C . ARG A 1 407 ? 60.218 2.050 14.662 1.00 89.06 830 ARG A C 1
ATOM 2756 O O . ARG A 1 407 ? 61.433 1.924 14.855 1.00 94.93 830 ARG A O 1
ATOM 2764 N N . HIS A 1 408 ? 59.397 0.997 14.604 1.00 86.77 831 HIS A N 1
ATOM 2765 C CA . HIS A 1 408 ? 59.925 -0.359 14.727 1.00 88.72 831 HIS A CA 1
ATOM 2766 C C . HIS A 1 408 ? 60.837 -0.707 13.555 1.00 89.43 831 HIS A C 1
ATOM 2767 O O . HIS A 1 408 ? 61.929 -1.253 13.754 1.00 84.78 831 HIS A O 1
ATOM 2774 N N . VAL A 1 409 ? 60.406 -0.399 12.329 1.00 84.01 832 VAL A N 1
ATOM 2775 C CA . VAL A 1 409 ? 61.198 -0.730 11.146 1.00 75.81 832 VAL A CA 1
ATOM 2776 C C . VAL A 1 409 ? 62.559 -0.046 11.201 1.00 90.96 832 VAL A C 1
ATOM 2777 O O . VAL A 1 409 ? 63.593 -0.666 10.928 1.00 102.41 832 VAL A O 1
ATOM 2781 N N . HIS A 1 410 ? 62.586 1.237 11.564 1.00 86.78 833 HIS A N 1
ATOM 2782 C CA . HIS A 1 410 ? 63.861 1.940 11.643 1.00 83.28 833 HIS A CA 1
ATOM 2783 C C . HIS A 1 410 ? 64.738 1.394 12.762 1.00 96.93 833 HIS A C 1
ATOM 2784 O O . HIS A 1 410 ? 65.968 1.489 12.684 1.00 109.58 833 HIS A O 1
ATOM 2791 N N . ALA A 1 411 ? 64.135 0.820 13.803 1.00 94.33 834 ALA A N 1
ATOM 2792 C CA . ALA A 1 411 ? 64.923 0.272 14.900 1.00 88.86 834 ALA A CA 1
ATOM 2793 C C . ALA A 1 411 ? 65.498 -1.098 14.561 1.00 93.87 834 ALA A C 1
ATOM 2794 O O . ALA A 1 411 ? 66.583 -1.442 15.040 1.00 106.20 834 ALA A O 1
ATOM 2796 N N . ASP A 1 412 ? 64.793 -1.884 13.741 1.00 114.40 835 ASP A N 1
ATOM 2797 C CA . ASP A 1 412 ? 65.275 -3.189 13.295 1.00 115.50 835 ASP A CA 1
ATOM 2798 C C . ASP A 1 412 ? 66.388 -3.088 12.264 1.00 103.81 835 ASP A C 1
ATOM 2799 O O . ASP A 1 412 ? 67.058 -4.091 11.999 1.00 119.46 835 ASP A O 1
ATOM 2804 N N . SER A 1 413 ? 66.581 -1.918 11.667 1.00 90.82 836 SER A N 1
ATOM 2805 C CA . SER A 1 413 ? 67.665 -1.724 10.720 1.00 97.14 836 SER A CA 1
ATOM 2806 C C . SER A 1 413 ? 69.007 -1.841 11.428 1.00 104.13 836 SER A C 1
ATOM 2807 O O . SER A 1 413 ? 69.186 -1.351 12.547 1.00 112.27 836 SER A O 1
ATOM 2810 N N . THR A 1 414 ? 69.953 -2.491 10.762 1.00 93.98 837 THR A N 1
ATOM 2811 C CA . THR A 1 414 ? 71.295 -2.666 11.292 1.00 94.59 837 THR A CA 1
ATOM 2812 C C . THR A 1 414 ? 72.168 -1.506 10.830 1.00 87.66 837 THR A C 1
ATOM 2813 O O . THR A 1 414 ? 72.203 -1.185 9.638 1.00 91.79 837 THR A O 1
ATOM 2817 N N . ASP A 1 415 ? 72.849 -0.863 11.775 1.00 83.65 838 ASP A N 1
ATOM 2818 C CA . ASP A 1 415 ? 73.728 0.239 11.415 1.00 97.51 838 ASP A CA 1
ATOM 2819 C C . ASP A 1 415 ? 74.878 -0.275 10.558 1.00 100.05 838 ASP A C 1
ATOM 2820 O O . ASP A 1 415 ? 75.232 -1.457 10.598 1.00 103.40 838 ASP A O 1
ATOM 2825 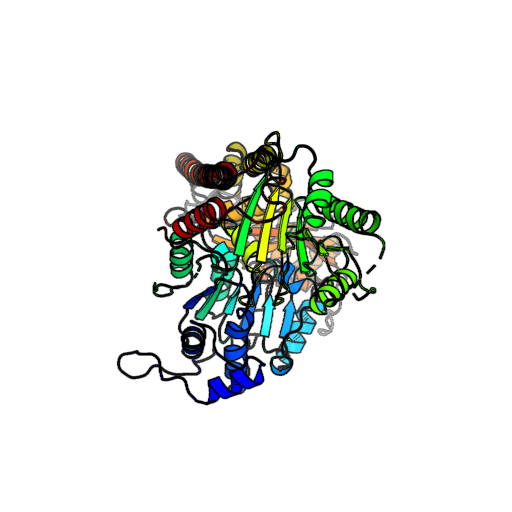N N . PHE A 1 416 ? 75.453 0.622 9.754 1.00 100.15 839 PHE A N 1
ATOM 2826 C CA . PHE A 1 416 ? 76.550 0.213 8.885 1.00 94.87 839 PHE A CA 1
ATOM 2827 C C . PHE A 1 416 ? 77.784 -0.181 9.686 1.00 104.98 839 PHE A C 1
ATOM 2828 O O . PHE A 1 416 ? 78.513 -1.093 9.284 1.00 104.95 839 PHE A O 1
ATOM 2836 N N . LEU A 1 417 ? 78.032 0.491 10.813 1.00 113.94 840 LEU A N 1
ATOM 2837 C CA . LEU A 1 417 ? 79.161 0.118 11.658 1.00 110.60 840 LEU A CA 1
ATOM 2838 C C . LEU A 1 417 ? 79.032 -1.320 12.140 1.00 113.37 840 LEU A C 1
ATOM 2839 O O . LEU A 1 417 ? 80.033 -2.038 12.245 1.00 118.89 840 LEU A O 1
ATOM 2844 N N . ALA A 1 418 ? 77.806 -1.763 12.431 1.00 92.71 841 ALA A N 1
ATOM 2845 C CA . ALA A 1 418 ? 77.611 -3.140 12.871 1.00 93.55 841 ALA A CA 1
ATOM 2846 C C . ALA A 1 418 ? 77.948 -4.127 11.759 1.00 96.25 841 ALA A C 1
ATOM 2847 O O . ALA A 1 418 ? 78.553 -5.175 12.014 1.00 87.32 841 ALA A O 1
ATOM 2849 N N . VAL A 1 419 ? 77.566 -3.809 10.520 1.00 92.76 842 VAL A N 1
ATOM 2850 C CA . VAL A 1 419 ? 77.899 -4.670 9.390 1.00 87.03 842 VAL A CA 1
ATOM 2851 C C . VAL A 1 419 ? 79.406 -4.709 9.178 1.00 103.46 842 VAL A C 1
ATOM 2852 O O . VAL A 1 419 ? 79.979 -5.764 8.881 1.00 117.86 842 VAL A O 1
ATOM 2856 N N . LYS A 1 420 ? 80.075 -3.564 9.337 1.00 97.53 843 LYS A N 1
ATOM 2857 C CA . LYS A 1 420 ? 81.523 -3.521 9.172 1.00 96.23 843 LYS A CA 1
ATOM 2858 C C . LYS A 1 420 ? 82.228 -4.315 10.267 1.00 89.02 843 LYS A C 1
ATOM 2859 O O . LYS A 1 420 ? 83.179 -5.057 9.987 1.00 82.85 843 LYS A O 1
ATOM 2865 N N . ARG A 1 421 ? 81.773 -4.179 11.517 1.00 77.71 844 ARG A N 1
ATOM 2866 C CA . ARG A 1 421 ? 82.393 -4.921 12.609 1.00 87.06 844 ARG A CA 1
ATOM 2867 C C . ARG A 1 421 ? 82.128 -6.419 12.500 1.00 95.68 844 ARG A C 1
ATOM 2868 O O . ARG A 1 421 ? 82.964 -7.226 12.924 1.00 100.82 844 ARG A O 1
ATOM 2876 N N . LEU A 1 422 ? 80.981 -6.810 11.940 1.00 80.45 845 LEU A N 1
ATOM 2877 C CA . LEU A 1 422 ? 80.672 -8.229 11.810 1.00 88.02 845 LEU A CA 1
ATOM 2878 C C . LEU A 1 422 ? 81.534 -8.887 10.739 1.00 92.22 845 LEU A C 1
ATOM 2879 O O . LEU A 1 422 ? 82.014 -10.012 10.927 1.00 74.45 845 LEU A O 1
ATOM 2884 N N . VAL A 1 423 ? 81.739 -8.200 9.612 1.00 78.14 846 VAL A N 1
ATOM 2885 C CA . VAL A 1 423 ? 82.583 -8.737 8.547 1.00 79.33 846 VAL A CA 1
ATOM 2886 C C . VAL A 1 423 ? 84.014 -8.930 9.041 1.00 91.47 846 VAL A C 1
ATOM 2887 O O . VAL A 1 423 ? 84.682 -9.907 8.684 1.00 101.16 846 VAL A O 1
ATOM 2891 N N . GLN A 1 424 ? 84.503 -8.014 9.881 1.00 96.90 847 GLN A N 1
ATOM 2892 C CA . GLN A 1 424 ? 85.851 -8.160 10.424 1.00 96.99 847 GLN A CA 1
ATOM 2893 C C . GLN A 1 424 ? 85.965 -9.402 11.298 1.00 85.33 847 GLN A C 1
ATOM 2894 O O . GLN A 1 424 ? 87.013 -10.056 11.323 1.00 99.51 847 GLN A O 1
ATOM 2900 N N . ARG A 1 425 ? 84.898 -9.741 12.023 1.00 76.51 848 ARG A N 1
ATOM 2901 C CA . ARG A 1 425 ? 84.908 -10.922 12.879 1.00 72.50 848 ARG A CA 1
ATOM 2902 C C . ARG A 1 425 ? 84.721 -12.207 12.086 1.00 78.53 848 ARG A C 1
ATOM 2903 O O . ARG A 1 425 ? 85.172 -13.272 12.526 1.00 78.53 848 ARG A O 1
ATOM 2911 N N . VAL A 1 426 ? 84.068 -12.132 10.930 1.00 81.66 849 VAL A N 1
ATOM 2912 C CA . VAL A 1 426 ? 83.787 -13.328 10.143 1.00 86.32 849 VAL A CA 1
ATOM 2913 C C . VAL A 1 426 ? 84.944 -13.676 9.218 1.00 89.34 849 VAL A C 1
ATOM 2914 O O . VAL A 1 426 ? 85.236 -14.857 9.006 1.00 77.82 849 VAL A O 1
ATOM 2918 N N . PHE A 1 427 ? 85.642 -12.676 8.675 1.00 90.15 850 PHE A N 1
ATOM 2919 C CA . PHE A 1 427 ? 86.771 -12.899 7.768 1.00 82.89 850 PHE A CA 1
ATOM 2920 C C . PHE A 1 427 ? 88.075 -12.322 8.318 1.00 73.60 850 PHE A C 1
ATOM 2921 O O . PHE A 1 427 ? 88.721 -11.501 7.658 1.00 85.74 850 PHE A O 1
ATOM 2929 N N . PRO A 1 428 ? 88.517 -12.757 9.499 1.00 80.51 851 PRO A N 1
ATOM 2930 C CA . PRO A 1 428 ? 89.800 -12.269 10.016 1.00 86.03 851 PRO A CA 1
ATOM 2931 C C . PRO A 1 428 ? 90.965 -12.854 9.232 1.00 95.43 851 PRO A C 1
ATOM 2932 O O . PRO A 1 428 ? 90.874 -13.943 8.659 1.00 105.40 851 PRO A O 1
ATOM 2936 N N . ALA A 1 429 ? 92.075 -12.118 9.219 1.00 93.50 852 ALA A N 1
ATOM 2937 C CA . ALA A 1 429 ? 93.242 -12.531 8.450 1.00 84.74 852 ALA A CA 1
ATOM 2938 C C . ALA A 1 429 ? 93.884 -13.783 9.045 1.00 90.63 852 ALA A C 1
ATOM 2939 O O . ALA A 1 429 ? 93.904 -13.984 10.262 1.00 97.09 852 ALA A O 1
ATOM 2941 N N . CYS A 1 430 ? 94.413 -14.632 8.167 1.00 80.12 853 CYS A N 1
ATOM 2942 C CA . CYS A 1 430 ? 95.111 -15.846 8.564 1.00 85.82 853 CYS A CA 1
ATOM 2943 C C . CYS A 1 430 ? 96.588 -15.744 8.191 1.00 103.81 853 CYS A C 1
ATOM 2944 O O . CYS A 1 430 ? 97.018 -14.833 7.475 1.00 108.01 853 CYS A O 1
ATOM 2947 N N . THR A 1 431 ? 97.368 -16.709 8.680 1.00 94.93 854 THR A N 1
ATOM 2948 C CA . THR A 1 431 ? 98.808 -16.739 8.475 1.00 97.11 854 THR A CA 1
ATOM 2949 C C . THR A 1 431 ? 99.219 -17.628 7.301 1.00 101.92 854 THR A C 1
ATOM 2950 O O . THR A 1 431 ? 100.386 -18.023 7.212 1.00 115.18 854 THR A O 1
ATOM 2954 N N . CYS A 1 432 ? 98.289 -17.946 6.396 1.00 92.08 855 CYS A N 1
ATOM 2955 C CA . CYS A 1 432 ? 98.631 -18.808 5.268 1.00 89.12 855 CYS A CA 1
ATOM 2956 C C . CYS A 1 432 ? 99.499 -18.085 4.244 1.00 101.53 855 CYS A C 1
ATOM 2957 O O . CYS A 1 432 ? 100.324 -18.721 3.580 1.00 111.20 855 CYS A O 1
ATOM 2960 N N . THR A 1 433 ? 99.331 -16.766 4.097 1.00 118.81 856 THR A N 1
ATOM 2961 C CA . THR A 1 433 ? 100.145 -15.970 3.182 1.00 122.46 856 THR A CA 1
ATOM 2962 C C . THR A 1 433 ? 100.731 -14.750 3.890 1.00 126.97 856 THR A C 1
ATOM 2963 O O . THR A 1 433 ? 100.854 -13.675 3.296 1.00 126.31 856 THR A O 1
ATOM 2967 N N . CYS A 1 434 ? 101.091 -14.908 5.163 1.00 140.53 857 CYS A N 1
ATOM 2968 C CA . CYS A 1 434 ? 101.765 -13.872 5.950 1.00 145.16 857 CYS A CA 1
ATOM 2969 C C . CYS A 1 434 ? 100.982 -12.562 6.001 1.00 137.99 857 CYS A C 1
ATOM 2970 O O . CYS A 1 434 ? 101.344 -11.643 6.736 1.00 136.78 857 CYS A O 1
ATOM 2973 N N . GLU A 1 460 ? 105.982 -18.007 16.781 1.00 166.80 883 GLU A N 1
ATOM 2974 C CA . GLU A 1 460 ? 105.500 -16.920 15.935 1.00 176.37 883 GLU A CA 1
ATOM 2975 C C . GLU A 1 460 ? 104.020 -16.635 16.189 1.00 181.62 883 GLU A C 1
ATOM 2976 O O . GLU A 1 460 ? 103.540 -16.767 17.317 1.00 191.03 883 GLU A O 1
ATOM 2978 N N . GLN A 1 461 ? 103.303 -16.242 15.134 1.00 171.20 884 GLN A N 1
ATOM 2979 C CA . GLN A 1 461 ? 101.875 -15.970 15.271 1.00 157.90 884 GLN A CA 1
ATOM 2980 C C . GLN A 1 461 ? 101.102 -17.247 15.578 1.00 160.34 884 GLN A C 1
ATOM 2981 O O . GLN A 1 461 ? 100.221 -17.259 16.446 1.00 155.91 884 GLN A O 1
ATOM 2983 N N . LEU A 1 462 ? 101.411 -18.330 14.869 1.00 153.46 885 LEU A N 1
ATOM 2984 C CA . LEU A 1 462 ? 100.868 -19.638 15.206 1.00 155.18 885 LEU A CA 1
ATOM 2985 C C . LEU A 1 462 ? 101.611 -20.209 16.407 1.00 153.94 885 LEU A C 1
ATOM 2986 O O . LEU A 1 462 ? 102.826 -20.035 16.544 1.00 161.40 885 LEU A O 1
ATOM 2991 N N . SER A 1 463 ? 100.870 -20.889 17.285 1.00 140.98 886 SER A N 1
ATOM 2992 C CA . SER A 1 463 ? 101.469 -21.394 18.518 1.00 126.06 886 SER A CA 1
ATOM 2993 C C . SER A 1 463 ? 102.499 -22.482 18.234 1.00 131.69 886 SER A C 1
ATOM 2994 O O . SER A 1 463 ? 103.540 -22.545 18.900 1.00 132.53 886 SER A O 1
ATOM 2997 N N . HIS A 1 464 ? 102.237 -23.339 17.247 1.00 115.04 887 HIS A N 1
ATOM 2998 C CA . HIS A 1 464 ? 103.092 -24.486 16.976 1.00 106.60 887 HIS A CA 1
ATOM 2999 C C . HIS A 1 464 ? 104.045 -24.258 15.807 1.00 97.91 887 HIS A C 1
ATOM 3000 O O . HIS A 1 464 ? 104.602 -25.224 15.278 1.00 98.42 887 HIS A O 1
ATOM 3007 N N . GLN A 1 465 ? 104.261 -23.007 15.407 1.00 102.96 888 GLN A N 1
ATOM 3008 C CA . GLN A 1 465 ? 105.271 -22.662 14.412 1.00 94.79 888 GLN A CA 1
ATOM 3009 C C . GLN A 1 465 ? 106.340 -21.799 15.065 1.00 94.20 888 GLN A C 1
ATOM 3010 O O . GLN A 1 465 ? 106.029 -20.763 15.662 1.00 107.43 888 GLN A O 1
ATOM 3016 N N . ALA A 1 466 ? 107.596 -22.228 14.949 1.00 100.02 889 ALA A N 1
ATOM 3017 C CA . ALA A 1 466 ? 108.715 -21.420 15.413 1.00 103.17 889 ALA A CA 1
ATOM 3018 C C . ALA A 1 466 ? 109.123 -20.360 14.399 1.00 100.73 889 ALA A C 1
ATOM 3019 O O . ALA A 1 466 ? 109.800 -19.395 14.768 1.00 116.55 889 ALA A O 1
ATOM 3021 N N . ALA A 1 467 ? 108.728 -20.523 13.144 1.00 94.03 890 ALA A N 1
ATOM 3022 C CA . ALA A 1 467 ? 109.056 -19.622 12.052 1.00 89.86 890 ALA A CA 1
ATOM 3023 C C . ALA A 1 467 ? 107.845 -19.539 11.139 1.00 105.30 890 ALA A C 1
ATOM 3024 O O . ALA A 1 467 ? 106.964 -20.403 11.193 1.00 110.75 890 ALA A O 1
ATOM 3026 N N . PRO A 1 468 ? 107.756 -18.496 10.305 1.00 118.58 891 PRO A N 1
ATOM 3027 C CA . PRO A 1 468 ? 106.565 -18.367 9.442 1.00 135.23 891 PRO A CA 1
ATOM 3028 C C . PRO A 1 468 ? 106.335 -19.562 8.530 1.00 151.09 891 PRO A C 1
ATOM 3029 O O . PRO A 1 468 ? 105.214 -20.086 8.469 1.00 173.79 891 PRO A O 1
ATOM 3033 N N . GLY A 1 469 ? 107.364 -20.016 7.822 1.00 133.66 892 GLY A N 1
ATOM 3034 C CA . GLY A 1 469 ? 107.218 -21.137 6.927 1.00 130.68 892 GLY A CA 1
ATOM 3035 C C . GLY A 1 469 ? 106.727 -20.706 5.561 1.00 126.21 892 GLY A C 1
ATOM 3036 O O . GLY A 1 469 ? 106.351 -19.549 5.349 1.00 139.05 892 GLY A O 1
ATOM 3037 N N . PRO A 1 470 ? 106.723 -21.630 4.605 1.00 113.08 893 PRO A N 1
ATOM 3038 C CA . PRO A 1 470 ? 106.373 -21.263 3.230 1.00 105.33 893 PRO A CA 1
ATOM 3039 C C . PRO A 1 470 ? 104.908 -20.880 3.103 1.00 102.77 893 PRO A C 1
ATOM 3040 O O . PRO A 1 470 ? 104.039 -21.396 3.811 1.00 108.04 893 PRO A O 1
ATOM 3044 N N . ARG A 1 471 ? 104.644 -19.957 2.185 1.00 96.55 894 ARG A N 1
ATOM 3045 C CA . ARG A 1 471 ? 103.286 -19.493 1.952 1.00 96.11 894 ARG A CA 1
ATOM 3046 C C . ARG A 1 471 ? 102.453 -20.581 1.286 1.00 99.30 894 ARG A C 1
ATOM 3047 O O . ARG A 1 471 ? 102.954 -21.381 0.491 1.00 106.49 894 ARG A O 1
ATOM 3055 N N . ARG A 1 472 ? 101.167 -20.606 1.625 1.00 91.40 895 ARG A N 1
ATOM 3056 C CA . ARG A 1 472 ? 100.222 -21.571 1.082 1.00 98.36 895 ARG A CA 1
ATOM 3057 C C . ARG A 1 472 ? 98.980 -20.844 0.585 1.00 103.54 895 ARG A C 1
ATOM 3058 O O . ARG A 1 472 ? 98.745 -19.675 0.900 1.00 110.93 895 ARG A O 1
ATOM 3066 N N . VAL A 1 473 ? 98.178 -21.561 -0.194 1.00 104.65 896 VAL A N 1
ATOM 3067 C CA . VAL A 1 473 ? 96.873 -21.080 -0.629 1.00 89.35 896 VAL A CA 1
ATOM 3068 C C . VAL A 1 473 ? 95.855 -21.455 0.441 1.00 86.85 896 VAL A C 1
ATOM 3069 O O . VAL A 1 473 ? 95.721 -22.629 0.798 1.00 104.07 896 VAL A O 1
ATOM 3073 N N . CYS A 1 474 ? 95.148 -20.459 0.959 1.00 85.61 897 CYS A N 1
ATOM 3074 C CA . CYS A 1 474 ? 94.258 -20.664 2.096 1.00 89.85 897 CYS A CA 1
ATOM 3075 C C . CYS A 1 474 ? 93.108 -21.597 1.718 1.00 90.12 897 CYS A C 1
ATOM 3076 O O . CYS A 1 474 ? 92.365 -21.331 0.769 1.00 86.73 897 CYS A O 1
ATOM 3079 N N . MET A 1 475 ? 92.962 -22.692 2.464 1.00 92.54 898 MET A N 1
ATOM 3080 C CA . MET A 1 475 ? 91.897 -23.661 2.248 1.00 88.06 898 MET A CA 1
ATOM 3081 C C . MET A 1 475 ? 90.717 -23.445 3.188 1.00 80.40 898 MET A C 1
ATOM 3082 O O . MET A 1 475 ? 89.920 -24.365 3.400 1.00 88.82 898 MET A O 1
ATOM 3087 N N . GLY A 1 476 ? 90.594 -22.255 3.757 1.00 78.59 899 GLY A N 1
ATOM 3088 C CA . GLY A 1 476 ? 89.511 -21.943 4.660 1.00 76.96 899 GLY A CA 1
ATOM 3089 C C . GLY A 1 476 ? 89.841 -22.270 6.104 1.00 75.96 899 GLY A C 1
ATOM 3090 O O . GLY A 1 476 ? 90.702 -23.090 6.409 1.00 84.86 899 GLY A O 1
ATOM 3091 N N . HIS A 1 477 ? 89.126 -21.607 7.006 1.00 74.78 900 HIS A N 1
ATOM 3092 C CA . HIS A 1 477 ? 89.260 -21.843 8.433 1.00 74.78 900 HIS A CA 1
ATOM 3093 C C . HIS A 1 477 ? 87.879 -21.919 9.061 1.00 83.05 900 HIS A C 1
ATOM 3094 O O . HIS A 1 477 ? 86.936 -21.259 8.616 1.00 96.80 900 HIS A O 1
ATOM 3101 N N . GLU A 1 478 ? 87.771 -22.736 10.102 1.00 77.71 901 GLU A N 1
ATOM 3102 C CA . GLU A 1 478 ? 86.547 -22.863 10.875 1.00 80.68 901 GLU A CA 1
ATOM 3103 C C . GLU A 1 478 ? 86.639 -21.968 12.101 1.00 98.35 901 GLU A C 1
ATOM 3104 O O . GLU A 1 478 ? 87.629 -22.017 12.840 1.00 106.56 901 GLU A O 1
ATOM 3110 N N . ARG A 1 479 ? 85.613 -21.147 12.305 1.00 88.20 902 ARG A N 1
ATOM 3111 C CA . ARG A 1 479 ? 85.598 -20.175 13.383 1.00 88.29 902 ARG A CA 1
ATOM 3112 C C . ARG A 1 479 ? 84.326 -20.321 14.200 1.00 85.58 902 ARG A C 1
ATOM 3113 O O . ARG A 1 479 ? 83.289 -20.761 13.696 1.00 74.08 902 ARG A O 1
ATOM 3121 N N . ALA A 1 480 ? 84.423 -19.939 15.469 1.00 83.33 903 ALA A N 1
ATOM 3122 C CA . ALA A 1 480 ? 83.287 -19.894 16.380 1.00 78.11 903 ALA A CA 1
ATOM 3123 C C . ALA A 1 480 ? 82.966 -18.429 16.652 1.00 94.34 903 ALA A C 1
ATOM 3124 O O . ALA A 1 480 ? 83.754 -17.718 17.290 1.00 89.25 903 ALA A O 1
ATOM 3126 N N . LEU A 1 481 ? 81.814 -17.979 16.154 1.00 99.07 904 LEU A N 1
ATOM 3127 C CA . LEU A 1 481 ? 81.301 -16.640 16.400 1.00 94.40 904 LEU A CA 1
ATOM 3128 C C . LEU A 1 481 ? 80.359 -16.704 17.603 1.00 100.94 904 LEU A C 1
ATOM 3129 O O . LEU A 1 481 ? 79.207 -17.149 17.458 1.00 87.19 904 LEU A O 1
ATOM 3134 N N . PRO A 1 482 ? 80.784 -16.285 18.799 1.00 105.69 905 PRO A N 1
ATOM 3135 C CA . PRO A 1 482 ? 79.926 -16.440 19.984 1.00 105.90 905 PRO A CA 1
ATOM 3136 C C . PRO A 1 482 ? 78.716 -15.519 19.902 1.00 108.95 905 PRO A C 1
ATOM 3137 O O . PRO A 1 482 ? 78.852 -14.310 19.702 1.00 105.70 905 PRO A O 1
ATOM 3141 N N . ILE A 1 483 ? 77.527 -16.109 20.052 1.00 100.10 906 ILE A N 1
ATOM 3142 C CA . ILE A 1 483 ? 76.286 -15.379 19.795 1.00 96.65 906 ILE A CA 1
ATOM 3143 C C . ILE A 1 483 ? 76.089 -14.269 20.821 1.00 99.63 906 ILE A C 1
ATOM 3144 O O . ILE A 1 483 ? 75.938 -13.094 20.468 1.00 88.95 906 ILE A O 1
ATOM 3149 N N . GLN A 1 484 ? 76.075 -14.627 22.107 1.00 113.58 907 GLN A N 1
ATOM 3150 C CA . GLN A 1 484 ? 75.798 -13.638 23.144 1.00 112.13 907 GLN A CA 1
ATOM 3151 C C . GLN A 1 484 ? 76.881 -12.566 23.196 1.00 106.56 907 GLN A C 1
ATOM 3152 O O . GLN A 1 484 ? 76.585 -11.385 23.409 1.00 103.86 907 GLN A O 1
ATOM 3158 N N . LEU A 1 485 ? 78.141 -12.952 22.996 1.00 118.86 908 LEU A N 1
ATOM 3159 C CA . LEU A 1 485 ? 79.220 -11.972 23.055 1.00 118.07 908 LEU A CA 1
ATOM 3160 C C . LEU A 1 485 ? 79.153 -11.004 21.879 1.00 109.87 908 LEU A C 1
ATOM 3161 O O . LEU A 1 485 ? 79.385 -9.802 22.046 1.00 113.46 908 LEU A O 1
ATOM 3166 N N . THR A 1 486 ? 78.831 -11.505 20.684 1.00 101.98 909 THR A N 1
ATOM 3167 C CA . THR A 1 486 ? 78.757 -10.635 19.514 1.00 92.07 909 THR A CA 1
ATOM 3168 C C . THR A 1 486 ? 77.541 -9.722 19.583 1.00 99.26 909 THR A C 1
ATOM 3169 O O . THR A 1 486 ? 77.602 -8.567 19.147 1.00 114.11 909 THR A O 1
ATOM 3173 N N . VAL A 1 487 ? 76.431 -10.221 20.134 1.00 105.04 910 VAL A N 1
ATOM 3174 C CA . VAL A 1 487 ? 75.209 -9.423 20.222 1.00 95.57 910 VAL A CA 1
ATOM 3175 C C . VAL A 1 487 ? 75.431 -8.198 21.102 1.00 101.40 910 VAL A C 1
ATOM 3176 O O . VAL A 1 487 ? 75.041 -7.080 20.747 1.00 115.24 910 VAL A O 1
ATOM 3180 N N . GLN A 1 488 ? 76.079 -8.386 22.252 1.00 102.39 911 GLN A N 1
ATOM 3181 C CA . GLN A 1 488 ? 76.379 -7.273 23.147 1.00 116.55 911 GLN A CA 1
ATOM 3182 C C . GLN A 1 488 ? 77.506 -6.387 22.629 1.00 118.45 911 GLN A C 1
ATOM 3183 O O . GLN A 1 488 ? 77.557 -5.202 22.972 1.00 131.50 911 GLN A O 1
ATOM 3189 N N . ALA A 1 489 ? 78.411 -6.927 21.814 1.00 115.11 912 ALA A N 1
ATOM 3190 C CA . ALA A 1 489 ? 79.524 -6.120 21.328 1.00 112.15 912 ALA A CA 1
ATOM 3191 C C . ALA A 1 489 ? 79.148 -5.283 20.114 1.00 108.00 912 ALA A C 1
ATOM 3192 O O . ALA A 1 489 ? 79.711 -4.202 19.916 1.00 111.67 912 ALA A O 1
ATOM 3194 N N . LEU A 1 490 ? 78.215 -5.760 19.292 1.00 107.13 913 LEU A N 1
ATOM 3195 C CA . LEU A 1 490 ? 77.852 -5.081 18.059 1.00 112.15 913 LEU A CA 1
ATOM 3196 C C . LEU A 1 490 ? 76.512 -4.365 18.132 1.00 124.41 913 LEU A C 1
ATOM 3197 O O . LEU A 1 490 ? 76.162 -3.649 17.187 1.00 123.00 913 LEU A O 1
ATOM 3202 N N . ASP A 1 491 ? 75.761 -4.538 19.222 1.00 127.85 914 ASP A N 1
ATOM 3203 C CA . ASP A 1 491 ? 74.438 -3.932 19.385 1.00 139.40 914 ASP A CA 1
ATOM 3204 C C . ASP A 1 491 ? 73.513 -4.304 18.227 1.00 137.38 914 ASP A C 1
ATOM 3205 O O . ASP A 1 491 ? 72.935 -3.443 17.558 1.00 141.23 914 ASP A O 1
ATOM 3210 N N . MET A 1 492 ? 73.383 -5.611 17.985 1.00 119.53 915 MET A N 1
ATOM 3211 C CA . MET A 1 492 ? 72.423 -6.119 17.018 1.00 113.23 915 MET A CA 1
ATOM 3212 C C . MET A 1 492 ? 71.894 -7.454 17.518 1.00 107.69 915 MET A C 1
ATOM 3213 O O . MET A 1 492 ? 72.651 -8.223 18.128 1.00 116.39 915 MET A O 1
ATOM 3218 N N . PRO A 1 493 ? 70.618 -7.752 17.289 1.00 94.05 916 PRO A N 1
ATOM 3219 C CA . PRO A 1 493 ? 70.038 -8.990 17.817 1.00 100.50 916 PRO A CA 1
ATOM 3220 C C . PRO A 1 493 ? 70.575 -10.213 17.090 1.00 100.04 916 PRO A C 1
ATOM 3221 O O . PRO A 1 493 ? 71.223 -10.126 16.044 1.00 91.08 916 PRO A O 1
ATOM 3225 N N . GLU A 1 494 ? 70.274 -11.380 17.667 1.00 95.78 917 GLU A N 1
ATOM 3226 C CA . GLU A 1 494 ? 70.753 -12.637 17.103 1.00 73.58 917 GLU A CA 1
ATOM 3227 C C . GLU A 1 494 ? 70.159 -12.893 15.723 1.00 86.86 917 GLU A C 1
ATOM 3228 O O . GLU A 1 494 ? 70.833 -13.442 14.844 1.00 99.30 917 GLU A O 1
ATOM 3234 N N . GLU A 1 495 ? 68.898 -12.503 15.514 1.00 84.87 918 GLU A N 1
ATOM 3235 C CA . GLU A 1 495 ? 68.246 -12.754 14.232 1.00 82.00 918 GLU A CA 1
ATOM 3236 C C . GLU A 1 495 ? 68.876 -11.942 13.109 1.00 74.68 918 GLU A C 1
ATOM 3237 O O . GLU A 1 495 ? 68.844 -12.363 11.949 1.00 74.29 918 GLU A O 1
ATOM 3243 N N . ALA A 1 496 ? 69.436 -10.777 13.430 1.00 80.24 919 ALA A N 1
ATOM 3244 C CA . ALA A 1 496 ? 70.091 -9.959 12.418 1.00 84.09 919 ALA A CA 1
ATOM 3245 C C . ALA A 1 496 ? 71.449 -10.534 12.033 1.00 92.13 919 ALA A C 1
ATOM 3246 O O . ALA A 1 496 ? 71.818 -10.527 10.852 1.00 80.82 919 ALA A O 1
ATOM 3248 N N . ILE A 1 497 ? 72.203 -11.034 13.014 1.00 95.11 920 ILE A N 1
ATOM 3249 C CA . ILE A 1 497 ? 73.461 -11.710 12.709 1.00 87.46 920 ILE A CA 1
ATOM 3250 C C . ILE A 1 497 ? 73.204 -12.928 11.833 1.00 86.02 920 ILE A C 1
ATOM 3251 O O . ILE A 1 497 ? 73.858 -13.126 10.802 1.00 83.34 920 ILE A O 1
ATOM 3256 N N . GLU A 1 498 ? 72.233 -13.754 12.228 1.00 83.41 921 GLU A N 1
ATOM 3257 C CA . GLU A 1 498 ? 71.866 -14.920 11.430 1.00 75.47 921 GLU A CA 1
ATOM 3258 C C . GLU A 1 498 ? 71.473 -14.518 10.013 1.00 81.36 921 GLU A C 1
ATOM 3259 O O . GLU A 1 498 ? 71.836 -15.192 9.043 1.00 82.92 921 GLU A O 1
ATOM 3265 N N . THR A 1 499 ? 70.749 -13.406 9.874 1.00 92.34 922 THR A N 1
ATOM 3266 C CA . THR A 1 499 ? 70.296 -12.965 8.557 1.00 87.34 922 THR A CA 1
ATOM 3267 C C . THR A 1 499 ? 71.472 -12.621 7.654 1.00 86.09 922 THR A C 1
ATOM 3268 O O . THR A 1 499 ? 71.535 -13.072 6.505 1.00 78.92 922 THR A O 1
ATOM 3272 N N . LEU A 1 500 ? 72.410 -11.811 8.155 1.00 85.91 923 LEU A N 1
ATOM 3273 C CA . LEU A 1 500 ? 73.555 -11.417 7.341 1.00 83.92 923 LEU A CA 1
ATOM 3274 C C . LEU A 1 500 ? 74.434 -12.611 6.990 1.00 86.87 923 LEU A C 1
ATOM 3275 O O . LEU A 1 500 ? 75.007 -12.658 5.895 1.00 83.64 923 LEU A O 1
ATOM 3280 N N . LEU A 1 501 ? 74.554 -13.582 7.899 1.00 94.48 924 LEU A N 1
ATOM 3281 C CA . LEU A 1 501 ? 75.293 -14.799 7.578 1.00 78.25 924 LEU A CA 1
ATOM 3282 C C . LEU A 1 501 ? 74.596 -15.588 6.477 1.00 82.92 924 LEU A C 1
ATOM 3283 O O . LEU A 1 501 ? 75.255 -16.117 5.574 1.00 86.77 924 LEU A O 1
ATOM 3288 N N . CYS A 1 502 ? 73.262 -15.663 6.521 1.00 79.03 925 CYS A N 1
ATOM 3289 C CA . CYS A 1 502 ? 72.533 -16.339 5.451 1.00 79.98 925 CYS A CA 1
ATOM 3290 C C . CYS A 1 502 ? 72.652 -15.587 4.131 1.00 84.64 925 CYS A C 1
ATOM 3291 O O . CYS A 1 502 ? 72.698 -16.211 3.064 1.00 74.83 925 CYS A O 1
ATOM 3294 N N . TYR A 1 503 ? 72.705 -14.253 4.176 1.00 83.77 926 TYR A N 1
ATOM 3295 C CA . TYR A 1 503 ? 72.921 -13.488 2.952 1.00 87.05 926 TYR A CA 1
ATOM 3296 C C . TYR A 1 503 ? 74.241 -13.866 2.301 1.00 84.00 926 TYR A C 1
ATOM 3297 O O . TYR A 1 503 ? 74.328 -13.982 1.073 1.00 93.94 926 TYR A O 1
ATOM 3306 N N . LEU A 1 504 ? 75.280 -14.071 3.114 1.00 79.82 927 LEU A N 1
ATOM 3307 C CA . LEU A 1 504 ? 76.608 -14.339 2.576 1.00 79.27 927 LEU A CA 1
ATOM 3308 C C . LEU A 1 504 ? 76.706 -15.742 1.985 1.00 88.70 927 LEU A C 1
ATOM 3309 O O . LEU A 1 504 ? 77.352 -15.935 0.949 1.00 101.17 927 LEU A O 1
ATOM 3314 N N . GLU A 1 505 ? 76.079 -16.735 2.626 1.00 73.55 928 GLU A N 1
ATOM 3315 C CA . GLU A 1 505 ? 76.158 -18.097 2.101 1.00 77.87 928 GLU A CA 1
ATOM 3316 C C . GLU A 1 505 ? 75.466 -18.212 0.749 1.00 89.90 928 GLU A C 1
ATOM 3317 O O . GLU A 1 505 ? 75.980 -18.874 -0.161 1.00 89.29 928 GLU A O 1
ATOM 3323 N N . LEU A 1 506 ? 74.307 -17.566 0.592 1.00 95.65 929 LEU A N 1
ATOM 3324 C CA . LEU A 1 506 ? 73.577 -17.658 -0.669 1.00 93.60 929 LEU A CA 1
ATOM 3325 C C . LEU A 1 506 ? 74.335 -16.997 -1.813 1.00 91.75 929 LEU A C 1
ATOM 3326 O O . LEU A 1 506 ? 74.212 -17.429 -2.966 1.00 103.27 929 LEU A O 1
ATOM 3331 N N . HIS A 1 507 ? 75.116 -15.962 -1.524 1.00 84.59 930 HIS A N 1
ATOM 3332 C CA . HIS A 1 507 ? 75.834 -15.261 -2.578 1.00 83.87 930 HIS A CA 1
ATOM 3333 C C . HIS A 1 507 ? 76.867 -16.194 -3.198 1.00 96.30 930 HIS A C 1
ATOM 3334 O O . HIS A 1 507 ? 77.568 -16.910 -2.470 1.00 100.49 930 HIS A O 1
ATOM 3341 N N . PRO A 1 508 ? 76.982 -16.226 -4.522 1.00 100.77 931 PRO A N 1
ATOM 3342 C CA . PRO A 1 508 ? 77.865 -17.205 -5.171 1.00 109.42 931 PRO A CA 1
ATOM 3343 C C . PRO A 1 508 ? 79.337 -16.826 -5.110 1.00 115.50 931 PRO A C 1
ATOM 3344 O O . PRO A 1 508 ? 80.198 -17.696 -4.951 1.00 124.73 931 PRO A O 1
ATOM 3348 N N . HIS A 1 509 ? 79.636 -15.531 -5.236 1.00 119.63 932 HIS A N 1
ATOM 3349 C CA . HIS A 1 509 ? 81.029 -15.096 -5.262 1.00 133.58 932 HIS A CA 1
ATOM 3350 C C . HIS A 1 509 ? 81.645 -15.111 -3.869 1.00 122.54 932 HIS A C 1
ATOM 3351 O O . HIS A 1 509 ? 82.812 -15.484 -3.704 1.00 122.16 932 HIS A O 1
ATOM 3358 N N . HIS A 1 510 ? 80.881 -14.710 -2.857 1.00 105.71 933 HIS A N 1
ATOM 3359 C CA . HIS A 1 510 ? 81.381 -14.640 -1.493 1.00 93.68 933 HIS A CA 1
ATOM 3360 C C . HIS A 1 510 ? 81.222 -15.990 -0.807 1.00 101.74 933 HIS A C 1
ATOM 3361 O O . HIS A 1 510 ? 80.122 -16.550 -0.760 1.00 112.63 933 HIS A O 1
ATOM 3368 N N . TRP A 1 511 ? 82.327 -16.503 -0.280 1.00 95.23 934 TRP A N 1
ATOM 3369 C CA . TRP A 1 511 ? 82.392 -17.844 0.283 1.00 80.33 934 TRP A CA 1
ATOM 3370 C C . TRP A 1 511 ? 82.194 -17.761 1.789 1.00 82.52 934 TRP A C 1
ATOM 3371 O O . TRP A 1 511 ? 83.037 -17.216 2.507 1.00 87.10 934 TRP A O 1
ATOM 3382 N N . LEU A 1 512 ? 81.079 -18.305 2.261 1.00 85.46 935 LEU A N 1
ATOM 3383 C CA . LEU A 1 512 ? 80.847 -18.478 3.683 1.00 72.49 935 LEU A CA 1
ATOM 3384 C C . LEU A 1 512 ? 79.976 -19.707 3.852 1.00 85.11 935 LEU A C 1
ATOM 3385 O O . LEU A 1 512 ? 79.068 -19.946 3.051 1.00 91.33 935 LEU A O 1
ATOM 3390 N N . GLU A 1 513 ? 80.269 -20.487 4.885 1.00 72.81 936 GLU A N 1
ATOM 3391 C CA . GLU A 1 513 ? 79.498 -21.681 5.201 1.00 71.28 936 GLU A CA 1
ATOM 3392 C C . GLU A 1 513 ? 79.069 -21.580 6.656 1.00 84.91 936 GLU A C 1
ATOM 3393 O O . GLU A 1 513 ? 79.911 -21.506 7.556 1.00 89.08 936 GLU A O 1
ATOM 3399 N N . LEU A 1 514 ? 77.760 -21.539 6.877 1.00 81.86 937 LEU A N 1
ATOM 3400 C CA . LEU A 1 514 ? 77.190 -21.609 8.217 1.00 79.21 937 LEU A CA 1
ATOM 3401 C C . LEU A 1 514 ? 77.028 -23.085 8.547 1.00 80.65 937 LEU A C 1
ATOM 3402 O O . LEU A 1 514 ? 76.066 -23.725 8.127 1.00 90.65 937 LEU A O 1
ATOM 3407 N N . LEU A 1 515 ? 77.997 -23.640 9.272 1.00 90.34 938 LEU A N 1
ATOM 3408 C CA . LEU A 1 515 ? 78.028 -25.084 9.474 1.00 90.57 938 LEU A CA 1
ATOM 3409 C C . LEU A 1 515 ? 76.963 -25.528 10.464 1.00 90.48 938 LEU A C 1
ATOM 3410 O O . LEU A 1 515 ? 76.240 -26.500 10.216 1.00 95.03 938 LEU A O 1
ATOM 3415 N N . ALA A 1 516 ? 76.857 -24.838 11.592 1.00 79.95 939 ALA A N 1
ATOM 3416 C CA . ALA A 1 516 ? 75.937 -25.249 12.644 1.00 76.27 939 ALA A CA 1
ATOM 3417 C C . ALA A 1 516 ? 75.868 -24.149 13.692 1.00 77.33 939 ALA A C 1
ATOM 3418 O O . ALA A 1 516 ? 76.553 -23.126 13.604 1.00 99.63 939 ALA A O 1
ATOM 3420 N N . THR A 1 517 ? 75.009 -24.371 14.681 1.00 81.24 940 THR A N 1
ATOM 3421 C CA . THR A 1 517 ? 74.940 -23.578 15.902 1.00 84.61 940 THR A CA 1
ATOM 3422 C C . THR A 1 517 ? 75.141 -24.551 17.051 1.00 91.95 940 THR A C 1
ATOM 3423 O O . THR A 1 517 ? 74.303 -25.432 17.272 1.00 104.54 940 THR A O 1
ATOM 3427 N N . THR A 1 518 ? 76.244 -24.407 17.775 1.00 88.33 941 THR A N 1
ATOM 3428 C CA . THR A 1 518 ? 76.575 -25.373 18.809 1.00 89.72 941 THR A CA 1
ATOM 3429 C C . THR A 1 518 ? 77.392 -24.682 19.887 1.00 87.29 941 THR A C 1
ATOM 3430 O O . THR A 1 518 ? 77.755 -23.509 19.766 1.00 79.78 941 THR A O 1
ATOM 3434 N N . TYR A 1 519 ? 77.654 -25.417 20.964 1.00 84.28 942 TYR A N 1
ATOM 3435 C CA . TYR A 1 519 ? 78.536 -24.926 22.012 1.00 98.38 942 TYR A CA 1
ATOM 3436 C C . TYR A 1 519 ? 79.983 -25.133 21.582 1.00 94.49 942 TYR A C 1
ATOM 3437 O O . TYR A 1 519 ? 80.347 -26.213 21.105 1.00 104.04 942 TYR A O 1
ATOM 3446 N N . THR A 1 520 ? 80.805 -24.090 21.733 1.00 81.09 943 THR A N 1
ATOM 3447 C CA . THR A 1 520 ? 82.186 -24.136 21.275 1.00 88.32 943 THR A CA 1
ATOM 3448 C C . THR A 1 520 ? 83.211 -23.946 22.381 1.00 90.10 943 THR A C 1
ATOM 3449 O O . THR A 1 520 ? 84.387 -24.247 22.162 1.00 88.59 943 THR A O 1
ATOM 3453 N N . HIS A 1 521 ? 82.809 -23.464 23.551 1.00 98.77 944 HIS A N 1
ATOM 3454 C CA . HIS A 1 521 ? 83.709 -23.292 24.681 1.00 94.04 944 HIS A CA 1
ATOM 3455 C C . HIS A 1 521 ? 83.656 -24.529 25.568 1.00 100.49 944 HIS A C 1
ATOM 3456 O O . HIS A 1 521 ? 82.589 -25.112 25.769 1.00 133.66 944 HIS A O 1
ATOM 3463 N N . CYS A 1 522 ? 84.808 -24.927 26.100 1.00 99.34 945 CYS A N 1
ATOM 3464 C CA . CYS A 1 522 ? 84.891 -26.069 27.002 1.00 99.45 945 CYS A CA 1
ATOM 3465 C C . CYS A 1 522 ? 85.662 -25.673 28.251 1.00 93.97 945 CYS A C 1
ATOM 3466 O O . CYS A 1 522 ? 86.727 -25.056 28.153 1.00 98.21 945 CYS A O 1
ATOM 3469 N N . ARG A 1 523 ? 85.124 -26.023 29.419 1.00 88.83 946 ARG A N 1
ATOM 3470 C CA . ARG A 1 523 ? 85.812 -25.837 30.689 1.00 100.55 946 ARG A CA 1
ATOM 3471 C C . ARG A 1 523 ? 86.003 -27.182 31.376 1.00 95.81 946 ARG A C 1
ATOM 3472 O O . ARG A 1 523 ? 85.130 -28.053 31.318 1.00 96.48 946 ARG A O 1
ATOM 3480 N N . LEU A 1 524 ? 87.150 -27.339 32.034 1.00 92.15 947 LEU A N 1
ATOM 3481 C CA . LEU A 1 524 ? 87.526 -28.579 32.707 1.00 97.38 947 LEU A CA 1
ATOM 3482 C C . LEU A 1 524 ? 87.968 -28.248 34.126 1.00 108.24 947 LEU A C 1
ATOM 3483 O O . LEU A 1 524 ? 89.070 -27.726 34.328 1.00 115.89 947 LEU A O 1
ATOM 3488 N N . ASN A 1 525 ? 87.129 -28.560 35.107 1.00 116.35 948 ASN A N 1
ATOM 3489 C CA . ASN A 1 525 ? 87.477 -28.375 36.509 1.00 136.01 948 ASN A CA 1
ATOM 3490 C C . ASN A 1 525 ? 88.013 -29.689 37.063 1.00 132.54 948 ASN A C 1
ATOM 3491 O O . ASN A 1 525 ? 87.390 -30.741 36.884 1.00 127.40 948 ASN A O 1
ATOM 3496 N N . CYS A 1 526 ? 89.169 -29.629 37.725 1.00 129.51 949 CYS A N 1
ATOM 3497 C CA . CYS A 1 526 ? 89.817 -30.834 38.221 1.00 136.52 949 CYS A CA 1
ATOM 3498 C C . CYS A 1 526 ? 89.840 -30.854 39.739 1.00 134.55 949 CYS A C 1
ATOM 3499 O O . CYS A 1 526 ? 90.191 -29.845 40.365 1.00 134.76 949 CYS A O 1
ATOM 3502 N N . PRO A 1 527 ? 89.477 -31.977 40.359 1.00 137.25 950 PRO A N 1
ATOM 3503 C CA . PRO A 1 527 ? 89.584 -32.084 41.819 1.00 141.30 950 PRO A CA 1
ATOM 3504 C C . PRO A 1 527 ? 91.031 -32.072 42.285 1.00 142.55 950 PRO A C 1
ATOM 3505 O O . PRO A 1 527 ? 91.376 -31.385 43.252 1.00 155.42 950 PRO A O 1
ATOM 3509 N N . GLY A 1 528 ? 91.885 -32.831 41.600 1.00 131.73 951 GLY A N 1
ATOM 3510 C CA . GLY A 1 528 ? 93.293 -32.914 41.930 1.00 134.87 951 GLY A CA 1
ATOM 3511 C C . GLY A 1 528 ? 94.144 -31.753 41.472 1.00 141.09 951 GLY A C 1
ATOM 3512 O O . GLY A 1 528 ? 95.371 -31.807 41.598 1.00 131.45 951 GLY A O 1
ATOM 3513 N N . GLY A 1 529 ? 93.534 -30.701 40.935 1.00 156.13 952 GLY A N 1
ATOM 3514 C CA . GLY A 1 529 ? 94.264 -29.523 40.535 1.00 159.01 952 GLY A CA 1
ATOM 3515 C C . GLY A 1 529 ? 95.030 -29.718 39.244 1.00 145.38 952 GLY A C 1
ATOM 3516 O O . GLY A 1 529 ? 94.572 -30.390 38.314 1.00 147.92 952 GLY A O 1
ATOM 3517 N N . PRO A 1 530 ? 96.224 -29.135 39.167 1.00 125.20 953 PRO A N 1
ATOM 3518 C CA . PRO A 1 530 ? 96.974 -29.148 37.903 1.00 120.12 953 PRO A CA 1
ATOM 3519 C C . PRO A 1 530 ? 97.614 -30.493 37.590 1.00 116.97 953 PRO A C 1
ATOM 3520 O O . PRO A 1 530 ? 97.676 -30.895 36.424 1.00 103.91 953 PRO A O 1
ATOM 3524 N N . ALA A 1 531 ? 98.093 -31.197 38.621 1.00 120.66 954 ALA A N 1
ATOM 3525 C CA . ALA A 1 531 ? 98.785 -32.464 38.399 1.00 109.38 954 ALA A CA 1
ATOM 3526 C C . ALA A 1 531 ? 97.852 -33.538 37.852 1.00 110.82 954 ALA A C 1
ATOM 3527 O O . ALA A 1 531 ? 98.278 -34.370 37.042 1.00 122.08 954 ALA A O 1
ATOM 3529 N N . GLN A 1 532 ? 96.588 -33.543 38.281 1.00 105.43 955 GLN A N 1
ATOM 3530 C CA . GLN A 1 532 ? 95.653 -34.544 37.778 1.00 108.82 955 GLN A CA 1
ATOM 3531 C C . GLN A 1 532 ? 95.293 -34.284 36.319 1.00 103.38 955 GLN A C 1
ATOM 3532 O O . GLN A 1 532 ? 95.096 -35.230 35.547 1.00 106.71 955 GLN A O 1
ATOM 3538 N N . LEU A 1 533 ? 95.204 -33.010 35.920 1.00 87.39 956 LEU A N 1
ATOM 3539 C CA . LEU A 1 533 ? 94.862 -32.705 34.534 1.00 88.49 956 LEU A CA 1
ATOM 3540 C C . LEU A 1 533 ? 96.005 -33.056 33.589 1.00 94.25 956 LEU A C 1
ATOM 3541 O O . LEU A 1 533 ? 95.769 -33.497 32.457 1.00 91.99 956 LEU A O 1
ATOM 3546 N N . GLN A 1 534 ? 97.250 -32.863 34.035 1.00 88.99 957 GLN A N 1
ATOM 3547 C CA . GLN A 1 534 ? 98.399 -33.223 33.211 1.00 80.17 957 GLN A CA 1
ATOM 3548 C C . GLN A 1 534 ? 98.475 -34.734 32.998 1.00 95.40 957 GLN A C 1
ATOM 3549 O O . GLN A 1 534 ? 98.823 -35.200 31.905 1.00 93.07 957 GLN A O 1
ATOM 3555 N N . ALA A 1 535 ? 98.125 -35.516 34.028 1.00 81.52 958 ALA A N 1
ATOM 3556 C CA . ALA A 1 535 ? 98.168 -36.973 33.950 1.00 82.12 958 ALA A CA 1
ATOM 3557 C C . ALA A 1 535 ? 97.248 -37.551 32.877 1.00 91.15 958 ALA A C 1
ATOM 3558 O O . ALA A 1 535 ? 97.422 -38.714 32.502 1.00 96.69 958 ALA A O 1
ATOM 3560 N N . LEU A 1 536 ? 96.280 -36.784 32.374 1.00 88.41 959 LEU A N 1
ATOM 3561 C CA . LEU A 1 536 ? 95.323 -37.284 31.395 1.00 82.28 959 LEU A CA 1
ATOM 3562 C C . LEU A 1 536 ? 95.688 -36.913 29.963 1.00 79.35 959 LEU A C 1
ATOM 3563 O O . LEU A 1 536 ? 94.891 -37.152 29.053 1.00 88.00 959 LEU A O 1
ATOM 3568 N N . ALA A 1 537 ? 96.874 -36.343 29.742 1.00 79.03 960 ALA A N 1
ATOM 3569 C CA . ALA A 1 537 ? 97.255 -35.886 28.408 1.00 78.25 960 ALA A CA 1
ATOM 3570 C C . ALA A 1 537 ? 97.492 -37.033 27.431 1.00 88.06 960 ALA A C 1
ATOM 3571 O O . ALA A 1 537 ? 97.426 -36.819 26.214 1.00 78.05 960 ALA A O 1
ATOM 3573 N N . HIS A 1 538 ? 97.761 -38.244 27.926 1.00 86.66 961 HIS A N 1
ATOM 3574 C CA . HIS A 1 538 ? 97.931 -39.379 27.025 1.00 79.98 961 HIS A CA 1
ATOM 3575 C C . HIS A 1 538 ? 96.603 -39.871 26.465 1.00 86.71 961 HIS A C 1
ATOM 3576 O O . HIS A 1 538 ? 96.593 -40.514 25.412 1.00 89.62 961 HIS A O 1
ATOM 3583 N N . ARG A 1 539 ? 95.488 -39.572 27.136 1.00 90.20 962 ARG A N 1
ATOM 3584 C CA . ARG A 1 539 ? 94.171 -40.006 26.685 1.00 86.45 962 ARG A CA 1
ATOM 3585 C C . ARG A 1 539 ? 93.529 -39.042 25.701 1.00 87.88 962 ARG A C 1
ATOM 3586 O O . ARG A 1 539 ? 92.632 -39.446 24.953 1.00 107.16 962 ARG A O 1
ATOM 3594 N N . CYS A 1 540 ? 93.959 -37.784 25.683 1.00 93.75 963 CYS A N 1
ATOM 3595 C CA . CYS A 1 540 ? 93.270 -36.737 24.931 1.00 91.91 963 CYS A CA 1
ATOM 3596 C C . CYS A 1 540 ? 94.288 -35.871 24.204 1.00 87.06 963 CYS A C 1
ATOM 3597 O O . CYS A 1 540 ? 94.905 -34.987 24.823 1.00 78.75 963 CYS A O 1
ATOM 3600 N N . PRO A 1 541 ? 94.496 -36.089 22.909 1.00 85.52 964 PRO A N 1
ATOM 3601 C CA . PRO A 1 541 ? 95.427 -35.239 22.153 1.00 84.13 964 PRO A CA 1
ATOM 3602 C C . PRO A 1 541 ? 95.014 -33.775 22.162 1.00 81.74 964 PRO A C 1
ATOM 3603 O O . PRO A 1 541 ? 95.889 -32.897 22.228 1.00 87.82 964 PRO A O 1
ATOM 3607 N N . PRO A 1 542 ? 93.711 -33.446 22.087 1.00 84.38 965 PRO A N 1
ATOM 3608 C CA . PRO A 1 542 ? 93.336 -32.029 22.259 1.00 83.10 965 PRO A CA 1
ATOM 3609 C C . PRO A 1 542 ? 93.793 -31.431 23.578 1.00 90.32 965 PRO A C 1
ATOM 3610 O O . PRO A 1 542 ? 94.239 -30.276 23.610 1.00 79.36 965 PRO A O 1
ATOM 3614 N N . LEU A 1 543 ? 93.685 -32.177 24.677 1.00 87.42 966 LEU A N 1
ATOM 3615 C CA . LEU A 1 543 ? 94.189 -31.669 25.945 1.00 76.91 966 LEU A CA 1
ATOM 3616 C C . LEU A 1 543 ? 95.706 -31.525 25.919 1.00 87.56 966 LEU A C 1
ATOM 3617 O O . LEU A 1 543 ? 96.253 -30.626 26.570 1.00 81.70 966 LEU A O 1
ATOM 3622 N N . ALA A 1 544 ? 96.397 -32.372 25.147 1.00 85.45 967 ALA A N 1
ATOM 3623 C CA . ALA A 1 544 ? 97.856 -32.342 25.134 1.00 75.95 967 ALA A CA 1
ATOM 3624 C C . ALA A 1 544 ? 98.386 -31.039 24.545 1.00 81.16 967 ALA A C 1
ATOM 3625 O O . ALA A 1 544 ? 99.318 -30.439 25.093 1.00 92.20 967 ALA A O 1
ATOM 3627 N N . VAL A 1 545 ? 97.804 -30.579 23.434 1.00 88.82 968 VAL A N 1
ATOM 3628 C CA . VAL A 1 545 ? 98.281 -29.346 22.813 1.00 100.43 968 VAL A CA 1
ATOM 3629 C C . VAL A 1 545 ? 97.913 -28.123 23.649 1.00 93.89 968 VAL A C 1
ATOM 3630 O O . VAL A 1 545 ? 98.610 -27.104 23.603 1.00 100.20 968 VAL A O 1
ATOM 3634 N N . CYS A 1 546 ? 96.826 -28.193 24.423 1.00 91.80 969 CYS A N 1
ATOM 3635 C CA . CYS A 1 546 ? 96.457 -27.061 25.271 1.00 85.53 969 CYS A CA 1
ATOM 3636 C C . CYS A 1 546 ? 97.436 -26.900 26.424 1.00 82.53 969 CYS A C 1
ATOM 3637 O O . CYS A 1 546 ? 97.890 -25.789 26.713 1.00 89.91 969 CYS A O 1
ATOM 3640 N N . LEU A 1 547 ? 97.770 -28.000 27.101 1.00 80.49 970 LEU A N 1
ATOM 3641 C CA . LEU A 1 547 ? 98.665 -27.909 28.251 1.00 88.78 970 LEU A CA 1
ATOM 3642 C C . LEU A 1 547 ? 100.066 -27.458 27.846 1.00 88.51 970 LEU A C 1
ATOM 3643 O O . LEU A 1 547 ? 100.775 -26.845 28.651 1.00 90.33 970 LEU A O 1
ATOM 3648 N N . ALA A 1 548 ? 100.482 -27.740 26.610 1.00 78.58 971 ALA A N 1
ATOM 3649 C CA . ALA A 1 548 ? 101.769 -27.235 26.145 1.00 89.42 971 ALA A CA 1
ATOM 3650 C C . ALA A 1 548 ? 101.730 -25.730 25.926 1.00 92.44 971 ALA A C 1
ATOM 3651 O O . ALA A 1 548 ? 102.733 -25.044 26.164 1.00 101.59 971 ALA A O 1
ATOM 3653 N N . GLN A 1 549 ? 100.584 -25.196 25.490 1.00 87.97 972 GLN A N 1
ATOM 3654 C CA . GLN A 1 549 ? 100.504 -23.772 25.180 1.00 89.85 972 GLN A CA 1
ATOM 3655 C C . GLN A 1 549 ? 100.456 -22.917 26.438 1.00 105.22 972 GLN A C 1
ATOM 3656 O O . GLN A 1 549 ? 100.896 -21.762 26.416 1.00 127.65 972 GLN A O 1
ATOM 3662 N N . GLN A 1 550 ? 99.926 -23.454 27.534 1.00 114.61 973 GLN A N 1
ATOM 3663 C CA . GLN A 1 550 ? 99.932 -22.742 28.808 1.00 130.90 973 GLN A CA 1
ATOM 3664 C C . GLN A 1 550 ? 101.349 -22.757 29.368 1.00 141.54 973 GLN A C 1
ATOM 3665 O O . GLN A 1 550 ? 101.839 -23.802 29.807 1.00 136.05 973 GLN A O 1
ATOM 3671 N N . LEU A 1 551 ? 102.011 -21.603 29.340 1.00 161.99 974 LEU A N 1
ATOM 3672 C CA . LEU A 1 551 ? 103.416 -21.495 29.726 1.00 169.30 974 LEU A CA 1
ATOM 3673 C C . LEU A 1 551 ? 103.657 -21.934 31.166 1.00 165.20 974 LEU A C 1
ATOM 3674 O O . LEU A 1 551 ? 104.613 -22.655 31.449 1.00 156.10 974 LEU A O 1
ATOM 3676 N N . SER A 1 561 ? 91.425 -25.567 37.086 1.00 171.80 984 SER A N 1
ATOM 3677 C CA . SER A 1 561 ? 90.372 -25.353 36.100 1.00 171.04 984 SER A CA 1
ATOM 3678 C C . SER A 1 561 ? 90.919 -24.671 34.849 1.00 166.74 984 SER A C 1
ATOM 3679 O O . SER A 1 561 ? 91.560 -23.623 34.932 1.00 184.92 984 SER A O 1
ATOM 3682 N N . VAL A 1 562 ? 90.662 -25.274 33.690 1.00 139.65 985 VAL A N 1
ATOM 3683 C CA . VAL A 1 562 ? 91.132 -24.768 32.407 1.00 118.61 985 VAL A CA 1
ATOM 3684 C C . VAL A 1 562 ? 89.951 -24.672 31.454 1.00 117.12 985 VAL A C 1
ATOM 3685 O O . VAL A 1 562 ? 89.114 -25.579 31.393 1.00 119.24 985 VAL A O 1
ATOM 3689 N N . GLU A 1 563 ? 89.881 -23.568 30.713 1.00 114.12 986 GLU A N 1
ATOM 3690 C CA . GLU A 1 563 ? 88.882 -23.383 29.674 1.00 103.88 986 GLU A CA 1
ATOM 3691 C C . GLU A 1 563 ? 89.557 -22.885 28.404 1.00 87.07 986 GLU A C 1
ATOM 3692 O O . GLU A 1 563 ? 90.595 -22.219 28.456 1.00 99.78 986 GLU A O 1
ATOM 3698 N N . PHE A 1 564 ? 88.967 -23.228 27.260 1.00 84.21 987 PHE A N 1
ATOM 3699 C CA . PHE A 1 564 ? 89.550 -22.880 25.969 1.00 95.08 987 PHE A CA 1
ATOM 3700 C C . PHE A 1 564 ? 88.472 -22.941 24.895 1.00 93.97 987 PHE A C 1
ATOM 3701 O O . PHE A 1 564 ? 87.356 -23.405 25.131 1.00 91.51 987 PHE A O 1
ATOM 3709 N N . ASP A 1 565 ? 88.835 -22.475 23.701 1.00 95.00 988 ASP A N 1
ATOM 3710 C CA . ASP A 1 565 ? 87.967 -22.498 22.528 1.00 89.54 988 ASP A CA 1
ATOM 3711 C C . ASP A 1 565 ? 88.249 -23.761 21.718 1.00 99.08 988 ASP A C 1
ATOM 3712 O O . ASP A 1 565 ? 89.380 -23.978 21.266 1.00 101.09 988 ASP A O 1
ATOM 3717 N N . MET A 1 566 ? 87.212 -24.582 21.525 1.00 87.16 989 MET A N 1
ATOM 3718 C CA . MET A 1 566 ? 87.349 -25.863 20.839 1.00 70.67 989 MET A CA 1
ATOM 3719 C C . MET A 1 566 ? 87.463 -25.730 19.327 1.00 87.40 989 MET A C 1
ATOM 3720 O O . MET A 1 566 ? 87.987 -26.645 18.678 1.00 77.85 989 MET A O 1
ATOM 3725 N N . VAL A 1 567 ? 86.974 -24.632 18.748 1.00 85.76 990 VAL A N 1
ATOM 3726 C CA . VAL A 1 567 ? 87.060 -24.490 17.300 1.00 81.33 990 VAL A CA 1
ATOM 3727 C C . VAL A 1 567 ? 88.432 -23.962 16.900 1.00 84.29 990 VAL A C 1
ATOM 3728 O O . VAL A 1 567 ? 88.895 -24.216 15.781 1.00 80.39 990 VAL A O 1
ATOM 3732 N N . LYS A 1 568 ? 89.113 -23.243 17.799 1.00 70.70 991 LYS A N 1
ATOM 3733 C CA . LYS A 1 568 ? 90.526 -22.951 17.576 1.00 76.52 991 LYS A CA 1
ATOM 3734 C C . LYS A 1 568 ? 91.345 -24.236 17.496 1.00 89.80 991 LYS A C 1
ATOM 3735 O O . LYS A 1 568 ? 92.229 -24.364 16.641 1.00 91.33 991 LYS A O 1
ATOM 3741 N N . LEU A 1 569 ? 91.062 -25.203 18.378 1.00 80.16 992 LEU A N 1
ATOM 3742 C CA . LEU A 1 569 ? 91.746 -26.492 18.296 1.00 76.42 992 LEU A CA 1
ATOM 3743 C C . LEU A 1 569 ? 91.440 -27.187 16.978 1.00 85.80 992 LEU A C 1
ATOM 3744 O O . LEU A 1 569 ? 92.343 -27.726 16.328 1.00 95.79 992 LEU A O 1
ATOM 3749 N N . VAL A 1 570 ? 90.166 -27.182 16.577 1.00 87.00 993 VAL A N 1
ATOM 3750 C CA . VAL A 1 570 ? 89.749 -27.809 15.325 1.00 91.03 993 VAL A CA 1
ATOM 3751 C C . VAL A 1 570 ? 90.629 -27.343 14.173 1.00 91.67 993 VAL A C 1
ATOM 3752 O O . VAL A 1 570 ? 91.225 -28.152 13.451 1.00 86.30 993 VAL A O 1
ATOM 3756 N N . ASP A 1 571 ? 90.740 -26.027 14.000 1.00 94.03 994 ASP A N 1
ATOM 3757 C CA . ASP A 1 571 ? 91.463 -25.496 12.853 1.00 98.90 994 ASP A CA 1
ATOM 3758 C C . ASP A 1 571 ? 92.958 -25.770 12.936 1.00 91.50 994 ASP A C 1
ATOM 3759 O O . ASP A 1 571 ? 93.591 -26.033 11.908 1.00 94.45 994 ASP A O 1
ATOM 3764 N N . SER A 1 572 ? 93.542 -25.709 14.134 1.00 89.24 995 SER A N 1
ATOM 3765 C CA . SER A 1 572 ? 94.996 -25.772 14.242 1.00 80.08 995 SER A CA 1
ATOM 3766 C C . SER A 1 572 ? 95.530 -27.191 14.090 1.00 82.41 995 SER A C 1
ATOM 3767 O O . SER A 1 572 ? 96.637 -27.376 13.571 1.00 103.40 995 SER A O 1
ATOM 3770 N N . MET A 1 573 ? 94.768 -28.200 14.511 1.00 77.44 996 MET A N 1
ATOM 3771 C CA . MET A 1 573 ? 95.231 -29.578 14.455 1.00 85.24 996 MET A CA 1
ATOM 3772 C C . MET A 1 573 ? 94.546 -30.408 13.378 1.00 86.22 996 MET A C 1
ATOM 3773 O O . MET A 1 573 ? 94.924 -31.570 13.183 1.00 84.33 996 MET A O 1
ATOM 3778 N N . GLY A 1 574 ? 93.560 -29.851 12.676 1.00 89.65 997 GLY A N 1
ATOM 3779 C CA . GLY A 1 574 ? 92.916 -30.558 11.586 1.00 84.73 997 GLY A CA 1
ATOM 3780 C C . GLY A 1 574 ? 91.852 -31.556 11.984 1.00 87.76 997 GLY A C 1
ATOM 3781 O O . GLY A 1 574 ? 91.468 -32.393 11.161 1.00 76.39 997 GLY A O 1
ATOM 3782 N N . TRP A 1 575 ? 91.361 -31.500 13.218 1.00 81.29 998 TRP A N 1
ATOM 3783 C CA . TRP A 1 575 ? 90.337 -32.420 13.682 1.00 88.78 998 TRP A CA 1
ATOM 3784 C C . TRP A 1 575 ? 88.939 -31.890 13.365 1.00 94.19 998 TRP A C 1
ATOM 3785 O O . TRP A 1 575 ? 88.746 -30.721 13.027 1.00 95.23 998 TRP A O 1
ATOM 3796 N N . GLU A 1 576 ? 87.954 -32.776 13.478 1.00 91.51 999 GLU A N 1
ATOM 3797 C CA . GLU A 1 576 ? 86.553 -32.395 13.384 1.00 82.91 999 GLU A CA 1
ATOM 3798 C C . GLU A 1 576 ? 86.029 -31.987 14.753 1.00 89.45 999 GLU A C 1
ATOM 3799 O O . GLU A 1 576 ? 86.465 -32.505 15.786 1.00 86.81 999 GLU A O 1
ATOM 3805 N N . LEU A 1 577 ? 85.072 -31.053 14.750 1.00 90.72 1000 LEU A N 1
ATOM 3806 C CA . LEU A 1 577 ? 84.524 -30.549 16.006 1.00 86.51 1000 LEU A CA 1
ATOM 3807 C C . LEU A 1 577 ? 83.963 -31.676 16.865 1.00 88.19 1000 LEU A C 1
ATOM 3808 O O . LEU A 1 577 ? 84.145 -31.681 18.088 1.00 91.77 1000 LEU A O 1
ATOM 3813 N N . ALA A 1 578 ? 83.288 -32.648 16.247 1.00 81.30 1001 ALA A N 1
ATOM 3814 C CA . ALA A 1 578 ? 82.764 -33.765 17.027 1.00 83.99 1001 ALA A CA 1
ATOM 3815 C C . ALA A 1 578 ? 83.892 -34.609 17.610 1.00 97.96 1001 ALA A C 1
ATOM 3816 O O . ALA A 1 578 ? 83.816 -35.037 18.768 1.00 102.99 1001 ALA A O 1
ATOM 3818 N N . SER A 1 579 ? 84.948 -34.854 16.829 1.00 97.97 1002 SER A N 1
ATOM 3819 C CA . SER A 1 579 ? 86.073 -35.638 17.334 1.00 87.26 1002 SER A CA 1
ATOM 3820 C C . SER A 1 579 ? 86.712 -34.971 18.546 1.00 83.84 1002 SER A C 1
ATOM 3821 O O . SER A 1 579 ? 87.064 -35.645 19.520 1.00 93.28 1002 SER A O 1
ATOM 3824 N N . VAL A 1 580 ? 86.862 -33.645 18.508 1.00 82.32 1003 VAL A N 1
ATOM 3825 C CA . VAL A 1 580 ? 87.399 -32.930 19.661 1.00 82.70 1003 VAL A CA 1
ATOM 3826 C C . VAL A 1 580 ? 86.442 -33.029 20.844 1.00 90.66 1003 VAL A C 1
ATOM 3827 O O . VAL A 1 580 ? 86.867 -33.254 21.985 1.00 86.21 1003 VAL A O 1
ATOM 3831 N N . ARG A 1 581 ? 85.136 -32.883 20.591 1.00 90.75 1004 ARG A N 1
ATOM 3832 C CA . ARG A 1 581 ? 84.152 -32.990 21.667 1.00 88.49 1004 ARG A CA 1
ATOM 3833 C C . ARG A 1 581 ? 84.177 -34.375 22.305 1.00 85.84 1004 ARG A C 1
ATOM 3834 O O . ARG A 1 581 ? 84.073 -34.500 23.531 1.00 91.46 1004 ARG A O 1
ATOM 3842 N N . ARG A 1 582 ? 84.323 -35.429 21.493 1.00 81.81 1005 ARG A N 1
ATOM 3843 C CA . ARG A 1 582 ? 84.371 -36.783 22.044 1.00 90.95 1005 ARG A CA 1
ATOM 3844 C C . ARG A 1 582 ? 85.587 -36.973 22.941 1.00 96.83 1005 ARG A C 1
ATOM 3845 O O . ARG A 1 582 ? 85.464 -37.435 24.081 1.00 104.21 1005 ARG A O 1
ATOM 3853 N N . ALA A 1 583 ? 86.774 -36.617 22.441 1.00 89.48 1006 ALA A N 1
ATOM 3854 C CA . ALA A 1 583 ? 87.998 -36.832 23.206 1.00 81.48 1006 ALA A CA 1
ATOM 3855 C C . ALA A 1 583 ? 87.995 -36.055 24.514 1.00 78.42 1006 ALA A C 1
ATOM 3856 O O . ALA A 1 583 ? 88.528 -36.536 25.520 1.00 81.83 1006 ALA A O 1
ATOM 3858 N N . LEU A 1 584 ? 87.394 -34.865 24.529 1.00 77.27 1007 LEU A N 1
ATOM 3859 C CA . LEU A 1 584 ? 87.366 -34.073 25.755 1.00 91.98 1007 LEU A CA 1
ATOM 3860 C C . LEU A 1 584 ? 86.465 -34.706 26.808 1.00 93.55 1007 LEU A C 1
ATOM 3861 O O . LEU A 1 584 ? 86.862 -34.848 27.969 1.00 90.25 1007 LEU A O 1
ATOM 3866 N N . CYS A 1 585 ? 85.249 -35.101 26.428 1.00 104.32 1008 CYS A N 1
ATOM 3867 C CA . CYS A 1 585 ? 84.371 -35.715 27.417 1.00 121.46 1008 CYS A CA 1
ATOM 3868 C C . CYS A 1 585 ? 84.829 -37.112 27.817 1.00 107.10 1008 CYS A C 1
ATOM 3869 O O . CYS A 1 585 ? 84.325 -37.647 28.810 1.00 122.43 1008 CYS A O 1
ATOM 3872 N N . GLN A 1 586 ? 85.768 -37.708 27.083 1.00 88.08 1009 GLN A N 1
ATOM 3873 C CA . GLN A 1 586 ? 86.386 -38.956 27.515 1.00 96.59 1009 GLN A CA 1
ATOM 3874 C C . GLN A 1 586 ? 87.280 -38.784 28.735 1.00 96.43 1009 GLN A C 1
ATOM 3875 O O . GLN A 1 586 ? 87.863 -39.774 29.192 1.00 109.72 1009 GLN A O 1
ATOM 3881 N N . LEU A 1 587 ? 87.411 -37.570 29.267 1.00 87.10 1010 LEU A N 1
ATOM 3882 C CA . LEU A 1 587 ? 88.289 -37.313 30.400 1.00 86.18 1010 LEU A CA 1
ATOM 3883 C C . LEU A 1 587 ? 87.660 -37.685 31.735 1.00 92.37 1010 LEU A C 1
ATOM 3884 O O . LEU A 1 587 ? 88.296 -37.483 32.776 1.00 82.32 1010 LEU A O 1
ATOM 3889 N N . GLN A 1 588 ? 86.440 -38.225 31.728 1.00 95.77 1011 GLN A N 1
ATOM 3890 C CA . GLN A 1 588 ? 85.777 -38.708 32.932 1.00 99.52 1011 GLN A CA 1
ATOM 3891 C C . GLN A 1 588 ? 86.095 -40.164 33.249 1.00 105.78 1011 GLN A C 1
ATOM 3892 O O . GLN A 1 588 ? 85.679 -40.652 34.305 1.00 114.47 1011 GLN A O 1
ATOM 3898 N N . TRP A 1 589 ? 86.880 -40.804 32.397 1.00 116.39 1012 TRP A N 1
ATOM 3899 C CA . TRP A 1 589 ? 87.272 -42.184 32.596 1.00 127.53 1012 TRP A CA 1
ATOM 3900 C C . TRP A 1 589 ? 88.767 -42.360 32.612 1.00 121.79 1012 TRP A C 1
ATOM 3901 O O . TRP A 1 589 ? 89.484 -41.748 31.842 1.00 119.13 1012 TRP A O 1
ATOM 3912 N N . ASP A 1 590 ? 89.219 -43.236 33.490 1.00 131.23 1013 ASP A N 1
ATOM 3913 C CA . ASP A 1 590 ? 90.624 -43.559 33.606 1.00 131.80 1013 ASP A CA 1
ATOM 3914 C C . ASP A 1 590 ? 90.769 -45.059 33.680 1.00 130.29 1013 ASP A C 1
ATOM 3915 O O . ASP A 1 590 ? 89.894 -45.748 34.173 1.00 138.93 1013 ASP A O 1
ATOM 3920 N N . HIS A 1 591 ? 91.888 -45.571 33.206 1.00 134.64 1014 HIS A N 1
ATOM 3921 C CA . HIS A 1 591 ? 92.113 -46.998 33.248 1.00 133.91 1014 HIS A CA 1
ATOM 3922 C C . HIS A 1 591 ? 92.903 -47.330 34.483 1.00 130.85 1014 HIS A C 1
ATOM 3923 O O . HIS A 1 591 ? 93.919 -46.709 34.744 1.00 131.65 1014 HIS A O 1
ATOM 3930 N N . GLU A 1 592 ? 92.428 -48.288 35.266 1.00 139.66 1015 GLU A N 1
ATOM 3931 C CA . GLU A 1 592 ? 93.168 -48.709 36.444 1.00 147.67 1015 GLU A CA 1
ATOM 3932 C C . GLU A 1 592 ? 94.411 -49.400 35.926 1.00 160.72 1015 GLU A C 1
ATOM 3933 O O . GLU A 1 592 ? 94.346 -50.162 34.970 1.00 165.64 1015 GLU A O 1
ATOM 3935 N N . PRO A 1 593 ? 95.540 -49.184 36.578 1.00 164.52 1016 PRO A N 1
ATOM 3936 C CA . PRO A 1 593 ? 96.779 -49.785 36.093 1.00 179.06 1016 PRO A CA 1
ATOM 3937 C C . PRO A 1 593 ? 96.683 -51.302 36.095 1.00 200.45 1016 PRO A C 1
ATOM 3938 O O . PRO A 1 593 ? 97.127 -51.925 35.141 1.00 208.86 1016 PRO A O 1
ATOM 3942 N N . ARG A 1 594 ? 96.105 -51.897 37.127 1.00 202.29 1017 ARG A N 1
ATOM 3943 C CA . ARG A 1 594 ? 95.937 -53.337 37.110 1.00 192.82 1017 ARG A CA 1
ATOM 3944 C C . ARG A 1 594 ? 94.702 -53.549 36.263 1.00 192.20 1017 ARG A C 1
ATOM 3945 O O . ARG A 1 594 ? 93.670 -52.928 36.500 1.00 197.50 1017 ARG A O 1
ATOM 3947 N N . THR A 1 595 ? 94.824 -54.417 35.270 1.00 186.94 1018 THR A N 1
ATOM 3948 C CA . THR A 1 595 ? 93.756 -54.728 34.322 1.00 185.74 1018 THR A CA 1
ATOM 3949 C C . THR A 1 595 ? 93.254 -53.473 33.613 1.00 181.21 1018 THR A C 1
ATOM 3950 O O . THR A 1 595 ? 94.042 -52.622 33.218 1.00 179.37 1018 THR A O 1
ATOM 3954 N N . GLY A 1 596 ? 91.940 -53.367 33.460 1.00 170.87 1019 GLY A N 1
ATOM 3955 C CA . GLY A 1 596 ? 91.325 -52.225 32.822 1.00 150.67 1019 GLY A CA 1
ATOM 3956 C C . GLY A 1 596 ? 90.481 -51.593 33.890 1.00 158.62 1019 GLY A C 1
ATOM 3957 O O . GLY A 1 596 ? 90.954 -50.705 34.584 1.00 162.95 1019 GLY A O 1
ATOM 3958 N N . VAL A 1 597 ? 89.250 -52.077 34.036 1.00 168.12 1020 VAL A N 1
ATOM 3959 C CA . VAL A 1 597 ? 88.342 -51.576 35.060 1.00 165.05 1020 VAL A CA 1
ATOM 3960 C C . VAL A 1 597 ? 88.237 -50.064 35.047 1.00 154.63 1020 VAL A C 1
ATOM 3961 O O . VAL A 1 597 ? 88.604 -49.413 36.017 1.00 156.12 1020 VAL A O 1
ATOM 3965 N N . ARG A 1 598 ? 87.792 -49.511 33.929 1.00 146.78 1021 ARG A N 1
ATOM 3966 C CA . ARG A 1 598 ? 87.699 -48.071 33.794 1.00 146.41 1021 ARG A CA 1
ATOM 3967 C C . ARG A 1 598 ? 86.868 -47.482 34.920 1.00 153.06 1021 ARG A C 1
ATOM 3968 O O . ARG A 1 598 ? 85.799 -47.971 35.248 1.00 145.11 1021 ARG A O 1
ATOM 3970 N N . ARG A 1 599 ? 87.438 -46.460 35.544 1.00 157.08 1022 ARG A N 1
ATOM 3971 C CA . ARG A 1 599 ? 86.849 -45.760 36.674 1.00 140.27 1022 ARG A CA 1
ATOM 3972 C C . ARG A 1 599 ? 86.866 -44.267 36.434 1.00 121.60 1022 ARG A C 1
ATOM 3973 O O . ARG A 1 599 ? 87.609 -43.771 35.606 1.00 122.97 1022 ARG A O 1
ATOM 3975 N N . GLY A 1 600 ? 86.027 -43.549 37.154 1.00 119.15 1023 GLY A N 1
ATOM 3976 C CA . GLY A 1 600 ? 85.928 -42.126 36.952 1.00 114.23 1023 GLY A CA 1
ATOM 3977 C C . GLY A 1 600 ? 87.011 -41.238 37.486 1.00 112.86 1023 GLY A C 1
ATOM 3978 O O . GLY A 1 600 ? 87.385 -41.309 38.636 1.00 109.53 1023 GLY A O 1
ATOM 3979 N N . THR A 1 601 ? 87.498 -40.372 36.612 1.00 121.25 1024 THR A N 1
ATOM 3980 C CA . THR A 1 601 ? 88.520 -39.407 36.937 1.00 98.13 1024 THR A CA 1
ATOM 3981 C C . THR A 1 601 ? 87.999 -38.399 37.911 1.00 104.55 1024 THR A C 1
ATOM 3982 O O . THR A 1 601 ? 88.699 -37.967 38.807 1.00 111.15 1024 THR A O 1
ATOM 3986 N N . GLY A 1 602 ? 86.752 -38.016 37.713 1.00 107.09 1025 GLY A N 1
ATOM 3987 C CA . GLY A 1 602 ? 86.117 -37.027 38.547 1.00 103.84 1025 GLY A CA 1
ATOM 3988 C C . GLY A 1 602 ? 86.248 -35.623 38.012 1.00 112.18 1025 GLY A C 1
ATOM 3989 O O . GLY A 1 602 ? 85.790 -34.688 38.632 1.00 132.98 1025 GLY A O 1
ATOM 3990 N N . VAL A 1 603 ? 86.897 -35.458 36.874 1.00 112.07 1026 VAL A N 1
ATOM 3991 C CA . VAL A 1 603 ? 86.997 -34.137 36.284 1.00 116.88 1026 VAL A CA 1
ATOM 3992 C C . VAL A 1 603 ? 85.645 -33.764 35.721 1.00 113.18 1026 VAL A C 1
ATOM 3993 O O . VAL A 1 603 ? 84.906 -34.618 35.264 1.00 116.71 1026 VAL A O 1
ATOM 3997 N N . LEU A 1 604 ? 85.332 -32.483 35.711 1.00 106.30 1027 LEU A N 1
ATOM 3998 C CA . LEU A 1 604 ? 84.050 -32.059 35.198 1.00 113.43 1027 LEU A CA 1
ATOM 3999 C C . LEU A 1 604 ? 84.219 -31.392 33.861 1.00 111.78 1027 LEU A C 1
ATOM 4000 O O . LEU A 1 604 ? 85.014 -30.488 33.711 1.00 123.58 1027 LEU A O 1
ATOM 4005 N N . VAL A 1 605 ? 83.443 -31.846 32.896 1.00 94.23 1028 VAL A N 1
ATOM 4006 C CA . VAL A 1 605 ? 83.488 -31.344 31.529 1.00 98.01 1028 VAL A CA 1
ATOM 4007 C C . VAL A 1 605 ? 82.167 -30.645 31.244 1.00 106.10 1028 VAL A C 1
ATOM 4008 O O . VAL A 1 605 ? 81.103 -31.273 31.285 1.00 113.74 1028 VAL A O 1
ATOM 4012 N N . GLU A 1 606 ? 82.231 -29.347 30.962 1.00 115.97 1029 GLU A N 1
ATOM 4013 C CA . GLU A 1 606 ? 81.049 -28.556 30.650 1.00 123.14 1029 GLU A CA 1
ATOM 4014 C C . GLU A 1 606 ? 81.300 -27.751 29.385 1.00 106.20 1029 GLU A C 1
ATOM 4015 O O . GLU A 1 606 ? 82.343 -27.100 29.254 1.00 99.42 1029 GLU A O 1
ATOM 4021 N N . PHE A 1 607 ? 80.344 -27.797 28.463 1.00 94.38 1030 PHE A N 1
ATOM 4022 C CA . PHE A 1 607 ? 80.393 -27.023 27.233 1.00 90.39 1030 PHE A CA 1
ATOM 4023 C C . PHE A 1 607 ? 79.494 -25.800 27.363 1.00 102.95 1030 PHE A C 1
ATOM 4024 O O . PHE A 1 607 ? 78.419 -25.869 27.966 1.00 116.64 1030 PHE A O 1
ATOM 4032 N N . SER A 1 608 ? 79.941 -24.678 26.803 1.00 101.68 1031 SER A N 1
ATOM 4033 C CA . SER A 1 608 ? 79.242 -23.409 26.965 1.00 108.21 1031 SER A CA 1
ATOM 4034 C C . SER A 1 608 ? 79.520 -22.526 25.752 1.00 112.80 1031 SER A C 1
ATOM 4035 O O . SER A 1 608 ? 80.142 -22.957 24.775 1.00 103.17 1031 SER A O 1
ATOM 4038 N N . GLU A 1 609 ? 79.055 -21.274 25.833 1.00 114.33 1032 GLU A N 1
ATOM 4039 C CA . GLU A 1 609 ? 79.195 -20.264 24.788 1.00 102.29 1032 GLU A CA 1
ATOM 4040 C C . GLU A 1 609 ? 78.660 -20.751 23.449 1.00 90.92 1032 GLU A C 1
ATOM 4041 O O . GLU A 1 609 ? 79.430 -21.107 22.551 1.00 105.67 1032 GLU A O 1
ATOM 4047 N N . LEU A 1 610 ? 77.338 -20.764 23.315 1.00 96.84 1033 LEU A N 1
ATOM 4048 C CA . LEU A 1 610 ? 76.703 -21.073 22.043 1.00 100.80 1033 LEU A CA 1
ATOM 4049 C C . LEU A 1 610 ? 77.171 -20.100 20.970 1.00 98.99 1033 LEU A C 1
ATOM 4050 O O . LEU A 1 610 ? 77.184 -18.883 21.179 1.00 101.28 1033 LEU A O 1
ATOM 4055 N N . ALA A 1 611 ? 77.548 -20.638 19.813 1.00 93.05 1034 ALA A N 1
ATOM 4056 C CA . ALA A 1 611 ? 78.186 -19.846 18.775 1.00 93.62 1034 ALA A CA 1
ATOM 4057 C C . ALA A 1 611 ? 77.739 -20.320 17.400 1.00 87.88 1034 ALA A C 1
ATOM 4058 O O . ALA A 1 611 ? 77.233 -21.436 17.235 1.00 84.93 1034 ALA A O 1
ATOM 4060 N N . PHE A 1 612 ? 77.938 -19.450 16.410 1.00 73.27 1035 PHE A N 1
ATOM 4061 C CA . PHE A 1 612 ? 77.815 -19.837 15.012 1.00 77.93 1035 PHE A CA 1
ATOM 4062 C C . PHE A 1 612 ? 79.115 -20.492 14.558 1.00 85.60 1035 PHE A C 1
ATOM 4063 O O . PHE A 1 612 ? 80.191 -19.894 14.676 1.00 80.65 1035 PHE A O 1
ATOM 4071 N N . HIS A 1 613 ? 79.017 -21.718 14.041 1.00 75.76 1036 HIS A N 1
ATOM 4072 C CA . HIS A 1 613 ? 80.167 -22.447 13.520 1.00 68.30 1036 HIS A CA 1
ATOM 4073 C C . HIS A 1 613 ? 80.317 -22.133 12.036 1.00 79.00 1036 HIS A C 1
ATOM 4074 O O . HIS A 1 613 ? 79.583 -22.676 11.207 1.00 76.48 1036 HIS A O 1
ATOM 4081 N N . LEU A 1 614 ? 81.275 -21.274 11.697 1.00 81.92 1037 LEU A N 1
ATOM 4082 C CA . LEU A 1 614 ? 81.453 -20.778 10.339 1.00 74.51 1037 LEU A CA 1
ATOM 4083 C C . LEU A 1 614 ? 82.689 -21.383 9.679 1.00 76.53 1037 LEU A C 1
ATOM 4084 O O . LEU A 1 614 ? 83.592 -21.894 10.345 1.00 83.78 1037 LEU A O 1
ATOM 4089 N N . ARG A 1 615 ? 82.723 -21.299 8.348 1.00 77.65 1038 ARG A N 1
ATOM 4090 C CA . ARG A 1 615 ? 83.911 -21.627 7.561 1.00 72.56 1038 ARG A CA 1
ATOM 4091 C C . ARG A 1 615 ? 84.091 -20.541 6.509 1.00 77.17 1038 ARG A C 1
ATOM 4092 O O . ARG A 1 615 ? 83.280 -20.433 5.584 1.00 72.86 1038 ARG A O 1
ATOM 4100 N N . SER A 1 616 ? 85.153 -19.751 6.640 1.00 78.22 1039 SER A N 1
ATOM 4101 C CA . SER A 1 616 ? 85.403 -18.613 5.769 1.00 73.46 1039 SER A CA 1
ATOM 4102 C C . SER A 1 616 ? 86.887 -18.522 5.447 1.00 78.70 1039 SER A C 1
ATOM 4103 O O . SER A 1 616 ? 87.726 -18.946 6.250 1.00 77.66 1039 SER A O 1
ATOM 4106 N N . PRO A 1 617 ? 87.240 -17.962 4.293 1.00 80.64 1040 PRO A N 1
ATOM 4107 C CA . PRO A 1 617 ? 88.656 -17.769 3.975 1.00 77.22 1040 PRO A CA 1
ATOM 4108 C C . PRO A 1 617 ? 89.286 -16.719 4.875 1.00 84.35 1040 PRO A C 1
ATOM 4109 O O . PRO A 1 617 ? 88.612 -15.860 5.447 1.00 78.86 1040 PRO A O 1
ATOM 4113 N N . GLY A 1 618 ? 90.611 -16.795 4.987 1.00 85.12 1041 GLY A N 1
ATOM 4114 C CA . GLY A 1 618 ? 91.349 -15.831 5.778 1.00 90.40 1041 GLY A CA 1
ATOM 4115 C C . GLY A 1 618 ? 92.261 -14.935 4.962 1.00 91.28 1041 GLY A C 1
ATOM 4116 O O . GLY A 1 618 ? 93.075 -14.206 5.533 1.00 86.56 1041 GLY A O 1
ATOM 4117 N N . ASP A 1 619 ? 92.137 -14.967 3.632 1.00 84.38 1042 ASP A N 1
ATOM 4118 C CA . ASP A 1 619 ? 93.046 -14.251 2.743 1.00 83.38 1042 ASP A CA 1
ATOM 4119 C C . ASP A 1 619 ? 92.378 -13.086 2.016 1.00 97.06 1042 ASP A C 1
ATOM 4120 O O . ASP A 1 619 ? 92.903 -12.611 1.005 1.00 99.02 1042 ASP A O 1
ATOM 4125 N N . LEU A 1 620 ? 91.232 -12.616 2.499 1.00 95.68 1043 LEU A N 1
ATOM 4126 C CA . LEU A 1 620 ? 90.570 -11.497 1.843 1.00 98.27 1043 LEU A CA 1
ATOM 4127 C C . LEU A 1 620 ? 91.343 -10.206 2.093 1.00 98.30 1043 LEU A C 1
ATOM 4128 O O . LEU A 1 620 ? 91.814 -9.947 3.204 1.00 92.79 1043 LEU A O 1
ATOM 4133 N N . THR A 1 621 ? 91.499 -9.404 1.041 1.00 90.34 1044 THR A N 1
ATOM 4134 C CA . THR A 1 621 ? 92.119 -8.097 1.180 1.00 92.75 1044 THR A CA 1
ATOM 4135 C C . THR A 1 621 ? 91.132 -7.115 1.807 1.00 104.73 1044 THR A C 1
ATOM 4136 O O . THR A 1 621 ? 89.949 -7.413 1.991 1.00 108.29 1044 THR A O 1
ATOM 4140 N N . ALA A 1 622 ? 91.633 -5.925 2.143 1.00 109.44 1045 ALA A N 1
ATOM 4141 C CA . ALA A 1 622 ? 90.747 -4.897 2.677 1.00 100.53 1045 ALA A CA 1
ATOM 4142 C C . ALA A 1 622 ? 89.733 -4.442 1.637 1.00 109.23 1045 ALA A C 1
ATOM 4143 O O . ALA A 1 622 ? 88.593 -4.111 1.985 1.00 86.76 1045 ALA A O 1
ATOM 4145 N N . GLU A 1 623 ? 90.125 -4.435 0.361 1.00 116.39 1046 GLU A N 1
ATOM 4146 C CA . GLU A 1 623 ? 89.201 -4.059 -0.704 1.00 113.67 1046 GLU A CA 1
ATOM 4147 C C . GLU A 1 623 ? 88.046 -5.046 -0.809 1.00 112.25 1046 GLU A C 1
ATOM 4148 O O . GLU A 1 623 ? 86.891 -4.645 -0.997 1.00 110.40 1046 GLU A O 1
ATOM 4154 N N . GLU A 1 624 ? 88.335 -6.344 -0.684 1.00 118.07 1047 GLU A N 1
ATOM 4155 C CA . GLU A 1 624 ? 87.280 -7.347 -0.791 1.00 106.22 1047 GLU A CA 1
ATOM 4156 C C . GLU A 1 624 ? 86.316 -7.269 0.387 1.00 100.33 1047 GLU A C 1
ATOM 4157 O O . GLU A 1 624 ? 85.104 -7.446 0.213 1.00 96.23 1047 GLU A O 1
ATOM 4163 N N . LYS A 1 625 ? 86.830 -6.994 1.591 1.00 93.34 1048 LYS A N 1
ATOM 4164 C CA . LYS A 1 625 ? 85.950 -6.827 2.743 1.00 94.65 1048 LYS A CA 1
ATOM 4165 C C . LYS A 1 625 ? 85.020 -5.633 2.559 1.00 107.47 1048 LYS A C 1
ATOM 4166 O O . LYS A 1 625 ? 83.849 -5.683 2.956 1.00 103.94 1048 LYS A O 1
ATOM 4172 N N . ASP A 1 626 ? 85.526 -4.548 1.965 1.00 114.47 1049 ASP A N 1
ATOM 4173 C CA . ASP A 1 626 ? 84.679 -3.387 1.708 1.00 107.12 1049 ASP A CA 1
ATOM 4174 C C . ASP A 1 626 ? 83.534 -3.740 0.765 1.00 103.21 1049 ASP A C 1
ATOM 4175 O O . ASP A 1 626 ? 82.377 -3.383 1.021 1.00 96.83 1049 ASP A O 1
ATOM 4180 N N . GLN A 1 627 ? 83.836 -4.448 -0.328 1.00 100.23 1050 GLN A N 1
ATOM 4181 C CA . GLN A 1 627 ? 82.781 -4.885 -1.236 1.00 97.62 1050 GLN A CA 1
ATOM 4182 C C . GLN A 1 627 ? 81.765 -5.773 -0.529 1.00 102.89 1050 GLN A C 1
ATOM 4183 O O . GLN A 1 627 ? 80.569 -5.713 -0.837 1.00 104.35 1050 GLN A O 1
ATOM 4189 N N . ILE A 1 628 ? 82.213 -6.593 0.425 1.00 102.34 1051 ILE A N 1
ATOM 4190 C CA . ILE A 1 628 ? 81.276 -7.421 1.177 1.00 99.48 1051 ILE A CA 1
ATOM 4191 C C . ILE A 1 628 ? 80.355 -6.550 2.018 1.00 97.72 1051 ILE A C 1
ATOM 4192 O O . ILE A 1 628 ? 79.150 -6.817 2.122 1.00 99.80 1051 ILE A O 1
ATOM 4197 N N . CYS A 1 629 ? 80.897 -5.487 2.620 1.00 90.00 1052 CYS A N 1
ATOM 4198 C CA . CYS A 1 629 ? 80.068 -4.600 3.430 1.00 94.45 1052 CYS A CA 1
ATOM 4199 C C . CYS A 1 629 ? 79.016 -3.893 2.584 1.00 96.97 1052 CYS A C 1
ATOM 4200 O O . CYS A 1 629 ? 77.853 -3.784 2.994 1.00 79.58 1052 CYS A O 1
ATOM 4203 N N . ASP A 1 630 ? 79.399 -3.417 1.396 1.00 98.11 1053 ASP A N 1
ATOM 4204 C CA . ASP A 1 630 ? 78.440 -2.746 0.525 1.00 92.37 1053 ASP A CA 1
ATOM 4205 C C . ASP A 1 630 ? 77.313 -3.686 0.117 1.00 90.12 1053 ASP A C 1
ATOM 4206 O O . ASP A 1 630 ? 76.155 -3.268 0.009 1.00 116.96 1053 ASP A O 1
ATOM 4211 N N . PHE A 1 631 ? 77.628 -4.960 -0.109 1.00 89.93 1054 PHE A N 1
ATOM 4212 C CA . PHE A 1 631 ? 76.586 -5.923 -0.442 1.00 87.49 1054 PHE A CA 1
ATOM 4213 C C . PHE A 1 631 ? 75.608 -6.099 0.715 1.00 91.71 1054 PHE A C 1
ATOM 4214 O O . PHE A 1 631 ? 74.389 -5.992 0.531 1.00 87.40 1054 PHE A O 1
ATOM 4222 N N . LEU A 1 632 ? 76.124 -6.390 1.913 1.00 94.58 1055 LEU A N 1
ATOM 4223 C CA . LEU A 1 632 ? 75.249 -6.653 3.051 1.00 96.91 1055 LEU A CA 1
ATOM 4224 C C . LEU A 1 632 ? 74.437 -5.419 3.429 1.00 101.03 1055 LEU A C 1
ATOM 4225 O O . LEU A 1 632 ? 73.244 -5.530 3.738 1.00 99.85 1055 LEU A O 1
ATOM 4230 N N . TYR A 1 633 ? 75.057 -4.236 3.415 1.00 101.03 1056 TYR A N 1
ATOM 4231 C CA . TYR A 1 633 ? 74.313 -3.031 3.771 1.00 99.56 1056 TYR A CA 1
ATOM 4232 C C . TYR A 1 633 ? 73.249 -2.711 2.732 1.00 95.18 1056 TYR A C 1
ATOM 4233 O O . TYR A 1 633 ? 72.153 -2.260 3.080 1.00 92.83 1056 TYR A O 1
ATOM 4242 N N . GLY A 1 634 ? 73.548 -2.949 1.454 1.00 89.70 1057 GLY A N 1
ATOM 4243 C CA . GLY A 1 634 ? 72.542 -2.775 0.423 1.00 81.76 1057 GLY A CA 1
ATOM 4244 C C . GLY A 1 634 ? 71.333 -3.666 0.620 1.00 92.02 1057 GLY A C 1
ATOM 4245 O O . GLY A 1 634 ? 70.206 -3.266 0.320 1.00 115.17 1057 GLY A O 1
ATOM 4246 N N . ARG A 1 635 ? 71.545 -4.881 1.125 1.00 98.30 1058 ARG A N 1
ATOM 4247 C CA . ARG A 1 635 ? 70.425 -5.764 1.427 1.00 94.02 1058 ARG A CA 1
ATOM 4248 C C . ARG A 1 635 ? 69.659 -5.297 2.658 1.00 90.48 1058 ARG A C 1
ATOM 4249 O O . ARG A 1 635 ? 68.446 -5.513 2.750 1.00 84.31 1058 ARG A O 1
ATOM 4257 N N . VAL A 1 636 ? 70.347 -4.673 3.615 1.00 97.25 1059 VAL A N 1
ATOM 4258 C CA . VAL A 1 636 ? 69.665 -4.140 4.788 1.00 91.26 1059 VAL A CA 1
ATOM 4259 C C . VAL A 1 636 ? 68.778 -2.967 4.395 1.00 100.21 1059 VAL A C 1
ATOM 4260 O O . VAL A 1 636 ? 67.627 -2.864 4.836 1.00 92.59 1059 VAL A O 1
ATOM 4264 N N . GLN A 1 637 ? 69.289 -2.076 3.544 1.00 99.10 1060 GLN A N 1
ATOM 4265 C CA . GLN A 1 637 ? 68.508 -0.914 3.138 1.00 87.60 1060 GLN A CA 1
ATOM 4266 C C . GLN A 1 637 ? 67.342 -1.310 2.240 1.00 97.58 1060 GLN A C 1
ATOM 4267 O O . GLN A 1 637 ? 66.246 -0.749 2.359 1.00 98.99 1060 GLN A O 1
ATOM 4273 N N . ALA A 1 638 ? 67.551 -2.276 1.339 1.00 95.65 1061 ALA A N 1
ATOM 4274 C CA . ALA A 1 638 ? 66.466 -2.697 0.458 1.00 83.97 1061 ALA A CA 1
ATOM 4275 C C . ALA A 1 638 ? 65.365 -3.403 1.238 1.00 82.68 1061 ALA A C 1
ATOM 4276 O O . ALA A 1 638 ? 64.181 -3.283 0.904 1.00 76.06 1061 ALA A O 1
ATOM 4278 N N . ARG A 1 639 ? 65.738 -4.154 2.274 1.00 90.82 1062 ARG A N 1
ATOM 4279 C CA . ARG A 1 639 ? 64.741 -4.747 3.155 1.00 81.66 1062 ARG A CA 1
ATOM 4280 C C . ARG A 1 639 ? 63.976 -3.674 3.916 1.00 85.66 1062 ARG A C 1
ATOM 4281 O O . ARG A 1 639 ? 62.774 -3.825 4.162 1.00 96.31 1062 ARG A O 1
ATOM 4289 N N . GLU A 1 640 ? 64.650 -2.579 4.276 1.00 87.81 1063 GLU A N 1
ATOM 4290 C CA . GLU A 1 640 ? 63.987 -1.494 4.989 1.00 86.40 1063 GLU A CA 1
ATOM 4291 C C . GLU A 1 640 ? 63.071 -0.704 4.062 1.00 90.79 1063 GLU A C 1
ATOM 4292 O O . GLU A 1 640 ? 61.931 -0.390 4.430 1.00 85.29 1063 GLU A O 1
ATOM 4298 N N . ARG A 1 641 ? 63.546 -0.379 2.854 1.00 72.99 1064 ARG A N 1
ATOM 4299 C CA . ARG A 1 641 ? 62.695 0.306 1.888 1.00 71.46 1064 ARG A CA 1
ATOM 4300 C C . ARG A 1 641 ? 61.465 -0.520 1.542 1.00 80.71 1064 ARG A C 1
ATOM 4301 O O . ARG A 1 641 ? 60.399 0.040 1.265 1.00 103.40 1064 ARG A O 1
ATOM 4309 N N . GLN A 1 642 ? 61.584 -1.845 1.568 1.00 77.21 1065 GLN A N 1
ATOM 4310 C CA . GLN A 1 642 ? 60.435 -2.692 1.267 1.00 78.38 1065 GLN A CA 1
ATOM 4311 C C . GLN A 1 642 ? 59.435 -2.687 2.417 1.00 82.44 1065 GLN A C 1
ATOM 4312 O O . GLN A 1 642 ? 58.218 -2.717 2.189 1.00 76.10 1065 GLN A O 1
ATOM 4318 N N . ALA A 1 643 ? 59.927 -2.643 3.658 1.00 77.10 1066 ALA A N 1
ATOM 4319 C CA . ALA A 1 643 ? 59.025 -2.647 4.805 1.00 72.46 1066 ALA A CA 1
ATOM 4320 C C . ALA A 1 643 ? 58.329 -1.301 4.960 1.00 83.26 1066 ALA A C 1
ATOM 4321 O O . ALA A 1 643 ? 57.149 -1.243 5.321 1.00 75.86 1066 ALA A O 1
ATOM 4323 N N . LEU A 1 644 ? 59.042 -0.207 4.690 1.00 88.64 1067 LEU A N 1
ATOM 4324 C CA . LEU A 1 644 ? 58.403 1.103 4.683 1.00 70.10 1067 LEU A CA 1
ATOM 4325 C C . LEU A 1 644 ? 57.369 1.204 3.568 1.00 84.16 1067 LEU A C 1
ATOM 4326 O O . LEU A 1 644 ? 56.249 1.674 3.796 1.00 84.46 1067 LEU A O 1
ATOM 4331 N N . ALA A 1 645 ? 57.723 0.765 2.355 1.00 75.40 1068 ALA A N 1
ATOM 4332 C CA . ALA A 1 645 ? 56.785 0.847 1.240 1.00 81.90 1068 ALA A CA 1
ATOM 4333 C C . ALA A 1 645 ? 55.540 0.010 1.496 1.00 88.23 1068 ALA A C 1
ATOM 4334 O O . ALA A 1 645 ? 54.448 0.363 1.036 1.00 94.71 1068 ALA A O 1
ATOM 4336 N N . ARG A 1 646 ? 55.682 -1.098 2.223 1.00 86.55 1069 ARG A N 1
ATOM 4337 C CA . ARG A 1 646 ? 54.521 -1.912 2.552 1.00 83.69 1069 ARG A CA 1
ATOM 4338 C C . ARG A 1 646 ? 53.619 -1.202 3.557 1.00 81.61 1069 ARG A C 1
ATOM 4339 O O . ARG A 1 646 ? 52.390 -1.297 3.465 1.00 68.94 1069 ARG A O 1
ATOM 4347 N N . LEU A 1 647 ? 54.210 -0.460 4.502 1.00 80.37 1070 LEU A N 1
ATOM 4348 C CA . LEU A 1 647 ? 53.418 0.270 5.490 1.00 74.97 1070 LEU A CA 1
ATOM 4349 C C . LEU A 1 647 ? 52.652 1.425 4.854 1.00 82.53 1070 LEU A C 1
ATOM 4350 O O . LEU A 1 647 ? 51.484 1.659 5.185 1.00 92.57 1070 LEU A O 1
ATOM 4355 N N . ARG A 1 648 ? 53.302 2.167 3.955 1.00 77.04 1071 ARG A N 1
ATOM 4356 C CA . ARG A 1 648 ? 52.649 3.281 3.277 1.00 71.34 1071 ARG A CA 1
ATOM 4357 C C . ARG A 1 648 ? 51.499 2.793 2.407 1.00 76.97 1071 ARG A C 1
ATOM 4358 O O . ARG A 1 648 ? 50.386 3.328 2.461 1.00 81.87 1071 ARG A O 1
ATOM 4366 N N . ARG A 1 649 ? 51.749 1.766 1.598 1.00 75.57 1072 ARG A N 1
ATOM 4367 C CA . ARG A 1 649 ? 50.697 1.220 0.751 1.00 72.56 1072 ARG A CA 1
ATOM 4368 C C . ARG A 1 649 ? 49.550 0.662 1.581 1.00 73.46 1072 ARG A C 1
ATOM 4369 O O . ARG A 1 649 ? 48.385 0.758 1.178 1.00 81.76 1072 ARG A O 1
ATOM 4377 N N . THR A 1 650 ? 49.848 0.095 2.750 1.00 70.85 1073 THR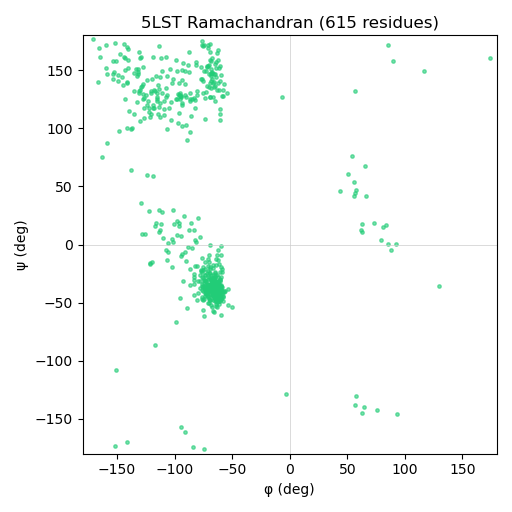 A N 1
ATOM 4378 C CA . THR A 1 650 ? 48.781 -0.460 3.575 1.00 77.11 1073 THR A CA 1
ATOM 4379 C C . THR A 1 650 ? 47.930 0.643 4.193 1.00 69.46 1073 THR A C 1
ATOM 4380 O O . THR A 1 650 ? 46.698 0.561 4.177 1.00 77.52 1073 THR A O 1
ATOM 4384 N N . PHE A 1 651 ? 48.563 1.691 4.727 1.00 83.70 1074 PHE A N 1
ATOM 4385 C CA . PHE A 1 651 ? 47.793 2.797 5.290 1.00 80.89 1074 PHE A CA 1
ATOM 4386 C C . PHE A 1 651 ? 46.973 3.504 4.219 1.00 82.19 1074 PHE A C 1
ATOM 4387 O O . PHE A 1 651 ? 45.819 3.876 4.460 1.00 82.04 1074 PHE A O 1
ATOM 4395 N N . GLN A 1 652 ? 47.555 3.711 3.035 1.00 77.06 1075 GLN A N 1
ATOM 4396 C CA . GLN A 1 652 ? 46.842 4.429 1.985 1.00 75.52 1075 GLN A CA 1
ATOM 4397 C C . GLN A 1 652 ? 45.537 3.736 1.617 1.00 77.98 1075 GLN A C 1
ATOM 4398 O O . GLN A 1 652 ? 44.529 4.400 1.354 1.00 76.23 1075 GLN A O 1
ATOM 4404 N N . ALA A 1 653 ? 45.525 2.402 1.616 1.00 84.05 1076 ALA A N 1
ATOM 4405 C CA . ALA A 1 653 ? 44.320 1.679 1.222 1.00 73.17 1076 ALA A CA 1
ATOM 4406 C C . ALA A 1 653 ? 43.209 1.862 2.246 1.00 80.48 1076 ALA A C 1
ATOM 4407 O O . ALA A 1 653 ? 42.085 2.235 1.892 1.00 82.78 1076 ALA A O 1
ATOM 4409 N N . PHE A 1 654 ? 43.502 1.607 3.525 1.00 77.85 1077 PHE A N 1
ATOM 4410 C CA . PHE A 1 654 ? 42.469 1.723 4.549 1.00 71.01 1077 PHE A CA 1
ATOM 4411 C C . PHE A 1 654 ? 42.004 3.163 4.717 1.00 75.91 1077 PHE A C 1
ATOM 4412 O O . PHE A 1 654 ? 40.813 3.410 4.944 1.00 86.00 1077 PHE A O 1
ATOM 4420 N N . HIS A 1 655 ? 42.922 4.129 4.612 1.00 78.07 1078 HIS A N 1
ATOM 4421 C CA . HIS A 1 655 ? 42.519 5.520 4.785 1.00 73.26 1078 HIS A CA 1
ATOM 4422 C C . HIS A 1 655 ? 41.605 5.979 3.659 1.00 72.96 1078 HIS A C 1
ATOM 4423 O O . HIS A 1 655 ? 40.612 6.672 3.905 1.00 74.56 1078 HIS A O 1
ATOM 4430 N N . SER A 1 656 ? 41.914 5.588 2.419 1.00 72.49 1079 SER A N 1
ATOM 4431 C CA . SER A 1 656 ? 41.139 6.015 1.260 1.00 75.30 1079 SER A CA 1
ATOM 4432 C C . SER A 1 656 ? 39.676 5.597 1.333 1.00 82.72 1079 SER A C 1
ATOM 4433 O O . SER A 1 656 ? 38.878 6.036 0.496 1.00 96.23 1079 SER A O 1
ATOM 4436 N N . VAL A 1 657 ? 39.307 4.771 2.306 1.00 79.38 1080 VAL A N 1
ATOM 4437 C CA . VAL A 1 657 ? 37.963 4.234 2.428 1.00 79.17 1080 VAL A CA 1
ATOM 4438 C C . VAL A 1 657 ? 37.367 4.517 3.804 1.00 80.73 1080 VAL A C 1
ATOM 4439 O O . VAL A 1 657 ? 36.276 4.040 4.119 1.00 89.22 1080 VAL A O 1
ATOM 4443 N N . ALA A 1 658 ? 38.041 5.335 4.608 1.00 78.09 1081 ALA A N 1
ATOM 4444 C CA . ALA A 1 658 ? 37.721 5.529 6.015 1.00 86.93 1081 ALA A CA 1
ATOM 4445 C C . ALA A 1 658 ? 36.737 6.673 6.230 1.00 84.17 1081 ALA A C 1
ATOM 4446 O O . ALA A 1 658 ? 36.718 7.656 5.484 1.00 90.60 1081 ALA A O 1
ATOM 4448 N N . PHE A 1 659 ? 35.923 6.536 7.287 1.00 81.87 1082 PHE A N 1
ATOM 4449 C CA . PHE A 1 659 ? 35.022 7.539 7.830 1.00 81.78 1082 PHE A CA 1
ATOM 4450 C C . PHE A 1 659 ? 35.655 8.225 9.033 1.00 87.36 1082 PHE A C 1
ATOM 4451 O O . PHE A 1 659 ? 36.575 7.689 9.656 1.00 94.84 1082 PHE A O 1
ATOM 4459 N N . PRO A 1 660 ? 35.189 9.427 9.388 1.00 93.99 1083 PRO A N 1
ATOM 4460 C CA . PRO A 1 660 ? 35.693 10.060 10.617 1.00 90.09 1083 PRO A CA 1
ATOM 4461 C C . PRO A 1 660 ? 35.278 9.325 11.878 1.00 88.73 1083 PRO A C 1
ATOM 4462 O O . PRO A 1 660 ? 36.027 9.327 12.863 1.00 86.62 1083 PRO A O 1
ATOM 4466 N N . SER A 1 661 ? 34.103 8.704 11.879 1.00 86.78 1084 SER A N 1
ATOM 4467 C CA . SER A 1 661 ? 33.620 7.927 13.006 1.00 82.89 1084 SER A CA 1
ATOM 4468 C C . SER A 1 661 ? 32.925 6.690 12.463 1.00 91.17 1084 SER A C 1
ATOM 4469 O O . SER A 1 661 ? 32.653 6.582 11.265 1.00 94.61 1084 SER A O 1
ATOM 4472 N N . CYS A 1 662 ? 32.632 5.749 13.354 1.00 94.36 1085 CYS A N 1
ATOM 4473 C CA . CYS A 1 662 ? 31.902 4.557 12.946 1.00 98.09 1085 CYS A CA 1
ATOM 4474 C C . CYS A 1 662 ? 30.397 4.783 12.879 1.00 105.88 1085 CYS A C 1
ATOM 4475 O O . CYS A 1 662 ? 29.657 3.831 12.606 1.00 123.25 1085 CYS A O 1
ATOM 4478 N N . GLY A 1 663 ? 29.933 6.010 13.113 1.00 92.56 1086 GLY A N 1
ATOM 4479 C CA . GLY A 1 663 ? 28.529 6.347 13.041 1.00 88.31 1086 GLY A CA 1
ATOM 4480 C C . GLY A 1 663 ? 27.851 5.974 11.734 1.00 103.34 1086 GLY A C 1
ATOM 4481 O O . GLY A 1 663 ? 26.798 5.328 11.727 1.00 107.82 1086 GLY A O 1
ATOM 4482 N N . PRO A 1 664 ? 28.427 6.392 10.601 1.00 101.19 1087 PRO A N 1
ATOM 4483 C CA . PRO A 1 664 ? 27.810 6.057 9.303 1.00 96.41 1087 PRO A CA 1
ATOM 4484 C C . PRO A 1 664 ? 27.665 4.565 9.040 1.00 98.79 1087 PRO A C 1
ATOM 4485 O O . PRO A 1 664 ? 26.807 4.174 8.238 1.00 102.94 1087 PRO A O 1
ATOM 4489 N N . CYS A 1 665 ? 28.474 3.716 9.673 1.00 100.94 1088 CYS A N 1
ATOM 4490 C CA . CYS A 1 665 ? 28.377 2.274 9.483 1.00 101.41 1088 CYS A CA 1
ATOM 4491 C C . CYS A 1 665 ? 27.915 1.557 10.751 1.00 104.68 1088 CYS A C 1
ATOM 4492 O O . CYS A 1 665 ? 28.278 0.402 10.989 1.00 111.45 1088 CYS A O 1
ATOM 4495 N N . LEU A 1 666 ? 27.111 2.235 11.573 1.00 103.54 1089 LEU A N 1
ATOM 4496 C CA . LEU A 1 666 ? 26.483 1.587 12.718 1.00 95.92 1089 LEU A CA 1
ATOM 4497 C C . LEU A 1 666 ? 25.304 0.716 12.308 1.00 117.13 1089 LEU A C 1
ATOM 4498 O O . LEU A 1 666 ? 24.978 -0.248 13.009 1.00 129.93 1089 LEU A O 1
ATOM 4503 N N . GLU A 1 667 ? 24.645 1.046 11.199 1.00 120.59 1090 GLU A N 1
ATOM 4504 C CA . GLU A 1 667 ? 23.466 0.307 10.770 1.00 124.45 1090 GLU A CA 1
ATOM 4505 C C . GLU A 1 667 ? 23.841 -0.694 9.687 1.00 126.55 1090 GLU A C 1
ATOM 4506 O O . GLU A 1 667 ? 23.767 -1.908 9.900 1.00 127.00 1090 GLU A O 1
ATOM 4512 N N . GLN A 1 668 ? 24.246 -0.193 8.523 1.00 130.70 1091 GLN A N 1
ATOM 4513 C CA . GLN A 1 668 ? 24.708 -1.030 7.428 1.00 124.71 1091 GLN A CA 1
ATOM 4514 C C . GLN A 1 668 ? 26.022 -0.479 6.894 1.00 124.65 1091 GLN A C 1
ATOM 4515 O O . GLN A 1 668 ? 26.268 0.730 6.925 1.00 128.11 1091 GLN A O 1
ATOM 4521 N N . GLN A 1 669 ? 26.868 -1.383 6.411 1.00 121.55 1092 GLN A N 1
ATOM 4522 C CA . GLN A 1 669 ? 28.118 -0.987 5.788 1.00 116.49 1092 GLN A CA 1
ATOM 4523 C C . GLN A 1 669 ? 27.853 -0.261 4.473 1.00 114.21 1092 GLN A C 1
ATOM 4524 O O . GLN A 1 669 ? 26.781 -0.369 3.874 1.00 116.89 1092 GLN A O 1
ATOM 4530 N N . ASP A 1 670 ? 28.851 0.488 4.024 1.00 114.15 1093 ASP A N 1
ATOM 4531 C CA . ASP A 1 670 ? 28.797 1.157 2.728 1.00 112.65 1093 ASP A CA 1
ATOM 4532 C C . ASP A 1 670 ? 29.272 0.162 1.673 1.00 115.73 1093 ASP A C 1
ATOM 4533 O O . ASP A 1 670 ? 30.455 -0.192 1.633 1.00 128.72 1093 ASP A O 1
ATOM 4538 N N . GLU A 1 671 ? 28.348 -0.297 0.825 1.00 114.89 1094 GLU A N 1
ATOM 4539 C CA . GLU A 1 671 ? 28.700 -1.312 -0.164 1.00 123.95 1094 GLU A CA 1
ATOM 4540 C C . GLU A 1 671 ? 29.713 -0.783 -1.171 1.00 116.53 1094 GLU A C 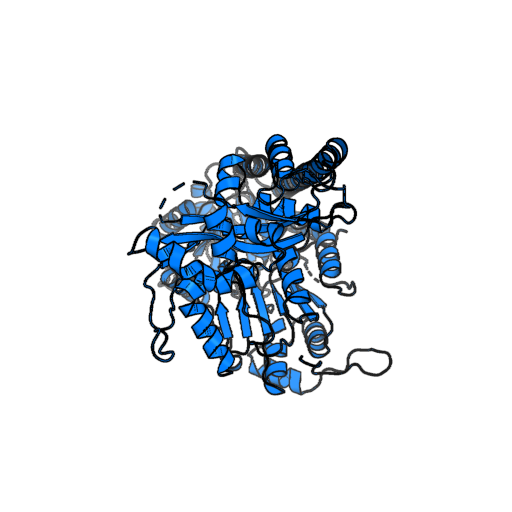1
ATOM 4541 O O . GLU A 1 671 ? 30.623 -1.511 -1.583 1.00 112.12 1094 GLU A O 1
ATOM 4547 N N . GLU A 1 672 ? 29.571 0.480 -1.585 1.00 111.36 1095 GLU A N 1
ATOM 4548 C CA . GLU A 1 672 ? 30.569 1.073 -2.468 1.00 105.58 1095 GLU A CA 1
ATOM 4549 C C . GLU A 1 672 ? 31.948 1.042 -1.826 1.00 105.96 1095 GLU A C 1
ATOM 4550 O O . GLU A 1 672 ? 32.933 0.655 -2.467 1.00 109.24 1095 GLU A O 1
ATOM 4556 N N . ARG A 1 673 ? 32.032 1.415 -0.548 1.00 97.09 1096 ARG A N 1
ATOM 4557 C CA . ARG A 1 673 ? 33.322 1.457 0.132 1.00 91.61 1096 ARG A CA 1
ATOM 4558 C C . ARG A 1 673 ? 33.847 0.058 0.433 1.00 99.41 1096 ARG A C 1
ATOM 4559 O O . ARG A 1 673 ? 35.041 -0.213 0.253 1.00 94.00 1096 ARG A O 1
ATOM 4567 N N . SER A 1 674 ? 32.976 -0.845 0.892 1.00 103.58 1097 SER A N 1
ATOM 4568 C CA . SER A 1 674 ? 33.419 -2.205 1.184 1.00 85.36 1097 SER A CA 1
ATOM 4569 C C . SER A 1 674 ? 33.895 -2.911 -0.080 1.00 91.69 1097 SER A C 1
ATOM 4570 O O . SER A 1 674 ? 34.905 -3.627 -0.059 1.00 88.94 1097 SER A O 1
ATOM 4573 N N . THR A 1 675 ? 33.187 -2.711 -1.194 1.00 98.13 1098 THR A N 1
ATOM 4574 C CA . THR A 1 675 ? 33.611 -3.329 -2.445 1.00 107.17 1098 THR A CA 1
ATOM 4575 C C . THR A 1 675 ? 34.906 -2.711 -2.953 1.00 98.69 1098 THR A C 1
ATOM 4576 O O . THR A 1 675 ? 35.773 -3.420 -3.476 1.00 89.62 1098 THR A O 1
ATOM 4580 N N . ARG A 1 676 ? 35.061 -1.393 -2.794 1.00 102.92 1099 ARG A N 1
ATOM 4581 C CA . ARG A 1 676 ? 36.278 -0.733 -3.256 1.00 88.01 1099 ARG A CA 1
ATOM 4582 C C . ARG A 1 676 ? 37.503 -1.245 -2.509 1.00 93.99 1099 ARG A C 1
ATOM 4583 O O . ARG A 1 676 ? 38.563 -1.458 -3.112 1.00 91.46 1099 ARG A O 1
ATOM 4591 N N . LEU A 1 677 ? 37.375 -1.461 -1.198 1.00 92.17 1100 LEU A N 1
ATOM 4592 C CA . LEU A 1 677 ? 38.490 -2.000 -0.428 1.00 78.51 1100 LEU A CA 1
ATOM 4593 C C . LEU A 1 677 ? 38.787 -3.442 -0.821 1.00 85.90 1100 LEU A C 1
ATOM 4594 O O . LEU A 1 677 ? 39.954 -3.820 -0.973 1.00 83.59 1100 LEU A O 1
ATOM 4599 N N . LYS A 1 678 ? 37.744 -4.260 -0.996 1.00 101.40 1101 LYS A N 1
ATOM 4600 C CA . LYS A 1 678 ? 37.960 -5.656 -1.366 1.00 96.48 1101 LYS A CA 1
ATOM 4601 C C . LYS A 1 678 ? 38.610 -5.780 -2.739 1.00 101.43 1101 LYS A C 1
ATOM 4602 O O . LYS A 1 678 ? 39.387 -6.712 -2.974 1.00 98.10 1101 LYS A O 1
ATOM 4608 N N . ASP A 1 679 ? 38.319 -4.848 -3.651 1.00 114.53 1102 ASP A N 1
ATOM 4609 C CA . ASP A 1 679 ? 38.984 -4.852 -4.949 1.00 121.46 1102 ASP A CA 1
ATOM 4610 C C . ASP A 1 679 ? 40.447 -4.437 -4.833 1.00 112.20 1102 ASP A C 1
ATOM 4611 O O . ASP A 1 679 ? 41.297 -4.970 -5.555 1.00 111.70 1102 ASP A O 1
ATOM 4616 N N . LEU A 1 680 ? 40.761 -3.500 -3.934 1.00 100.47 1103 LEU A N 1
ATOM 4617 C CA . LEU A 1 680 ? 42.152 -3.103 -3.729 1.00 94.81 1103 LEU A CA 1
ATOM 4618 C C . LEU A 1 680 ? 42.995 -4.279 -3.258 1.00 95.50 1103 LEU A C 1
ATOM 4619 O O . LEU A 1 680 ? 44.077 -4.538 -3.798 1.00 93.19 1103 LEU A O 1
ATOM 4624 N N . LEU A 1 681 ? 42.512 -5.001 -2.243 1.00 92.59 1104 LEU A N 1
ATOM 4625 C CA . LEU A 1 681 ? 43.237 -6.166 -1.746 1.00 86.70 1104 LEU A CA 1
ATOM 4626 C C . LEU A 1 681 ? 43.384 -7.224 -2.830 1.00 99.41 1104 LEU A C 1
ATOM 4627 O O . LEU A 1 681 ? 44.445 -7.848 -2.961 1.00 99.40 1104 LEU A O 1
ATOM 4632 N N . GLY A 1 682 ? 42.330 -7.433 -3.621 1.00 97.81 1105 GLY A N 1
ATOM 4633 C CA . GLY A 1 682 ? 42.395 -8.425 -4.680 1.00 98.49 1105 GLY A CA 1
ATOM 4634 C C . GLY A 1 682 ? 43.475 -8.124 -5.700 1.00 101.82 1105 GLY A C 1
ATOM 4635 O O . GLY A 1 682 ? 44.231 -9.013 -6.097 1.00 104.13 1105 GLY A O 1
ATOM 4636 N N . ARG A 1 683 ? 43.570 -6.867 -6.133 1.00 109.55 1106 ARG A N 1
ATOM 4637 C CA . ARG A 1 683 ? 44.605 -6.510 -7.095 1.00 114.55 1106 ARG A CA 1
ATOM 4638 C C . ARG A 1 683 ? 46.001 -6.563 -6.488 1.00 111.78 1106 ARG A C 1
ATOM 4639 O O . ARG A 1 683 ? 46.981 -6.656 -7.233 1.00 117.28 1106 ARG A O 1
ATOM 4647 N N . TYR A 1 684 ? 46.116 -6.520 -5.160 1.00 106.14 1107 TYR A N 1
ATOM 4648 C CA . TYR A 1 684 ? 47.435 -6.579 -4.538 1.00 96.75 1107 TYR A CA 1
ATOM 4649 C C . TYR A 1 684 ? 48.042 -7.973 -4.649 1.00 100.49 1107 TYR A C 1
ATOM 4650 O O . TYR A 1 684 ? 49.238 -8.113 -4.930 1.00 101.73 1107 TYR A O 1
ATOM 4659 N N . PHE A 1 685 ? 47.234 -9.013 -4.444 1.00 104.59 1108 PHE A N 1
ATOM 4660 C CA . PHE A 1 685 ? 47.708 -10.391 -4.491 1.00 97.44 1108 PHE A CA 1
ATOM 4661 C C . PHE A 1 685 ? 47.771 -10.963 -5.900 1.00 115.88 1108 PHE A C 1
ATOM 4662 O O . PHE A 1 685 ? 48.588 -11.856 -6.156 1.00 126.33 1108 PHE A O 1
ATOM 4670 N N . GLU A 1 686 ? 46.933 -10.480 -6.818 1.00 116.27 1109 GLU A N 1
ATOM 4671 C CA . GLU A 1 686 ? 46.990 -10.885 -8.216 1.00 113.93 1109 GLU A CA 1
ATOM 4672 C C . GLU A 1 686 ? 48.090 -10.164 -8.995 1.00 111.05 1109 GLU A C 1
ATOM 4673 O O . GLU A 1 686 ? 48.003 -10.071 -10.225 1.00 122.90 1109 GLU A O 1
ATOM 4679 N N . GLU A 1 687 ? 49.116 -9.666 -8.311 1.00 107.24 1110 GLU A N 1
ATOM 4680 C CA . GLU A 1 687 ? 50.163 -8.852 -8.909 1.00 115.81 1110 GLU A CA 1
ATOM 4681 C C . GLU A 1 687 ? 51.494 -9.590 -8.849 1.00 132.09 1110 GLU A C 1
ATOM 4682 O O . GLU A 1 687 ? 51.829 -10.202 -7.829 1.00 131.43 1110 GLU A O 1
ATOM 4688 N N . GLU A 1 688 ? 52.252 -9.532 -9.941 1.00 146.20 1111 GLU A N 1
ATOM 4689 C CA . GLU A 1 688 ? 53.560 -10.184 -9.994 1.00 143.80 1111 GLU A CA 1
ATOM 4690 C C . GLU A 1 688 ? 54.696 -9.164 -9.999 1.00 145.95 1111 GLU A C 1
ATOM 4691 O O . GLU A 1 688 ? 54.534 -8.038 -10.470 1.00 147.23 1111 GLU A O 1
#

CATH classification: 3.40.50.300 (+1 more: 3.40.50.300)

Radius of gyration: 28.31 Å; Cα contacts (8 Å, |Δi|>4): 1063; chains: 1; bounding box: 90×66×62 Å

B-factor: mean 108.75, std 28.63, range [56.47, 256.34]

Secondary structure (DSSP, 8-state):
-PPPSS---GGGPPPPPPHHHHHHHHHHS--SPPTTHHHHHHHHTTT--EEEE-SSSTTTTHHHHHHHHHHHHHS--EEEEE--HHHHTT-----TTT-EEEE-TT-TTTHHHHHHHHHHHHTT--SEEEE-HHHHHSSS----TTTSPPEEEEEEETGGGGSTTSTT--THHHHHHHHHHHTS----EEEEES---HHHHHHHHHHTTPPP----PPPTTEEEEEE--S-HHHHHHHHHHSTTTTT---EEEEESSHHHHHHHHHHHHHHT------EEEEEE-TTS-HHHHHHHHHHHHTT-EEEEEEETTT------SS--EEEEES--S-HHHHHHHHTTS-SSSS-EEEEEE--TTSHHHHHHHHHHHHHSPPHHHHHHHHHHHS---STT---STT-SS---------EEEEEEHHHHHHHHT--HHHHHHHHHHHHH-SSS--EEEEEEEEEEEEE-TTHHHHHHTTTTT-HHHHHHHHH---EEEEHHHHHHHHT--HHHHHHHHHGGGEE--SSS---EE---EEEEEEEEEEEEE-S---HHHHHHHHHHHHHHHHHHHHHHHHHHHHHHHHHHTT-BSSSGGGSSS--HHHHHHHHHHHHHHHT--

InterPro domains:
  IPR001650 Helicase, C-terminal domain-like [PF00271] (688-809)
  IPR001650 Helicase, C-terminal domain-like [PS51194] (683-850)
  IPR001650 Helicase, C-terminal domain-like [SM00490] (714-809)
  IPR004589 DNA helicase, ATP-dependent, RecQ type [TIGR00614] (475-833)
  IPR011545 DEAD/DEAH-box helicase domain [PF00270] (482-650)
  IPR014001 Helicase superfamily 1/2, ATP-binding domain [PS51192] (489-662)
  IPR014001 Helicase superfamily 1/2, ATP-binding domain [SM00487] (477-677)
  IPR021110 DNA replication/checkpoint protein [PF11719] (6-100)
  IPR027417 P-loop containing nucleoside triphosphate hydrolase [G3DSA:3.40.50.300] (449-663)
  IPR027417 P-loop containing nucleoside triphosphate hydrolase [G3DSA:3.40.50.300] (668-818)
  IPR027417 P-loop containing nucleoside triphosphate hydrolase [SSF52540] (492-820)

Foldseek 3Di:
DAAAQDAADPPRHQDDQDPLLQVLCVVQPDNDDDPPLSVLLSCLSHLHADEAAAQAPPPLVVSPPSNLLVSCVVDLAAEEEEDACLLPVQPDDGDDSQQEDEDEPNPPPVVVRVVVVLVCQVVSNHHYYYYYLCQCFHAVHHDAQVSGGAYSAYEYEQLLLCDLQDPHNFLSVVVNLVCCVPRHVHLHYYYYHHFFFPVSSVVSCVSSVHDDDDHHFQDPQEFEAEAAEPDPLVQVVLQCVFPLHVPQQAEEEADADQVVQQVSQVSQQVVVPDVHAAGEEDEAEPVDHSVVNVVVLVCSQVSRYRYYYYYLVSQDPDAHAQRAEYEYEEFDLFLRSVSNNSVSHCPDVHHHYYYYHYHNVNVRLVVLLVVLVVLFADLVLLLVLLCVQQAADLQAHVVDLPDPDSDDHDDWPWAKDWAQQVVSCVVSVHHSSLSSVLLSVQVPDDVRDKDQPGWHFFKKAKAAPVPPVLLVVCCVQAVLSVVVVVSPCNDMDGQSVSCGNVVHDSVVNVVSQVVQQWDADPPDGPIHGRPMDMDTDRTTGTMIHTNPDDPVRSVVSSVSSSVVSVVSSVSSSVRSVLSVVLSVVLYHNGCVVPSHHHDPVSSVSSSVSSVVRRNDD

Organism: Homo sapiens (NCBI:txid9606)

Solvent-accessible surface area: 29861 Å² total; per-residue (Å²): 125,33,126,67,34,31,92,75,29,128,102,41,129,61,35,155,36,47,85,78,0,86,93,0,5,105,81,36,52,64,152,71,41,107,128,39,0,68,144,4,1,5,21,0,0,6,28,67,12,5,27,13,21,7,75,43,19,17,9,28,54,0,1,20,21,0,0,2,13,2,3,24,126,100,46,96,4,0,1,2,4,0,4,23,43,84,51,11,66,14,102,89,109,35,32,157,75,8,45,25,82,40,7,8,97,57,30,70,124,89,69,66,10,80,47,72,21,63,60,18,8,85,66,55,114,2,37,4,3,23,0,0,0,59,14,6,13,25,45,52,13,40,35,80,46,101,127,18,36,50,29,14,1,0,0,0,21,34,0,2,2,3,0,68,78,4,49,67,16,54,11,6,1,21,16,0,5,44,35,0,72,136,61,13,60,3,125,14,1,1,0,1,0,7,7,15,12,46,124,1,20,66,27,0,8,135,54,1,87,18,81,89,53,140,90,52,102,23,53,124,25,0,25,2,5,0,0,53,14,222,65,35,40,112,7,0,25,69,0,4,99,13,152,12,0,89,119,23,73,2,0,3,0,6,2,105,43,118,146,46,0,93,110,1,0,43,52,0,93,105,60,40,161,140,158,100,118,96,59,28,0,62,11,14,11,41,44,30,58,41,149,76,10,112,145,15,50,114,23,1,81,90,28,94,1,30,0,0,0,0,12,57,85,23,8,8,74,32,47,32,79,57,2,40,0,0,0,6,24,12,4,5,54,3,7,3,18,1,20,57,8,4,13,28,1,8,59,44,62,107,70,0,26,0,1,0,3,2,47,34,130,28,76,14,17,156,82,38,90,136,81,30,95,67,118,35,14,101,84,116,7,0,93,88,1,1,92,91,1,3,45,90,27,65,31,74,108,88,90,75,83,118,70,111,60,96,42,125,168,167,115,14,153,15,31,41,42,24,9,34,8,114,124,4,32,124,38,9,132,7,80,82,116,16,1,18,13,4,0,7,15,2,53,101,46,111,157,38,100,5,50,6,67,41,13,18,101,4,26,0,98,0,81,14,98,46,25,119,75,47,7,110,62,7,23,149,58,0,66,0,0,38,38,11,39,78,89,104,152,110,26,105,24,36,0,0,145,8,4,60,70,50,69,89,127,16,43,27,0,70,144,14,0,44,69,0,73,108,56,116,34,140,79,117,24,114,66,55,63,19,40,3,100,25,87,65,16,94,57,0,3,10,1,73,0,12,4,78,41,77,80,119,69,44,84,101,2,6,96,44,0,59,32,78,19,79,40,91,37,149,39,22,48,43,43,7,131,96,1,37,94,6,0,84,60,2,21,28,109,47,3,36,75,0,46,104,111,24,53,94,143,63,0,62,108,0,22,70,59,4,16,143,28,20,136,82,112

Nearest PDB structures (foldseek):
  5lst-assembly1_A  TM=1.002E+00  e=0.000E+00  Homo sapiens
  6yhr-assembly1_A  TM=7.937E-01  e=2.962E-20  Homo sapiens
  7gqu-assembly1_A  TM=6.962E-01  e=1.624E-19  Homo sapiens
  8yle-assembly1_A  TM=7.809E-01  e=1.044E-18  Homo sapiens
  8pfl-assembly1_A  TM=4.607E-01  e=2.307E-21  Homo sapiens